Protein 5M0K (pdb70)

Foldseek 3Di:
DAQQVLQVVLQAWEAEEDELVCCVPVLQVVNRLPRGQEYEHLPCQDQCNFDLDQPRGDSPRVVVRLVVNVVSNHAYEGPALEELPPHRPVLQVDAAPVNLVSSLSSLLVSLLVCAPSHQAYQQYEAQFDPPQQQHGDDGSQCRNDVCSSLSSLVSNCVNHVNHAYEHEY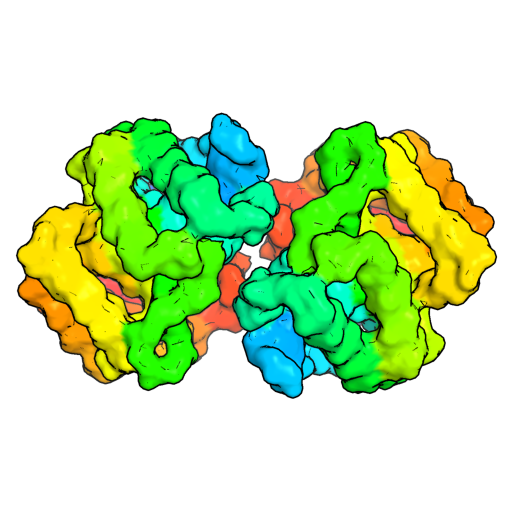EPLQADTNNVVSVQVVVLVCLVVVRRHAEYEYQAAEEAAHDPCRLVSLQSNVVSRHAYEHAAHWYFDDPCLLVRLLVNLLSQSVHSRHHYYYHHHQELCGDPPNPRRGDQHHPVSDGDSSRVSSSVSSVD/DAQQVLQVVLQAFEAAEDELVCCVPVLLVVCRLPHGQEYEHLPCQDQCNFPQDQPDGDSPRVCSGLVVNVVSNHAYEHPALEELPPHRPVLLPDAEVVNLVSSLSSLLVSLLVCAPSHAAYQLYEAQFDPDQQQHGDDGSQCRNDVCSSLSSQVSNCVSHVNYAYEHEYEPLQAPTSNVVSVLVVVLVCLVVVRRHAEYEYQAAEEAAHDPRSLVSLQSNVVSRHAYEHEAHWYFDDPCLLVRLLVNLLSQSVRSRHRYYYYHHQELVVDPPNPRRGDQAHPVSDGDSNSVSSVVSSPD

B-factor: mean 34.91, std 7.4, range [16.24, 80.81]

Sequence (598 aa):
TTLGQSAAERGRYFGVAIAAGRMNDGTYMGIVDREFDSIVAENEMKMDATEPNRNQFNFSNGDRIVNYALGKGKKVRGHTLAWHAQQPGWMQNMSGQSLRDALLNHVSRVASYYRGKIHSWDVVNEAFADDGRGSRRDSNLQRTGNDWIEAAFRAARSADPGAKLCYNDYNTDGVNAKSTGVYNMVRDFKARGVPIDCVGFQSHLGTTVPSDYQANLQRFADLGVDVQITELDIQQGSNQANAYRQVVQACLAVSRCTGITVWGVRDTDSWRTGANPLLFDGSGNKKAAYAAVLEALNATTLGQSAAERGRYFGVAIAAGRMNDGTYMGIVDREFDSIVAENEMKMDATEPNRNQFNFSNGDRIVNYALGKGKKVRGHTLAWHAQQPGWMQNMSGQSLRDALLNHVSRVASYYRGKIHSWDVVNEAFADDGRGSRRDSNLQRTGNDWIEAAFRAARSADPGAKLCYNDYNTDGVNAKSTGVYNMVRDFKARGVPIDCVGFQSHLGTTVPSDYQANLQRFADLGVDVQITELDIQQGSNQANAYRQVVQACLAVSRCTGITVWGVRDTDSWRTGANPLLFDGSGNKKAAYAAVLEALNA

CATH classification: 3.20.20.80

Radius of gyration: 24.77 Å; Cα contacts (8 Å, |Δi|>4): 1337; chains: 2; bounding box: 50×70×40 Å

InterPro domains:
  IPR000772 Ricin B, lectin domain [PF14200] (356-433)
  IPR000772 Ricin B, lectin domain [PF14200] (439-494)
  IPR000772 Ricin B, lectin domain [SM00458] (357-492)
  IPR001000 Glycoside hydrolase family 10 domain [PF00331] (42-333)
  IPR001000 Glycoside hydrolase family 10 domain [PR00134] (114-126)
  IPR001000 Glycoside hydrolase family 10 domain [PR00134] (156-167)
  IPR001000 Glycoside hydrolase family 10 domain [PR00134] (201-212)
  IPR001000 Glycoside hydrolase family 10 domain [PR00134] (230-242)
  IPR001000 Glycoside hydrolase family 10 domain [PS51760] (35-334)
  IPR001000 Glycoside hydrolase family 10 domain [SM00633] (83-335)
  IPR017853 Glycoside hydrolase superfamily [SSF51445] (37-336)
  IPR031158 Glycosyl hydrolases family 10, active site [PS00591] (262-272)
  IPR035992 Ricin B-like lectins [SSF50370] (354-492)
  IPR044846 Glycoside hydrolase family 10 [PTHR31490] (40-334)

Solvent-accessible surface area: 21898 Å² total; per-residue (Å²): 96,25,0,6,106,1,0,55,134,88,68,35,7,0,0,0,1,0,10,8,23,52,34,154,48,59,82,2,25,22,3,0,54,128,9,4,28,1,0,1,1,27,60,22,1,12,0,52,36,0,1,60,88,118,87,118,41,79,17,57,71,1,22,125,0,0,81,30,0,73,71,112,70,14,84,2,2,0,4,0,0,0,22,41,30,69,8,6,48,52,0,91,43,36,74,33,138,50,0,32,74,4,0,49,49,0,0,37,123,0,0,55,94,0,142,73,62,9,51,0,0,0,0,0,2,20,5,8,17,81,76,66,209,10,48,49,48,82,10,16,0,31,119,30,24,92,78,5,0,38,19,0,0,152,18,0,68,87,11,3,72,69,3,73,0,0,0,0,1,48,81,2,12,6,77,61,42,13,0,45,11,2,42,76,15,0,140,59,7,73,82,130,62,13,23,2,33,0,1,1,1,3,0,39,9,37,58,88,18,47,129,47,3,78,59,0,0,61,54,0,7,112,32,24,0,21,0,1,0,0,11,0,0,0,82,80,49,126,56,13,26,64,0,0,74,66,0,0,78,8,0,30,59,0,107,94,1,37,0,5,0,0,17,3,1,21,14,85,9,5,138,47,53,43,18,55,0,0,0,4,50,30,98,16,88,118,39,76,1,6,46,14,0,35,112,4,6,84,100,133,16,0,6,104,3,1,59,141,94,68,33,8,1,0,0,3,0,11,8,28,45,25,134,55,59,78,2,24,22,4,0,54,133,3,4,27,1,0,0,0,30,66,18,1,13,0,56,29,0,0,58,87,130,95,110,34,67,14,77,77,0,26,124,0,1,92,34,0,76,68,114,73,18,80,2,2,0,4,0,0,0,19,44,25,77,10,5,42,48,0,88,49,39,72,36,132,50,0,30,72,3,2,52,54,0,0,36,120,0,0,58,86,0,136,74,67,10,55,0,0,1,0,0,1,21,4,9,17,81,75,64,205,12,47,50,50,81,9,21,1,29,140,29,28,90,76,4,0,35,16,0,0,154,21,0,69,88,8,2,74,72,2,69,0,0,0,0,2,50,77,3,12,4,77,56,45,11,0,48,11,2,45,75,13,0,138,64,6,76,85,133,63,12,24,2,37,0,2,1,2,3,0,40,10,39,67,86,20,49,125,48,4,69,58,0,0,59,49,0,8,113,33,23,0,23,0,0,0,0,9,0,0,0,61,69,51,126,51,14,22,62,0,0,68,77,0,0,84,8,0,28,60,0,102,101,1,31,1,4,0,0,18,8,1,18,14,90,12,8,140,57,56,41,12,55,0,0,1,1,48,33,88,14,84,120,37,76,0,9,48,2,0,37,84,4,4,90,101

Organism: Cellulomonas flavigena (strain ATCC 482 / DSM 20109 / BCRC 11376 / JCM 18109 / NBRC 3775 / NCIMB 8073 / NRS 134) (NCBI:txid446466)

Structure (mmCIF, N/CA/C/O backbone):
data_5M0K
#
_entry.id   5M0K
#
_cell.length_a   141.151
_cell.length_b   122.879
_cell.length_c   40.904
_cell.angle_alpha   90.00
_cell.angle_beta   92.52
_cell.angle_gamma   90.00
#
_symmetry.space_group_name_H-M   'C 1 2 1'
#
loop_
_entity.id
_entity.type
_entity.pdbx_description
1 polymer Beta-xylanase
2 water water
#
loop_
_atom_site.group_PDB
_atom_site.id
_atom_site.type_symbol
_atom_site.label_atom_id
_atom_site.label_alt_id
_atom_site.label_comp_id
_atom_site.label_asym_id
_atom_site.label_entity_id
_atom_site.label_seq_id
_atom_site.pdbx_PDB_ins_code
_atom_site.Cartn_x
_atom_site.Cartn_y
_atom_site.Cartn_z
_atom_site.occupancy
_atom_site.B_iso_or_equiv
_atom_site.auth_seq_id
_atom_site.auth_comp_id
_atom_site.auth_asym_id
_atom_site.auth_atom_id
_atom_site.pdbx_PDB_model_num
ATOM 1 N N . THR A 1 39 ? -71.976 25.679 5.158 1.00 39.19 3 THR A N 1
ATOM 2 C CA . THR A 1 39 ? -70.560 25.543 4.837 1.00 44.28 3 THR A CA 1
ATOM 3 C C . THR A 1 39 ? -69.955 24.180 5.139 1.00 41.26 3 THR A C 1
ATOM 4 O O . THR A 1 39 ? -70.577 23.280 5.697 1.00 41.33 3 THR A O 1
ATOM 8 N N . THR A 1 40 ? -68.687 24.102 4.766 1.00 40.35 4 THR A N 1
ATOM 9 C CA . THR A 1 40 ? -67.782 22.993 4.965 1.00 37.04 4 THR A CA 1
ATOM 10 C C . THR A 1 40 ? -66.581 23.508 5.750 1.00 41.04 4 THR A C 1
ATOM 11 O O . THR A 1 40 ? -66.409 24.718 5.934 1.00 40.44 4 THR A O 1
ATOM 15 N N . LEU A 1 41 ? -65.729 22.584 6.204 1.00 41.93 5 LEU A N 1
ATOM 16 C CA . LEU A 1 41 ? -64.499 22.988 6.885 1.00 38.15 5 LEU A CA 1
ATOM 17 C C . LEU A 1 41 ? -63.638 23.854 5.983 1.00 39.44 5 LEU A C 1
ATOM 18 O O . LEU A 1 41 ? -63.139 24.910 6.401 1.00 38.10 5 LEU A O 1
ATOM 23 N N . GLY A 1 42 ? -63.454 23.410 4.735 1.00 39.11 6 GLY A N 1
ATOM 24 C CA . GLY A 1 42 ? -62.526 24.079 3.840 1.00 37.72 6 GLY A CA 1
ATOM 25 C C . GLY A 1 42 ? -63.003 25.457 3.436 1.00 39.25 6 GLY A C 1
ATOM 26 O O . GLY A 1 42 ? -62.218 26.410 3.422 1.00 36.63 6 GLY A O 1
ATOM 27 N N . GLN A 1 43 ? -64.294 25.583 3.103 1.00 38.02 7 GLN A N 1
ATOM 28 C CA . GLN A 1 43 ? -64.857 26.890 2.784 1.00 39.28 7 GLN A CA 1
ATOM 29 C C . GLN A 1 43 ? -64.596 27.868 3.913 1.00 44.33 7 GLN A C 1
ATOM 30 O O . GLN A 1 43 ? -63.978 28.919 3.717 1.00 46.55 7 GLN A O 1
ATOM 36 N N . SER A 1 44 ? -65.035 27.514 5.119 1.00 43.89 8 SER A N 1
ATOM 37 C CA . SER A 1 44 ? -65.000 28.469 6.212 1.00 45.37 8 SER A CA 1
ATOM 38 C C . SER A 1 44 ? -63.613 28.609 6.831 1.00 43.25 8 SER A C 1
ATOM 39 O O . SER A 1 44 ? -63.415 29.513 7.653 1.00 49.00 8 SER A O 1
ATOM 42 N N . ALA A 1 45 ? -62.650 27.762 6.455 1.00 38.16 9 ALA A N 1
ATOM 43 C CA . ALA A 1 45 ? -61.261 27.999 6.837 1.00 33.14 9 ALA A CA 1
ATOM 44 C C . ALA A 1 45 ? -60.548 28.892 5.836 1.00 36.06 9 ALA A C 1
ATOM 45 O O . ALA A 1 45 ? -59.631 29.636 6.213 1.00 34.21 9 ALA A O 1
ATOM 47 N N . ALA A 1 46 ? -60.958 28.827 4.564 1.00 36.80 10 ALA A N 1
ATOM 48 C CA . ALA A 1 46 ? -60.482 29.777 3.566 1.00 35.25 10 ALA A CA 1
ATOM 49 C C . ALA A 1 46 ? -60.875 31.205 3.939 1.00 36.84 10 ALA A C 1
ATOM 50 O O . ALA A 1 46 ? -60.019 32.092 4.019 1.00 36.36 10 ALA A O 1
ATOM 52 N N . GLU A 1 47 ? -62.167 31.437 4.215 1.00 40.33 11 GLU A N 1
ATOM 53 C CA . GLU A 1 47 ? -62.653 32.739 4.667 1.00 35.30 11 GLU A CA 1
ATOM 54 C C . GLU A 1 47 ? -61.901 33.280 5.877 1.00 40.34 11 GLU A C 1
ATOM 55 O O . GLU A 1 47 ? -62.164 34.413 6.286 1.00 41.31 11 GLU A O 1
ATOM 61 N N . ARG A 1 48 ? -61.007 32.498 6.479 1.00 41.86 12 ARG A N 1
ATOM 62 C CA . ARG A 1 48 ? -60.077 32.988 7.487 1.00 39.71 12 ARG A CA 1
ATOM 63 C C . ARG A 1 48 ? -58.643 33.018 6.965 1.00 37.67 12 ARG A C 1
ATOM 64 O O . ARG A 1 48 ? -57.708 33.207 7.754 1.00 38.87 12 ARG A O 1
ATOM 72 N N . GLY A 1 49 ? -58.447 32.837 5.662 1.00 34.61 13 GLY A N 1
ATOM 73 C CA . GLY A 1 49 ? -57.111 32.827 5.100 1.00 28.63 13 GLY A CA 1
ATOM 74 C C . GLY A 1 49 ? -56.340 31.560 5.377 1.00 35.38 13 GLY A C 1
ATOM 75 O O . GLY A 1 49 ? -55.108 31.595 5.430 1.00 37.15 13 GLY A O 1
ATOM 76 N N . ARG A 1 50 ? -57.029 30.433 5.554 1.00 30.53 14 ARG A N 1
ATOM 77 C CA . ARG A 1 50 ? -56.379 29.205 5.980 1.00 33.18 14 ARG A CA 1
ATOM 78 C C . ARG A 1 50 ? -56.938 28.019 5.208 1.00 33.95 14 ARG A C 1
ATOM 79 O O . ARG A 1 50 ? -57.974 28.113 4.549 1.00 36.69 14 ARG A O 1
ATOM 87 N N . TYR A 1 51 ? -56.232 26.893 5.271 1.00 30.45 15 TYR A N 1
ATOM 88 C CA . TYR A 1 51 ? -56.702 25.660 4.660 1.00 32.81 15 TYR A CA 1
ATOM 89 C C . TYR A 1 51 ? -57.089 24.656 5.740 1.00 37.48 15 TYR A C 1
ATOM 90 O O . TYR A 1 51 ? -56.569 24.694 6.860 1.00 36.52 15 TYR A O 1
ATOM 99 N N . PHE A 1 52 ? -58.023 23.764 5.413 1.00 35.61 16 PHE A N 1
ATOM 100 C CA . PHE A 1 52 ? -58.322 22.621 6.271 1.00 36.79 16 PHE A CA 1
ATOM 101 C C . PHE A 1 52 ? -58.122 21.345 5.466 1.00 40.14 16 PHE A C 1
ATOM 102 O O . PHE A 1 52 ? -58.896 21.061 4.544 1.00 43.24 16 PHE A O 1
ATOM 110 N N . GLY A 1 53 ? -57.092 20.573 5.822 1.00 36.58 17 GLY A N 1
ATOM 111 C CA . GLY A 1 53 ? -56.686 19.421 5.052 1.00 34.38 17 GLY A CA 1
ATOM 112 C C . GLY A 1 53 ? -56.972 18.098 5.747 1.00 37.72 17 GLY A C 1
ATOM 113 O O . GLY A 1 53 ? -57.255 18.035 6.948 1.00 33.37 17 GLY A O 1
ATOM 114 N N . VAL A 1 54 ? -56.865 17.024 4.951 1.00 36.20 18 VAL A N 1
ATOM 115 C CA . VAL A 1 54 ? -57.101 15.655 5.397 1.00 31.83 18 VAL A CA 1
ATOM 116 C C . VAL A 1 54 ? -56.029 14.755 4.793 1.00 32.14 18 VAL A C 1
ATOM 117 O O . VAL A 1 54 ? -55.531 14.995 3.688 1.00 29.12 18 VAL A O 1
ATOM 121 N N . ALA A 1 55 ? -55.649 13.728 5.545 1.00 31.17 19 ALA A N 1
ATOM 122 C CA . ALA A 1 55 ? -54.751 12.696 5.047 1.00 32.20 19 ALA A CA 1
ATOM 123 C C . ALA A 1 55 ? -55.584 11.551 4.498 1.00 34.20 19 ALA A C 1
ATOM 124 O O . ALA A 1 55 ? -56.515 11.085 5.161 1.00 31.95 19 ALA A O 1
ATOM 126 N N . ILE A 1 56 ? -55.257 11.106 3.285 1.00 36.72 20 ILE A N 1
ATOM 127 C CA . ILE A 1 56 ? -55.990 10.029 2.639 1.00 31.53 20 ILE A CA 1
ATOM 128 C C . ILE A 1 56 ? -55.020 8.926 2.254 1.00 33.12 20 ILE A C 1
ATOM 129 O O . ILE A 1 56 ? -53.800 9.112 2.213 1.00 33.57 20 ILE A O 1
ATOM 134 N N . ALA A 1 57 ? -55.594 7.759 1.985 1.00 33.00 21 ALA A N 1
ATOM 135 C CA . ALA A 1 57 ? -54.868 6.573 1.557 1.00 30.35 21 ALA A CA 1
ATOM 136 C C . ALA A 1 57 ? -55.466 6.099 0.241 1.00 35.55 21 ALA A C 1
ATOM 137 O O . ALA A 1 57 ? -56.694 6.020 0.111 1.00 35.73 21 ALA A O 1
ATOM 139 N N . ALA A 1 58 ? -54.603 5.798 -0.735 1.00 33.86 22 ALA A N 1
ATOM 140 C CA . ALA A 1 58 ? -55.092 5.341 -2.030 1.00 35.89 22 ALA A CA 1
ATOM 141 C C . ALA A 1 58 ? -56.099 4.211 -1.859 1.00 37.28 22 ALA A C 1
ATOM 142 O O . ALA A 1 58 ? -57.192 4.243 -2.441 1.00 38.43 22 ALA A O 1
ATOM 144 N N . GLY A 1 59 ? -55.773 3.241 -1.003 1.00 35.56 23 GLY A N 1
ATOM 145 C CA . GLY A 1 59 ? -56.629 2.099 -0.746 1.00 34.82 23 GLY A CA 1
ATOM 146 C C . GLY A 1 59 ? -58.115 2.394 -0.635 1.00 34.02 23 GLY A C 1
ATOM 147 O O . GLY A 1 59 ? -58.948 1.610 -1.103 1.00 36.93 23 GLY A O 1
ATOM 148 N N . ARG A 1 60 ? -58.467 3.525 -0.031 1.00 32.61 24 ARG A N 1
ATOM 149 C CA . ARG A 1 60 ? -59.864 3.863 0.201 1.00 32.56 24 ARG A CA 1
ATOM 150 C C . ARG A 1 60 ? -60.458 4.675 -0.916 1.00 37.21 24 ARG A C 1
ATOM 151 O O . ARG A 1 60 ? -61.637 5.042 -0.831 1.00 36.95 24 ARG A O 1
ATOM 159 N N . MET A 1 61 ? -59.682 4.979 -1.952 1.00 37.64 25 MET A N 1
ATOM 160 C CA . MET A 1 61 ? -60.250 5.893 -2.924 1.00 38.65 25 MET A CA 1
ATOM 161 C C . MET A 1 61 ? -61.356 5.274 -3.759 1.00 40.59 25 MET A C 1
ATOM 162 O O . MET A 1 61 ? -61.965 6.004 -4.542 1.00 49.51 25 MET A O 1
ATOM 167 N N . ASN A 1 62 ? -61.674 3.989 -3.599 1.00 39.25 26 ASN A N 1
ATOM 168 C CA . ASN A 1 62 ? -62.889 3.464 -4.209 1.00 39.80 26 ASN A CA 1
ATOM 169 C C . ASN A 1 62 ? -64.104 3.519 -3.277 1.00 36.57 26 ASN A C 1
ATOM 170 O O . ASN A 1 62 ? -65.229 3.308 -3.737 1.00 34.30 26 ASN A O 1
ATOM 175 N N . ASP A 1 63 ? -63.915 3.847 -2.000 1.00 34.81 27 ASP A N 1
ATOM 176 C CA . ASP A 1 63 ? -65.015 3.919 -1.040 1.00 34.89 27 ASP A CA 1
ATOM 177 C C . ASP A 1 63 ? -65.845 5.174 -1.311 1.00 39.81 27 ASP A C 1
ATOM 178 O O . ASP A 1 63 ? -65.389 6.298 -1.061 1.00 35.19 27 ASP A O 1
ATOM 183 N N . GLY A 1 64 ? -67.088 4.969 -1.761 1.00 41.94 28 GLY A N 1
ATOM 184 C CA . GLY A 1 64 ? -67.911 6.080 -2.218 1.00 33.47 28 GLY A CA 1
ATOM 185 C C . GLY A 1 64 ? -68.121 7.152 -1.166 1.00 36.31 28 GLY A C 1
ATOM 186 O O . GLY A 1 64 ? -67.955 8.345 -1.437 1.00 33.94 28 GLY A O 1
ATOM 187 N N . THR A 1 65 ? -68.498 6.745 0.052 1.00 38.29 29 THR A N 1
ATOM 188 C CA . THR A 1 65 ? -68.815 7.740 1.077 1.00 36.58 29 THR A CA 1
ATOM 189 C C . THR A 1 65 ? -67.546 8.429 1.574 1.00 34.09 29 THR A C 1
ATOM 190 O O . THR A 1 65 ? -67.554 9.634 1.848 1.00 34.83 29 THR A O 1
ATOM 194 N N . TYR A 1 66 ? -66.437 7.690 1.641 1.00 32.94 30 TYR A N 1
ATOM 195 C CA . TYR A 1 66 ? -65.139 8.270 1.981 1.00 32.11 30 TYR A CA 1
ATOM 196 C C . TYR A 1 66 ? -64.739 9.351 0.978 1.00 35.16 30 TYR A C 1
ATOM 197 O O . TYR A 1 66 ? -64.463 10.498 1.348 1.00 34.71 30 TYR A O 1
ATOM 206 N N . MET A 1 67 ? -64.714 9.001 -0.313 1.00 36.31 31 MET A N 1
ATOM 207 C CA . MET A 1 67 ? -64.308 9.965 -1.330 1.00 34.50 31 MET A CA 1
ATOM 208 C C . MET A 1 67 ? -65.233 11.180 -1.362 1.00 33.52 31 MET A C 1
ATOM 209 O O . MET A 1 67 ? -64.795 12.280 -1.713 1.00 27.33 31 MET A O 1
ATOM 214 N N . GLY A 1 68 ? -66.500 11.011 -0.978 1.00 30.84 32 GLY A N 1
ATOM 215 C CA . GLY A 1 68 ? -67.423 12.131 -0.911 1.00 33.23 32 GLY A CA 1
ATOM 216 C C . GLY A 1 68 ? -66.998 13.136 0.138 1.00 36.22 32 GLY A C 1
ATOM 217 O O . GLY A 1 68 ? -66.831 14.313 -0.172 1.00 40.25 32 GLY A O 1
ATOM 218 N N . ILE A 1 69 ? -66.792 12.683 1.377 1.00 31.54 33 ILE A N 1
ATOM 219 C CA . ILE A 1 69 ? -66.401 13.598 2.447 1.00 35.90 33 ILE A CA 1
ATOM 220 C C . ILE A 1 69 ? -65.146 14.364 2.056 1.00 34.62 33 ILE A C 1
ATOM 221 O O . ILE A 1 69 ? -65.017 15.565 2.330 1.00 34.43 33 ILE A O 1
ATOM 226 N N . VAL A 1 70 ? -64.217 13.693 1.377 1.00 33.35 34 VAL A N 1
ATOM 227 C CA . VAL A 1 70 ? -62.975 14.354 0.980 1.00 41.02 34 VAL A CA 1
ATOM 228 C C . VAL A 1 70 ? -63.225 15.368 -0.136 1.00 36.78 34 VAL A C 1
ATOM 229 O O . VAL A 1 70 ? -62.602 16.438 -0.158 1.00 40.31 34 VAL A O 1
ATOM 233 N N . ASP A 1 71 ? -64.128 15.056 -1.080 1.00 31.66 35 ASP A N 1
ATOM 234 C CA . ASP A 1 71 ? -64.428 16.001 -2.154 1.00 38.81 35 ASP A CA 1
ATOM 235 C C . ASP A 1 71 ? -64.896 17.333 -1.600 1.00 39.59 35 ASP A C 1
ATOM 236 O O . ASP A 1 71 ? -64.744 18.373 -2.258 1.00 36.24 35 ASP A O 1
ATOM 241 N N . ARG A 1 72 ? -65.439 17.347 -0.388 1.00 38.83 36 ARG A N 1
ATOM 242 C CA . ARG A 1 72 ? -66.232 18.507 -0.019 1.00 44.22 36 ARG A CA 1
ATOM 243 C C . ARG A 1 72 ? -65.673 19.292 1.137 1.00 42.24 36 ARG A C 1
ATOM 244 O O . ARG A 1 72 ? -65.968 20.490 1.254 1.00 44.00 36 ARG A O 1
ATOM 252 N N . GLU A 1 73 ? -65.146 18.582 2.130 1.00 33.97 37 GLU A N 1
ATOM 253 C CA . GLU A 1 73 ? -64.825 19.209 3.397 1.00 34.50 37 GLU A CA 1
ATOM 254 C C . GLU A 1 73 ? -63.413 19.767 3.444 1.00 35.24 37 GLU A C 1
ATOM 255 O O . GLU A 1 73 ? -63.160 20.675 4.238 1.00 40.87 37 GLU A O 1
ATOM 261 N N . PHE A 1 74 ? -62.498 19.303 2.595 1.00 36.21 38 PHE A N 1
ATOM 262 C CA . PHE A 1 74 ? -61.090 19.668 2.706 1.00 37.97 38 PHE A CA 1
ATOM 263 C C . PHE A 1 74 ? -60.578 20.288 1.410 1.00 42.39 38 PHE A C 1
ATOM 264 O O . PHE A 1 74 ? -60.947 19.861 0.309 1.00 42.25 38 PHE A O 1
ATOM 272 N N . ASP A 1 75 ? -59.736 21.313 1.554 1.00 38.29 39 ASP A N 1
ATOM 273 C CA . ASP A 1 75 ? -59.047 21.942 0.434 1.00 35.33 39 ASP A CA 1
ATOM 274 C C . ASP A 1 75 ? -57.543 21.716 0.503 1.00 36.89 39 ASP A C 1
ATOM 275 O O . ASP A 1 75 ? -56.772 22.525 -0.025 1.00 41.18 39 ASP A O 1
ATOM 280 N N . SER A 1 76 ? -57.110 20.662 1.188 1.00 31.24 40 SER A N 1
ATOM 281 C CA . SER A 1 76 ? -55.713 20.276 1.196 1.00 30.34 40 SER A CA 1
ATOM 282 C C . SER A 1 76 ? -55.658 18.772 1.420 1.00 31.61 40 SER A C 1
ATOM 283 O O . SER A 1 76 ? -56.539 18.209 2.068 1.00 31.70 40 SER A O 1
ATOM 286 N N . ILE A 1 77 ? -54.635 18.121 0.856 1.00 33.58 41 ILE A N 1
ATOM 287 C CA . ILE A 1 77 ? -54.525 16.663 0.854 1.00 28.98 41 ILE A CA 1
ATOM 288 C C . ILE A 1 77 ? -53.080 16.261 1.144 1.00 30.41 41 ILE A C 1
ATOM 289 O O . ILE A 1 77 ? -52.145 16.845 0.586 1.00 31.85 41 ILE A O 1
ATOM 294 N N . VAL A 1 78 ? -52.898 15.282 2.032 1.00 29.33 42 VAL A N 1
ATOM 295 C CA . VAL A 1 78 ? -51.636 14.569 2.191 1.00 30.79 42 VAL A CA 1
ATOM 296 C C . VAL A 1 78 ? -51.875 13.135 1.757 1.00 34.15 42 VAL A C 1
ATOM 297 O O . VAL A 1 78 ? -53.004 12.628 1.776 1.00 35.15 42 VAL A O 1
ATOM 301 N N . ALA A 1 79 ? -50.791 12.462 1.387 1.00 34.12 43 ALA A N 1
ATOM 302 C CA . ALA A 1 79 ? -50.819 11.014 1.258 1.00 36.46 43 ALA A CA 1
ATOM 303 C C . ALA A 1 79 ? -50.436 10.446 2.613 1.00 32.21 43 ALA A C 1
ATOM 304 O O . ALA A 1 79 ? -49.481 10.915 3.234 1.00 30.18 43 ALA A O 1
ATOM 306 N N . GLU A 1 80 ? -51.186 9.445 3.076 1.00 36.13 44 GLU A N 1
ATOM 307 C CA . GLU A 1 80 ? -50.879 8.855 4.373 1.00 36.62 44 GLU A CA 1
ATOM 308 C C . GLU A 1 80 ? -49.614 7.999 4.334 1.00 34.31 44 GLU A C 1
ATOM 309 O O . GLU A 1 80 ? -48.920 7.883 5.357 1.00 37.96 44 GLU A O 1
ATOM 315 N N . ASN A 1 81 ? -49.293 7.402 3.180 1.00 29.80 45 ASN A N 1
ATOM 316 C CA . ASN A 1 81 ? -48.131 6.522 3.055 1.00 32.12 45 ASN A CA 1
ATOM 317 C C . ASN A 1 81 ? -47.481 6.531 1.672 1.00 33.25 45 ASN A C 1
ATOM 318 O O . ASN A 1 81 ? -46.322 6.125 1.521 1.00 36.34 45 ASN A O 1
ATOM 323 N N . GLU A 1 82 ? -48.202 6.999 0.656 1.00 34.29 46 GLU A N 1
ATOM 324 C CA . GLU A 1 82 ? -47.779 6.813 -0.730 1.00 33.65 46 GLU A CA 1
ATOM 325 C C . GLU A 1 82 ? -46.621 7.711 -1.148 1.00 31.58 46 GLU A C 1
ATOM 326 O O . GLU A 1 82 ? -46.091 7.518 -2.244 1.00 31.50 46 GLU A O 1
ATOM 332 N N . MET A 1 83 ? -46.202 8.679 -0.323 1.00 33.53 47 MET A N 1
ATOM 333 C CA . MET A 1 83 ? -45.080 9.527 -0.703 1.00 30.10 47 MET A CA 1
ATOM 334 C C . MET A 1 83 ? -43.862 9.414 0.208 1.00 33.05 47 MET A C 1
ATOM 335 O O . MET A 1 83 ? -42.867 10.114 -0.037 1.00 30.93 47 MET A O 1
ATOM 340 N N . LYS A 1 84 ? -43.882 8.518 1.206 1.00 32.81 48 LYS A N 1
ATOM 341 C CA . LYS A 1 84 ? -42.732 8.265 2.071 1.00 30.84 48 LYS A CA 1
ATOM 342 C C . LYS A 1 84 ? -41.584 7.626 1.286 1.00 34.31 48 LYS A C 1
ATOM 343 O O . LYS A 1 84 ? -41.728 7.253 0.119 1.00 40.71 48 LYS A O 1
ATOM 349 N N . MET A 1 85 ? -40.421 7.504 1.935 1.00 38.78 49 MET A N 1
ATOM 350 C CA . MET A 1 85 ? -39.213 7.070 1.216 1.00 38.19 49 MET A CA 1
ATOM 351 C C . MET A 1 85 ? -39.361 5.662 0.637 1.00 35.08 49 MET A C 1
ATOM 352 O O . MET A 1 85 ? -39.036 5.421 -0.531 1.00 34.75 49 MET A O 1
ATOM 357 N N . ASP A 1 86 ? -39.847 4.716 1.440 1.00 37.45 50 ASP A N 1
ATOM 358 C CA . ASP A 1 86 ? -40.000 3.353 0.942 1.00 37.70 50 ASP A CA 1
ATOM 359 C C . ASP A 1 86 ? -41.043 3.270 -0.171 1.00 36.53 50 ASP A C 1
ATOM 360 O O . ASP A 1 86 ? -40.950 2.402 -1.041 1.00 44.26 50 ASP A O 1
ATOM 365 N N . ALA A 1 87 ? -42.037 4.154 -0.167 1.00 36.51 51 ALA A N 1
ATOM 366 C CA . ALA A 1 87 ? -43.046 4.123 -1.218 1.00 34.83 51 ALA A CA 1
ATOM 367 C C . ALA A 1 87 ? -42.482 4.605 -2.554 1.00 38.62 51 ALA A C 1
ATOM 368 O O . ALA A 1 87 ? -42.848 4.080 -3.611 1.00 38.50 51 ALA A O 1
ATOM 370 N N . THR A 1 88 ? -41.586 5.594 -2.533 1.00 38.27 52 THR A N 1
ATOM 371 C CA . THR A 1 88 ? -41.180 6.284 -3.754 1.00 37.11 52 THR A CA 1
ATOM 372 C C . THR A 1 88 ? -39.836 5.816 -4.324 1.00 40.30 52 THR A C 1
ATOM 373 O O . THR A 1 88 ? -39.585 6.020 -5.519 1.00 36.20 52 THR A O 1
ATOM 377 N N . GLU A 1 89 ? -38.969 5.186 -3.535 1.00 35.19 53 GLU A N 1
ATOM 378 C CA . GLU A 1 89 ? -37.682 4.705 -4.040 1.00 39.15 53 GLU A CA 1
ATOM 379 C C . GLU A 1 89 ? -37.422 3.280 -3.541 1.00 41.86 53 GLU A C 1
ATOM 380 O O . GLU A 1 89 ? -36.545 3.041 -2.696 1.00 38.71 53 GLU A O 1
ATOM 386 N N . PRO A 1 90 ? -38.158 2.295 -4.076 1.00 37.49 54 PRO A N 1
ATOM 387 C CA . PRO A 1 90 ? -38.011 0.921 -3.575 1.00 34.90 54 PRO A CA 1
ATOM 388 C C . PRO A 1 90 ? -36.598 0.383 -3.672 1.00 34.14 54 PRO A C 1
ATOM 389 O O . PRO A 1 90 ? -36.179 -0.387 -2.802 1.00 37.15 54 PRO A O 1
ATOM 393 N N . ASN A 1 91 ? -35.845 0.768 -4.696 1.00 34.39 55 ASN A N 1
ATOM 394 C CA . ASN A 1 91 ? -34.461 0.337 -4.841 1.00 38.73 55 ASN A CA 1
ATOM 395 C C . ASN A 1 91 ? -33.595 1.535 -5.184 1.00 38.01 55 ASN A C 1
ATOM 396 O O . ASN A 1 91 ? -34.086 2.554 -5.680 1.00 35.92 55 ASN A O 1
ATOM 401 N N . ARG A 1 92 ? -32.296 1.393 -4.923 1.00 33.92 56 ARG A N 1
ATOM 402 C CA . ARG A 1 92 ? -31.393 2.529 -5.020 1.00 34.70 56 ARG A CA 1
ATOM 403 C C . ARG A 1 92 ? -31.523 3.218 -6.374 1.00 39.00 56 ARG A C 1
ATOM 404 O O . ARG A 1 92 ? -31.471 2.573 -7.422 1.00 40.53 56 ARG A O 1
ATOM 412 N N . ASN A 1 93 ? -31.752 4.528 -6.335 1.00 36.70 57 ASN A N 1
ATOM 413 C CA . ASN A 1 93 ? -31.784 5.382 -7.520 1.00 36.11 57 ASN A CA 1
ATOM 414 C C . ASN A 1 93 ? -32.855 4.949 -8.512 1.00 37.18 57 ASN A C 1
ATOM 415 O O . ASN A 1 93 ? -32.699 5.135 -9.715 1.00 40.84 57 ASN A O 1
ATOM 420 N N . GLN A 1 94 ? -33.958 4.387 -8.032 1.00 36.65 58 GLN A N 1
ATOM 421 C CA . GLN A 1 94 ? -34.989 3.863 -8.924 1.00 35.72 58 GLN A CA 1
ATOM 422 C C . GLN A 1 94 ? -36.362 4.064 -8.297 1.00 33.43 58 GLN A C 1
ATOM 423 O O . GLN A 1 94 ? -36.656 3.486 -7.250 1.00 35.80 58 GLN A O 1
ATOM 429 N N . PHE A 1 95 ? -37.204 4.854 -8.959 1.00 32.24 59 PHE A N 1
ATOM 430 C CA . PHE A 1 95 ? -38.341 5.528 -8.346 1.00 35.14 59 PHE A CA 1
ATOM 431 C C . PHE A 1 95 ? -39.662 5.060 -8.925 1.00 37.24 59 PHE A C 1
ATOM 432 O O . PHE A 1 95 ? -39.817 4.976 -10.145 1.00 38.49 59 PHE A O 1
ATOM 440 N N . ASN A 1 96 ? -40.639 4.821 -8.056 1.00 36.81 60 ASN A N 1
ATOM 441 C CA . ASN A 1 96 ? -42.013 4.631 -8.499 1.00 38.25 60 ASN A CA 1
ATOM 442 C C . ASN A 1 96 ? -42.905 5.620 -7.765 1.00 35.63 60 ASN A C 1
ATOM 443 O O . ASN A 1 96 ? -42.998 5.578 -6.537 1.00 39.63 60 ASN A O 1
ATOM 448 N N . PHE A 1 97 ? -43.549 6.506 -8.517 1.00 37.53 61 PHE A N 1
ATOM 449 C CA . PHE A 1 97 ? -44.474 7.509 -8.002 1.00 36.80 61 PHE A CA 1
ATOM 450 C C . PHE A 1 97 ? -45.918 7.141 -8.283 1.00 39.50 61 PHE A C 1
ATOM 451 O O . PHE A 1 97 ? -46.803 8.005 -8.230 1.00 33.61 61 PHE A O 1
ATOM 459 N N . SER A 1 98 ? -46.167 5.865 -8.582 1.00 39.53 62 SER A N 1
ATOM 460 C CA . SER A 1 98 ? -47.452 5.467 -9.139 1.00 40.85 62 SER A CA 1
ATOM 461 C C . SER A 1 98 ? -48.593 5.770 -8.175 1.00 39.71 62 SER A C 1
ATOM 462 O O . SER A 1 98 ? -49.547 6.482 -8.519 1.00 40.25 62 SER A O 1
ATOM 465 N N . ASN A 1 99 ? -48.506 5.261 -6.950 1.00 37.84 63 ASN A N 1
ATOM 466 C CA . ASN A 1 99 ? -49.600 5.483 -6.011 1.00 40.28 63 ASN A CA 1
ATOM 467 C C . ASN A 1 99 ? -49.637 6.912 -5.478 1.00 39.77 63 ASN A C 1
ATOM 468 O O . ASN A 1 99 ? -50.720 7.474 -5.306 1.00 38.24 63 ASN A O 1
ATOM 473 N N . GLY A 1 100 ? -48.477 7.511 -5.199 1.00 35.83 64 GLY A N 1
ATOM 474 C CA . GLY A 1 100 ? -48.450 8.926 -4.847 1.00 36.43 64 GLY A CA 1
ATOM 475 C C . GLY A 1 100 ? -49.123 9.819 -5.885 1.00 42.31 64 GLY A C 1
ATOM 476 O O . GLY A 1 100 ? -49.819 10.785 -5.541 1.00 33.97 64 GLY A O 1
ATOM 477 N N . ASP A 1 101 ? -48.920 9.522 -7.174 1.00 39.94 65 ASP A N 1
ATOM 478 C CA . ASP A 1 101 ? -49.541 10.348 -8.201 1.00 38.25 65 ASP A CA 1
ATOM 479 C C . ASP A 1 101 ? -51.056 10.238 -8.143 1.00 41.04 65 ASP A C 1
ATOM 480 O O . ASP A 1 101 ? -51.763 11.227 -8.374 1.00 42.94 65 ASP A O 1
ATOM 485 N N . ARG A 1 102 ? -51.577 9.046 -7.836 1.00 34.46 66 ARG A N 1
ATOM 486 C CA . ARG A 1 102 ? -53.027 8.904 -7.791 1.00 45.08 66 ARG A CA 1
ATOM 487 C C . ARG A 1 102 ? -53.632 9.831 -6.742 1.00 45.61 66 ARG A C 1
ATOM 488 O O . ARG A 1 102 ? -54.741 10.352 -6.929 1.00 45.66 66 ARG A O 1
ATOM 496 N N . ILE A 1 103 ? -52.891 10.102 -5.671 1.00 39.87 67 ILE A N 1
ATOM 497 C CA . ILE A 1 103 ? -53.373 11.028 -4.657 1.00 41.82 67 ILE A CA 1
ATOM 498 C C . ILE A 1 103 ? -53.160 12.469 -5.104 1.00 38.24 67 ILE A C 1
ATOM 499 O O . ILE A 1 103 ? -54.083 13.292 -5.044 1.00 34.46 67 ILE A O 1
ATOM 504 N N . VAL A 1 104 ? -51.953 12.787 -5.584 1.00 37.34 68 VAL A N 1
ATOM 505 C CA . VAL A 1 104 ? -51.661 14.149 -6.031 1.00 35.95 68 VAL A CA 1
ATOM 506 C C . VAL A 1 104 ? -52.613 14.573 -7.149 1.00 36.85 68 VAL A C 1
ATOM 507 O O . VAL A 1 104 ? -53.217 15.649 -7.096 1.00 38.12 68 VAL A O 1
ATOM 511 N N . ASN A 1 105 ? -52.761 13.742 -8.182 1.00 35.23 69 ASN A N 1
ATOM 512 C CA . ASN A 1 105 ? -53.594 14.156 -9.302 1.00 34.87 69 ASN A CA 1
ATOM 513 C C . ASN A 1 105 ? -55.065 14.243 -8.911 1.00 34.75 69 ASN A C 1
ATOM 514 O O . ASN A 1 105 ? -55.789 15.089 -9.444 1.00 36.30 69 ASN A O 1
ATOM 519 N N . TYR A 1 106 ? -55.534 13.392 -7.993 1.00 36.74 70 TYR A N 1
ATOM 520 C CA . TYR A 1 106 ? -56.894 13.573 -7.493 1.00 38.30 70 TYR A CA 1
ATOM 521 C C . TYR A 1 106 ? -57.020 14.926 -6.809 1.00 32.50 70 TYR A C 1
ATOM 522 O O . TYR A 1 106 ? -58.042 15.611 -6.929 1.00 31.90 70 TYR A O 1
ATOM 531 N N . ALA A 1 107 ? -55.983 15.322 -6.086 1.00 29.95 71 ALA A N 1
ATOM 532 C CA . ALA A 1 107 ? -56.039 16.578 -5.364 1.00 28.40 71 ALA A CA 1
ATOM 533 C C . ALA A 1 107 ? -56.122 17.747 -6.326 1.00 32.86 71 ALA A C 1
ATOM 534 O O . ALA A 1 107 ? -57.004 18.603 -6.207 1.00 37.19 71 ALA A O 1
ATOM 536 N N . LEU A 1 108 ? -55.216 17.788 -7.307 1.00 40.67 72 LEU A N 1
ATOM 537 C CA . LEU A 1 108 ? -55.197 18.886 -8.270 1.00 36.57 72 LEU A CA 1
ATOM 538 C C . LEU A 1 108 ? -56.474 18.906 -9.101 1.00 35.51 72 LEU A C 1
ATOM 539 O O . LEU A 1 108 ? -57.056 19.970 -9.331 1.00 38.20 72 LEU A O 1
ATOM 544 N N . GLY A 1 109 ? -56.959 17.731 -9.504 1.00 34.04 73 GLY A N 1
ATOM 545 C CA . GLY A 1 109 ? -58.149 17.669 -10.338 1.00 36.13 73 GLY A CA 1
ATOM 546 C C . GLY A 1 109 ? -59.385 18.266 -9.696 1.00 38.37 73 GLY A C 1
ATOM 547 O O . GLY A 1 109 ? -60.245 18.810 -10.398 1.00 38.92 73 GLY A O 1
ATOM 548 N N . LYS A 1 110 ? -59.504 18.156 -8.367 1.00 34.97 74 LYS A N 1
ATOM 549 C CA . LYS A 1 110 ? -60.621 18.699 -7.600 1.00 32.12 74 LYS A CA 1
ATOM 550 C C . LYS A 1 110 ? -60.270 20.033 -6.940 1.00 38.95 74 LYS A C 1
ATOM 551 O O . LYS A 1 110 ? -60.991 20.488 -6.049 1.00 37.36 74 LYS A O 1
ATOM 557 N N . GLY A 1 111 ? -59.162 20.657 -7.345 1.00 40.00 75 GLY A N 1
ATOM 558 C CA . GLY A 1 111 ? -58.880 22.023 -6.954 1.00 31.30 75 GLY A CA 1
ATOM 559 C C . GLY A 1 111 ? -58.267 22.193 -5.593 1.00 35.12 75 GLY A C 1
ATOM 560 O O . GLY A 1 111 ? -58.280 23.305 -5.059 1.00 37.46 75 GLY A O 1
ATOM 561 N N . LYS A 1 112 ? -57.721 21.129 -5.018 1.00 33.83 76 LYS A N 1
ATOM 562 C CA . LYS A 1 112 ? -57.226 21.130 -3.653 1.00 25.64 76 LYS A CA 1
ATOM 563 C C . LYS A 1 112 ? -55.713 21.264 -3.614 1.00 28.17 76 LYS A C 1
ATOM 564 O O . LYS A 1 112 ? -55.001 20.778 -4.495 1.00 32.35 76 LYS A O 1
ATOM 570 N N . LYS A 1 113 ? -55.226 21.921 -2.568 1.00 32.38 77 LYS A N 1
ATOM 571 C CA . LYS A 1 113 ? -53.800 21.960 -2.261 1.00 36.13 77 LYS A CA 1
ATOM 572 C C . LYS A 1 113 ? -53.263 20.546 -1.952 1.00 33.94 77 LYS A C 1
ATOM 573 O O . LYS A 1 113 ? -54.011 19.604 -1.688 1.00 30.92 77 LYS A O 1
ATOM 579 N N . VAL A 1 114 ? -51.937 20.406 -1.979 1.00 30.68 78 VAL A N 1
ATOM 580 C CA . VAL A 1 114 ? -51.281 19.123 -1.745 1.00 26.53 78 VAL A CA 1
ATOM 581 C C . VAL A 1 114 ? -50.096 19.331 -0.810 1.00 33.48 78 VAL A C 1
ATOM 582 O O . VAL A 1 114 ? -49.233 20.177 -1.074 1.00 34.91 78 VAL A O 1
ATOM 586 N N . ARG A 1 115 ? -50.035 18.554 0.272 1.00 30.85 79 ARG A N 1
ATOM 587 C CA . ARG A 1 115 ? -48.850 18.531 1.115 1.00 29.11 79 ARG A CA 1
ATOM 588 C C . ARG A 1 115 ? -48.030 17.296 0.797 1.00 29.60 79 ARG A C 1
ATOM 589 O O . ARG A 1 115 ? -48.572 16.213 0.555 1.00 29.62 79 ARG A O 1
ATOM 597 N N . GLY A 1 116 ? -46.714 17.457 0.844 1.00 29.24 80 GLY A N 1
ATOM 598 C CA . GLY A 1 116 ? -45.823 16.358 0.525 1.00 30.02 80 GLY A CA 1
ATOM 599 C C . GLY A 1 116 ? -45.222 15.706 1.749 1.00 32.44 80 GLY A C 1
ATOM 600 O O . GLY A 1 116 ? -44.488 16.343 2.517 1.00 31.89 80 GLY A O 1
ATOM 601 N N . HIS A 1 117 ? -45.500 14.422 1.925 1.00 28.15 81 HIS A N 1
ATOM 602 C CA . HIS A 1 117 ? -45.102 13.733 3.136 1.00 30.46 81 HIS A CA 1
ATOM 603 C C . HIS A 1 117 ? -44.433 12.420 2.773 1.00 31.22 81 HIS A C 1
ATOM 604 O O . HIS A 1 117 ? -45.118 11.509 2.347 1.00 30.91 81 HIS A O 1
ATOM 611 N N . THR A 1 118 ? -43.115 12.285 2.928 1.00 30.68 82 THR A N 1
ATOM 612 C CA . THR A 1 118 ? -42.190 13.286 3.459 1.00 31.08 82 THR A CA 1
ATOM 613 C C . THR A 1 118 ? -40.843 12.925 2.872 1.00 26.63 82 THR A C 1
ATOM 614 O O . THR A 1 118 ? -40.584 11.761 2.665 1.00 29.76 82 THR A O 1
ATOM 618 N N . LEU A 1 119 ? -39.975 13.892 2.604 1.00 28.92 83 LEU A N 1
ATOM 619 C CA . LEU A 1 119 ? -38.771 13.587 1.837 1.00 27.66 83 LEU A CA 1
ATOM 620 C C . LEU A 1 119 ? -37.666 12.936 2.657 1.00 31.03 83 LEU A C 1
ATOM 621 O O . LEU A 1 119 ? -36.765 12.331 2.069 1.00 33.31 83 LEU A O 1
ATOM 626 N N . ALA A 1 120 ? -37.680 13.053 3.983 1.00 29.26 84 ALA A N 1
ATOM 627 C CA . ALA A 1 120 ? -36.565 12.506 4.751 1.00 32.93 84 ALA A CA 1
ATOM 628 C C . ALA A 1 120 ? -36.992 12.220 6.190 1.00 32.80 84 ALA A C 1
ATOM 629 O O . ALA A 1 120 ? -37.518 13.097 6.895 1.00 27.72 84 ALA A O 1
ATOM 631 N N . TRP A 1 121 ? -36.705 10.998 6.629 1.00 30.45 85 TRP A N 1
ATOM 632 C CA . TRP A 1 121 ? -37.333 10.408 7.798 1.00 36.23 85 TRP A CA 1
ATOM 633 C C . TRP A 1 121 ? -36.553 9.150 8.156 1.00 34.05 85 TRP A C 1
ATOM 634 O O . TRP A 1 121 ? -36.216 8.359 7.267 1.00 34.77 85 TRP A O 1
ATOM 645 N N . HIS A 1 122 ? -36.244 8.981 9.446 1.00 28.41 86 HIS A N 1
ATOM 646 C CA . HIS A 1 122 ? -35.592 7.744 9.865 1.00 34.56 86 HIS A CA 1
ATOM 647 C C . HIS A 1 122 ? -36.511 6.544 9.651 1.00 34.91 86 HIS A C 1
ATOM 648 O O . HIS A 1 122 ? -36.055 5.463 9.263 1.00 35.71 86 HIS A O 1
ATOM 655 N N . ALA A 1 123 ? -37.808 6.721 9.869 1.00 35.10 87 ALA A N 1
ATOM 656 C CA . ALA A 1 123 ? -38.748 5.615 9.800 1.00 34.99 87 ALA A CA 1
ATOM 657 C C . ALA A 1 123 ? -39.163 5.337 8.365 1.00 36.43 87 ALA A C 1
ATOM 658 O O . ALA A 1 123 ? -39.269 6.250 7.539 1.00 32.06 87 ALA A O 1
ATOM 660 N N . GLN A 1 124 ? -39.424 4.055 8.086 1.00 34.80 88 GLN A N 1
ATOM 661 C CA . GLN A 1 124 ? -39.972 3.618 6.806 1.00 35.81 88 GLN A CA 1
ATOM 662 C C . GLN A 1 124 ? -39.032 4.008 5.666 1.00 40.49 88 GLN A C 1
ATOM 663 O O . GLN A 1 124 ? -39.418 4.645 4.680 1.00 38.30 88 GLN A O 1
ATOM 669 N N . GLN A 1 125 ? -37.859 3.680 5.827 1.00 42.33 89 GLN A N 1
ATOM 670 C CA . GLN A 1 125 ? -36.832 3.714 4.806 1.00 38.04 89 GLN A CA 1
ATOM 671 C C . GLN A 1 125 ? -36.879 2.418 4.006 1.00 38.63 89 GLN A C 1
ATOM 672 O O . GLN A 1 125 ? -37.034 1.342 4.589 1.00 40.69 89 GLN A O 1
ATOM 678 N N . PRO A 1 126 ? -36.767 2.497 2.678 1.00 39.02 90 PRO A N 1
ATOM 679 C CA . PRO A 1 126 ? -36.649 1.272 1.881 1.00 38.15 90 PRO A CA 1
ATOM 680 C C . PRO A 1 126 ? -35.422 0.482 2.313 1.00 36.96 90 PRO A C 1
ATOM 681 O O . PRO A 1 126 ? -34.384 1.053 2.656 1.00 36.79 90 PRO A O 1
ATOM 685 N N . GLY A 1 127 ? -35.560 -0.845 2.298 1.00 42.28 91 GLY A N 1
ATOM 686 C CA . GLY A 1 127 ? -34.585 -1.699 2.963 1.00 40.54 91 GLY A CA 1
ATOM 687 C C . GLY A 1 127 ? -33.151 -1.383 2.593 1.00 38.96 91 GLY A C 1
ATOM 688 O O . GLY A 1 127 ? -32.265 -1.383 3.452 1.00 36.75 91 GLY A O 1
ATOM 689 N N . T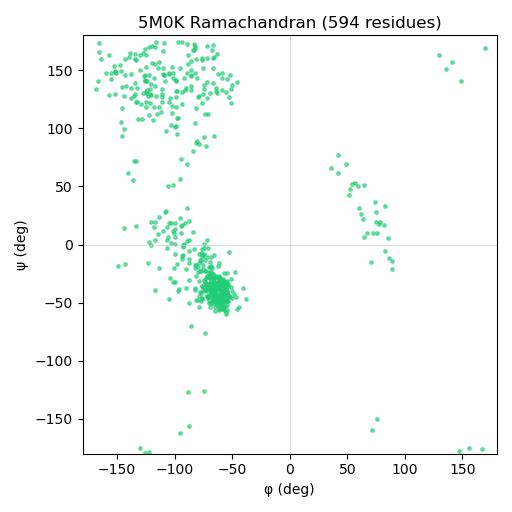RP A 1 128 ? -32.901 -1.093 1.307 1.00 42.49 92 TRP A N 1
ATOM 690 C CA . TRP A 1 128 ? -31.532 -0.821 0.881 1.00 34.51 92 TRP A CA 1
ATOM 691 C C . TRP A 1 128 ? -30.967 0.401 1.587 1.00 37.70 92 TRP A C 1
ATOM 692 O O . TRP A 1 128 ? -29.754 0.474 1.807 1.00 43.14 92 TRP A O 1
ATOM 703 N N . MET A 1 129 ? -31.829 1.355 1.972 1.00 37.77 93 MET A N 1
ATOM 704 C CA . MET A 1 129 ? -31.368 2.571 2.648 1.00 40.47 93 MET A CA 1
ATOM 705 C C . MET A 1 129 ? -31.047 2.330 4.120 1.00 41.09 93 MET A C 1
ATOM 706 O O . MET A 1 129 ? -30.056 2.867 4.627 1.00 39.52 93 MET A O 1
ATOM 711 N N . GLN A 1 130 ? -31.873 1.540 4.824 1.00 41.39 94 GLN A N 1
ATOM 712 C CA . GLN A 1 130 ? -31.575 1.194 6.216 1.00 41.96 94 GLN A CA 1
ATOM 713 C C . GLN A 1 130 ? -30.157 0.659 6.412 1.00 40.37 94 GLN A C 1
ATOM 714 O O . GLN A 1 130 ? -29.578 0.824 7.490 1.00 41.81 94 GLN A O 1
ATOM 720 N N . ASN A 1 131 ? -29.587 0.007 5.408 1.00 38.71 95 ASN A N 1
ATOM 721 C CA . ASN A 1 131 ? -28.324 -0.667 5.652 1.00 43.51 95 ASN A CA 1
ATOM 722 C C . ASN A 1 131 ? -27.112 0.115 5.176 1.00 43.48 95 ASN A C 1
ATOM 723 O O . ASN A 1 131 ? -25.993 -0.372 5.368 1.00 44.69 95 ASN A O 1
ATOM 728 N N . MET A 1 132 ? -27.302 1.310 4.605 1.00 44.29 96 MET A N 1
ATOM 729 C CA . MET A 1 132 ? -26.217 2.217 4.239 1.00 41.79 96 MET A CA 1
ATOM 730 C C . MET A 1 132 ? -25.860 3.139 5.409 1.00 37.12 96 MET A C 1
ATOM 731 O O . MET A 1 132 ? -26.621 3.301 6.364 1.00 33.96 96 MET A O 1
ATOM 736 N N . SER A 1 133 ? -24.680 3.753 5.312 1.00 32.47 97 SER A N 1
ATOM 737 C CA . SER A 1 133 ? -24.208 4.698 6.315 1.00 30.90 97 SER A CA 1
ATOM 738 C C . SER A 1 133 ? -23.180 5.627 5.681 1.00 37.90 97 SER A C 1
ATOM 739 O O . SER A 1 133 ? -22.643 5.344 4.602 1.00 40.34 97 SER A O 1
ATOM 742 N N . GLY A 1 134 ? -22.913 6.749 6.363 1.00 29.74 98 GLY A N 1
ATOM 743 C CA . GLY A 1 134 ? -21.798 7.595 5.963 1.00 26.61 98 GLY A CA 1
ATOM 744 C C . GLY A 1 134 ? -22.077 8.427 4.719 1.00 35.76 98 GLY A C 1
ATOM 745 O O . GLY A 1 134 ? -23.212 8.827 4.443 1.00 34.34 98 GLY A O 1
ATOM 746 N N . GLN A 1 135 ? -21.005 8.706 3.968 1.00 41.20 99 GLN A N 1
ATOM 747 C CA . GLN A 1 135 ? -21.124 9.585 2.811 1.00 35.60 99 GLN A CA 1
ATOM 748 C C . GLN A 1 135 ? -22.137 9.042 1.821 1.00 40.98 99 GLN A C 1
ATOM 749 O O . GLN A 1 135 ? -22.993 9.787 1.326 1.00 42.96 99 GLN A O 1
ATOM 755 N N . SER A 1 136 ? -22.054 7.740 1.521 1.00 37.48 100 SER A N 1
ATOM 756 C CA . SER A 1 136 ? -22.942 7.130 0.537 1.00 35.88 100 SER A CA 1
ATOM 757 C C . SER A 1 136 ? -24.393 7.165 0.990 1.00 39.05 100 SER A C 1
ATOM 758 O O . SER A 1 136 ? -25.298 7.293 0.154 1.00 38.65 100 SER A O 1
ATOM 761 N N . LEU A 1 137 ? -24.641 7.048 2.298 1.00 33.67 101 LEU A N 1
ATOM 762 C CA . LEU A 1 137 ? -25.995 7.274 2.782 1.00 32.69 101 LEU A CA 1
ATOM 763 C C . LEU A 1 137 ? -26.394 8.719 2.578 1.00 35.23 101 LEU A C 1
ATOM 764 O O . LEU A 1 137 ? -27.499 9.006 2.103 1.00 36.61 101 LEU A O 1
ATOM 769 N N . ARG A 1 138 ? -25.502 9.640 2.944 1.00 34.12 102 ARG A N 1
ATOM 770 C CA . ARG A 1 138 ? -25.755 11.052 2.711 1.00 31.25 102 ARG A CA 1
ATOM 771 C C . ARG A 1 138 ? -26.067 11.305 1.240 1.00 33.34 102 ARG A C 1
ATOM 772 O O . ARG A 1 138 ? -27.076 11.936 0.912 1.00 33.00 102 ARG A O 1
ATOM 780 N N . ASP A 1 139 ? -25.237 10.774 0.335 1.00 37.53 103 ASP A N 1
ATOM 781 C CA . ASP A 1 139 ? -25.514 10.885 -1.100 1.00 37.87 103 ASP A CA 1
ATOM 782 C C . ASP A 1 139 ? -26.883 10.305 -1.447 1.00 34.26 103 ASP A C 1
ATOM 783 O O . ASP A 1 139 ? -27.684 10.939 -2.148 1.00 32.67 103 ASP A O 1
ATOM 788 N N . ALA A 1 140 ? -27.168 9.092 -0.968 1.00 32.09 104 ALA A N 1
ATOM 789 C CA . ALA A 1 140 ? -28.448 8.464 -1.287 1.00 35.28 104 ALA A CA 1
ATOM 790 C C . ALA A 1 140 ? -29.624 9.292 -0.763 1.00 35.30 104 ALA A C 1
ATOM 791 O O . ALA A 1 140 ? -30.666 9.395 -1.420 1.00 31.42 104 ALA A O 1
ATOM 793 N N . LEU A 1 141 ? -29.461 9.912 0.407 1.00 35.81 105 LEU A N 1
ATOM 794 C CA . LEU A 1 141 ? -30.524 10.723 0.986 1.00 30.36 105 LEU A CA 1
ATOM 795 C C . LEU A 1 141 ? -30.799 11.973 0.153 1.00 33.73 105 LEU A C 1
ATOM 796 O O . LEU A 1 141 ? -31.960 12.295 -0.128 1.00 35.23 105 LEU A O 1
ATOM 801 N N . LEU A 1 142 ? -29.744 12.706 -0.237 1.00 32.68 106 LEU A N 1
ATOM 802 C CA . LEU A 1 142 ? -29.955 13.925 -1.019 1.00 28.22 106 LEU A CA 1
ATOM 803 C C . LEU A 1 142 ? -30.517 13.592 -2.380 1.00 28.63 106 LEU A C 1
ATOM 804 O O . LEU A 1 142 ? -31.402 14.295 -2.874 1.00 24.92 106 LEU A O 1
ATOM 809 N N . ASN A 1 143 ? -30.005 12.517 -3.001 1.00 32.15 107 ASN A N 1
ATOM 810 C CA . ASN A 1 143 ? -30.564 12.049 -4.259 1.00 24.66 107 ASN A CA 1
ATOM 811 C C . ASN A 1 143 ? -32.062 11.808 -4.116 1.00 30.71 107 ASN A C 1
ATOM 812 O O . ASN A 1 143 ? -32.852 12.207 -4.981 1.00 30.69 107 ASN A O 1
ATOM 817 N N . HIS A 1 144 ? -32.479 11.214 -2.994 1.00 27.92 108 HIS A N 1
ATOM 818 C CA . HIS A 1 144 ? -33.901 10.970 -2.791 1.00 28.07 108 HIS A CA 1
ATOM 819 C C . HIS A 1 144 ? -34.677 12.276 -2.724 1.00 28.63 108 HIS A C 1
ATOM 820 O O . HIS A 1 144 ? -35.723 12.411 -3.364 1.00 29.23 108 HIS A O 1
ATOM 827 N N . VAL A 1 145 ? -34.167 13.262 -1.975 1.00 27.40 109 VAL A N 1
ATOM 828 C CA . VAL A 1 145 ? -34.899 14.516 -1.788 1.00 27.42 109 VAL A CA 1
ATOM 829 C C . VAL A 1 145 ? -34.999 15.293 -3.107 1.00 28.88 109 VAL A C 1
ATOM 830 O O . VAL A 1 145 ? -36.080 15.756 -3.490 1.00 29.13 109 VAL A O 1
ATOM 834 N N . SER A 1 146 ? -33.884 15.453 -3.834 1.00 27.74 110 SER A N 1
ATOM 835 C CA . SER A 1 146 ? -33.968 16.269 -5.047 1.00 29.24 110 SER A CA 1
ATOM 836 C C . SER A 1 146 ? -34.784 15.591 -6.135 1.00 28.23 110 SER A C 1
ATOM 837 O O . SER A 1 146 ? -35.529 16.267 -6.847 1.00 29.52 110 SER A O 1
ATOM 840 N N . ARG A 1 147 ? -34.690 14.264 -6.264 1.00 33.57 111 ARG A N 1
ATOM 841 C CA . ARG A 1 147 ? -35.463 13.579 -7.296 1.00 30.80 111 ARG A CA 1
ATOM 842 C C . ARG A 1 147 ? -36.956 13.569 -6.967 1.00 32.79 111 ARG A C 1
ATOM 843 O O . ARG A 1 147 ? -37.785 13.878 -7.838 1.00 31.91 111 ARG A O 1
ATOM 851 N N . VAL A 1 148 ? -37.325 13.247 -5.716 1.00 28.96 112 VAL A N 1
ATOM 852 C CA . VAL A 1 148 ? -38.743 13.268 -5.363 1.00 28.57 112 VAL A CA 1
ATOM 853 C C . VAL A 1 148 ? -39.295 14.674 -5.515 1.00 28.28 112 VAL A C 1
ATOM 854 O O . VAL A 1 148 ? -40.377 14.867 -6.077 1.00 32.36 112 VAL A O 1
ATOM 858 N N . ALA A 1 149 ? -38.561 15.681 -5.033 1.00 27.00 113 ALA A N 1
ATOM 859 C CA . ALA A 1 149 ? -39.083 17.036 -5.118 1.00 32.56 113 ALA A CA 1
ATOM 860 C C . ALA A 1 149 ? -39.107 17.520 -6.563 1.00 31.47 113 ALA A C 1
ATOM 861 O O . ALA A 1 149 ? -39.970 18.333 -6.925 1.00 33.44 113 ALA A O 1
ATOM 863 N N . SER A 1 150 ? -38.187 17.018 -7.403 1.00 30.21 114 SER A N 1
ATOM 864 C CA . SER A 1 150 ? -38.197 17.358 -8.832 1.00 33.30 114 SER A CA 1
ATOM 865 C C . SER A 1 150 ? -39.436 16.809 -9.524 1.00 31.76 114 SER A C 1
ATOM 866 O O . SER A 1 150 ? -40.101 17.514 -10.290 1.00 32.99 114 SER A O 1
ATOM 869 N N . TYR A 1 151 ? -39.746 15.538 -9.276 1.00 24.93 115 TYR A N 1
ATOM 870 C CA . TYR A 1 151 ? -40.884 14.912 -9.922 1.00 26.42 115 TYR A CA 1
ATOM 871 C C . TYR A 1 151 ? -42.186 15.657 -9.638 1.00 28.03 115 TYR A C 1
ATOM 872 O O . TYR A 1 151 ? -43.063 15.751 -10.507 1.00 27.10 115 TYR A O 1
ATOM 881 N N . TYR A 1 152 ? -42.326 16.197 -8.436 1.00 29.87 116 TYR A N 1
ATOM 882 C CA . TYR A 1 152 ? -43.556 16.837 -8.006 1.00 29.80 116 TYR A CA 1
ATOM 883 C C . TYR A 1 152 ? -43.473 18.350 -8.089 1.00 29.42 116 TYR A C 1
ATOM 884 O O . TYR A 1 152 ? -44.354 19.042 -7.564 1.00 32.93 116 TYR A O 1
ATOM 893 N N . ARG A 1 153 ? -42.425 18.874 -8.718 1.00 28.33 117 ARG A N 1
ATOM 894 C CA . ARG A 1 153 ? -42.240 20.310 -8.786 1.00 26.41 117 ARG A CA 1
ATOM 895 C C . ARG A 1 153 ? -43.481 20.968 -9.381 1.00 28.90 117 ARG A C 1
ATOM 896 O O . ARG A 1 153 ? -44.022 20.510 -10.387 1.00 35.13 117 ARG A O 1
ATOM 904 N N . GLY A 1 154 ? -43.963 22.013 -8.717 1.00 31.89 118 GLY A N 1
ATOM 905 C CA . GLY A 1 154 ? -45.111 22.755 -9.168 1.00 31.09 118 GLY A CA 1
ATOM 906 C C . GLY A 1 154 ? -46.443 22.199 -8.727 1.00 31.36 118 GLY A C 1
ATOM 907 O O . GLY A 1 154 ? -47.464 22.876 -8.894 1.00 32.18 118 GLY A O 1
ATOM 908 N N . LYS A 1 155 ? -46.474 20.992 -8.178 1.00 34.21 119 LYS A N 1
ATOM 909 C CA . LYS A 1 155 ? -47.719 20.406 -7.715 1.00 35.43 119 LYS A CA 1
ATOM 910 C C . LYS A 1 155 ? -47.831 20.384 -6.195 1.00 35.66 119 LYS A C 1
ATOM 911 O O . LYS A 1 155 ? -48.888 20.004 -5.681 1.00 33.80 119 LYS A O 1
ATOM 917 N N . ILE A 1 156 ? -46.803 20.820 -5.461 1.00 32.81 120 ILE A N 1
ATOM 918 C CA . ILE A 1 156 ? -46.738 20.611 -4.016 1.00 31.14 120 ILE A CA 1
ATOM 919 C C . ILE A 1 156 ? -46.795 21.951 -3.283 1.00 28.21 120 ILE A C 1
ATOM 920 O O . ILE A 1 156 ? -45.844 22.742 -3.320 1.00 32.36 120 ILE A O 1
ATOM 925 N N . HIS A 1 157 ? -47.895 22.187 -2.564 1.00 27.01 121 HIS A N 1
ATOM 926 C CA . HIS A 1 157 ? -48.019 23.392 -1.747 1.00 31.65 121 HIS A CA 1
ATOM 927 C C . HIS A 1 157 ? -46.955 23.444 -0.651 1.00 31.32 121 HIS A C 1
ATOM 928 O O . HIS A 1 157 ? -46.351 24.507 -0.418 1.00 33.34 121 HIS A O 1
ATOM 935 N N . SER A 1 158 ? -46.739 22.322 0.075 1.00 31.56 122 SER A N 1
ATOM 936 C CA . SER A 1 158 ? -45.668 22.331 1.075 1.00 35.23 122 SER A CA 1
ATOM 937 C C . SER A 1 158 ? -45.136 20.903 1.230 1.00 30.41 122 SER A C 1
ATOM 938 O O . SER A 1 158 ? -45.875 19.899 1.092 1.00 34.94 122 SER A O 1
ATOM 941 N N . TRP A 1 159 ? -43.837 20.823 1.525 1.00 25.08 123 TRP A N 1
ATOM 942 C CA . TRP A 1 159 ? -43.118 19.569 1.708 1.00 24.89 123 TRP A CA 1
ATOM 943 C C . TRP A 1 159 ? -42.721 19.390 3.181 1.00 32.38 123 TRP A C 1
ATOM 944 O O . TRP A 1 159 ? -41.990 20.222 3.750 1.00 30.61 123 TRP A O 1
ATOM 955 N N . ASP A 1 160 ? -43.152 18.286 3.787 1.00 27.99 124 ASP A N 1
ATOM 956 C CA . ASP A 1 160 ? -42.404 17.800 4.932 1.00 29.46 124 ASP A CA 1
ATOM 957 C C . ASP A 1 160 ? -41.046 17.367 4.422 1.00 30.27 124 ASP A C 1
ATOM 958 O O . ASP A 1 160 ? -40.900 16.250 3.932 1.00 34.23 124 ASP A O 1
ATOM 963 N N . VAL A 1 161 ? -40.061 18.259 4.462 1.00 28.66 125 VAL A N 1
ATOM 964 C CA . VAL A 1 161 ? -38.729 17.900 3.982 1.00 25.90 125 VAL A CA 1
ATOM 965 C C . VAL A 1 161 ? -38.085 16.886 4.919 1.00 31.13 125 VAL A C 1
ATOM 966 O O . VAL A 1 161 ? -37.672 15.799 4.501 1.00 32.05 125 VAL A O 1
ATOM 970 N N . VAL A 1 162 ? -38.027 17.203 6.206 1.00 35.05 126 VAL A N 1
ATOM 971 C CA . VAL A 1 162 ? -37.450 16.317 7.209 1.00 33.09 126 VAL A CA 1
ATOM 972 C C . VAL A 1 162 ? -38.497 16.045 8.277 1.00 30.86 126 VAL A C 1
ATOM 973 O O . VAL A 1 162 ? -39.060 16.980 8.856 1.00 29.34 126 VAL A O 1
ATOM 977 N N . ASN A 1 163 ? -38.728 14.770 8.558 1.00 33.06 127 ASN A N 1
ATOM 978 C CA . ASN A 1 163 ? -39.757 14.346 9.498 1.00 31.88 127 ASN A CA 1
ATOM 979 C C . ASN A 1 163 ? -39.137 13.750 10.769 1.00 28.36 127 ASN A C 1
ATOM 980 O O . ASN A 1 163 ? -38.213 12.931 10.691 1.00 28.81 127 ASN A O 1
ATOM 985 N N . GLU A 1 164 ? -39.641 14.176 11.933 1.00 27.54 128 GLU A N 1
ATOM 986 C CA . GLU A 1 164 ? -39.265 13.658 13.248 1.00 27.22 128 GLU A CA 1
ATOM 987 C C . GLU A 1 164 ? -37.766 13.421 13.414 1.00 27.26 128 GLU A C 1
ATOM 988 O O . GLU A 1 164 ? -37.302 12.281 13.367 1.00 28.79 128 GLU A O 1
ATOM 994 N N . ALA A 1 165 ? -36.993 14.475 13.620 1.00 29.36 129 ALA A N 1
ATOM 995 C CA . ALA A 1 165 ? -35.552 14.337 13.783 1.00 29.99 129 ALA A CA 1
ATOM 996 C C . ALA A 1 165 ? -35.081 14.535 15.221 1.00 30.56 129 ALA A C 1
ATOM 997 O O . ALA A 1 165 ? -33.868 14.506 15.470 1.00 31.44 129 ALA A O 1
ATOM 999 N N . PHE A 1 166 ? -35.993 14.722 16.177 1.00 30.16 130 PHE A N 1
ATOM 1000 C CA . PHE A 1 166 ? -35.615 15.007 17.556 1.00 31.07 130 PHE A CA 1
ATOM 1001 C C . PHE A 1 166 ? -36.099 13.908 18.497 1.00 33.09 130 PHE A C 1
ATOM 1002 O O . PHE A 1 166 ? -37.167 13.312 18.302 1.00 32.85 130 PHE A O 1
ATOM 1010 N N . ALA A 1 167 ? -35.269 13.621 19.495 1.00 36.96 131 ALA A N 1
ATOM 1011 C CA . ALA A 1 167 ? -35.536 12.586 20.481 1.00 35.17 131 ALA A CA 1
ATOM 1012 C C . ALA A 1 167 ? -36.740 12.939 21.342 1.00 38.37 131 ALA A C 1
ATOM 1013 O O . ALA A 1 167 ? -37.165 14.099 21.425 1.00 40.56 131 ALA A O 1
ATOM 1015 N N . ASP A 1 168 ? -37.285 11.906 21.994 1.00 33.58 132 ASP A N 1
ATOM 1016 C CA . ASP A 1 168 ? -38.302 12.043 23.030 1.00 33.76 132 ASP A CA 1
ATOM 1017 C C . ASP A 1 168 ? -37.671 11.793 24.396 1.00 41.83 132 ASP A C 1
ATOM 1018 O O . ASP A 1 168 ? -38.176 10.978 25.178 1.00 46.76 132 ASP A O 1
ATOM 1023 N N . ASP A 1 169 ? -36.560 12.460 24.704 1.00 33.92 133 ASP A N 1
ATOM 1024 C CA . ASP A 1 169 ? -35.781 12.083 25.877 1.00 33.96 133 ASP A CA 1
ATOM 1025 C C . ASP A 1 169 ? -35.704 13.189 26.923 1.00 34.81 133 ASP A C 1
ATOM 1026 O O . ASP A 1 169 ? -34.847 13.130 27.801 1.00 34.39 133 ASP A O 1
ATOM 1031 N N . GLY A 1 170 ? -36.556 14.208 26.830 1.00 34.01 134 GLY A N 1
ATOM 1032 C CA . GLY A 1 170 ? -36.550 15.288 27.791 1.00 32.34 134 GLY A CA 1
ATOM 1033 C C . GLY A 1 170 ? -35.326 16.174 27.774 1.00 38.82 134 GLY A C 1
ATOM 1034 O O . GLY A 1 170 ? -35.163 16.993 28.683 1.00 44.48 134 GLY A O 1
ATOM 1035 N N . ARG A 1 171 ? -34.451 16.037 26.782 1.00 35.14 135 ARG A N 1
ATOM 1036 C CA . ARG A 1 171 ? -33.305 16.922 26.624 1.00 34.13 135 ARG A CA 1
ATOM 1037 C C . ARG A 1 171 ? -33.311 17.667 25.290 1.00 37.77 135 ARG A C 1
ATOM 1038 O O . ARG A 1 171 ? -32.375 18.429 25.017 1.00 40.39 135 ARG A O 1
ATOM 1046 N N . GLY A 1 172 ? -34.311 17.450 24.440 1.00 33.38 136 GLY A N 1
ATOM 1047 C CA . GLY A 1 172 ? -34.336 18.101 23.144 1.00 34.72 136 GLY A CA 1
ATOM 1048 C C . GLY A 1 172 ? -33.202 17.730 22.214 1.00 38.13 136 GLY A C 1
ATOM 1049 O O . GLY A 1 172 ? -32.894 18.492 21.289 1.00 33.09 136 GLY A O 1
ATOM 1050 N N . SER A 1 173 ? -32.563 16.582 22.427 1.00 34.58 137 SER A N 1
ATOM 1051 C CA . SER A 1 173 ? -31.423 16.226 21.596 1.00 37.95 137 SER A CA 1
ATOM 1052 C C . SER A 1 173 ? -31.894 15.611 20.276 1.00 37.32 137 SER A C 1
ATOM 1053 O O . SER A 1 173 ? -33.087 15.351 20.068 1.00 36.08 137 SER A O 1
ATOM 1056 N N . ARG A 1 174 ? -30.943 15.423 19.356 1.00 34.98 138 ARG A N 1
ATOM 1057 C CA . ARG A 1 174 ? -31.264 14.807 18.070 1.00 37.99 138 ARG A CA 1
ATOM 1058 C C . ARG A 1 174 ? -31.547 13.321 18.251 1.00 33.97 138 ARG A C 1
ATOM 1059 O O . ARG A 1 174 ? -30.868 12.627 19.010 1.00 37.76 138 ARG A O 1
ATOM 1067 N N . ARG A 1 175 ? -32.550 12.827 17.545 1.00 34.72 139 ARG A N 1
ATOM 1068 C CA . ARG A 1 175 ? -32.735 11.383 17.467 1.00 35.40 139 ARG A CA 1
ATOM 1069 C C . ARG A 1 175 ? -31.529 10.735 16.787 1.00 31.09 139 ARG A C 1
ATOM 1070 O O . ARG A 1 175 ? -31.083 11.179 15.725 1.00 39.96 139 ARG A O 1
ATOM 1078 N N . ASP A 1 176 ? -30.977 9.702 17.410 1.00 32.52 140 ASP A N 1
ATOM 1079 C CA . ASP A 1 176 ? -29.889 8.943 16.795 1.00 36.65 140 ASP A CA 1
ATOM 1080 C C . ASP A 1 176 ? -30.439 8.127 15.624 1.00 38.07 140 ASP A C 1
ATOM 1081 O O . ASP A 1 176 ? -31.220 7.195 15.825 1.00 44.39 140 ASP A O 1
ATOM 1086 N N . SER A 1 177 ? -30.054 8.476 14.395 1.00 38.25 141 SER A N 1
ATOM 1087 C CA . SER A 1 177 ? -30.458 7.719 13.211 1.00 38.02 141 SER A CA 1
ATOM 1088 C C . SER A 1 177 ? -29.284 7.599 12.244 1.00 36.22 141 SER A C 1
ATOM 1089 O O . SER A 1 177 ? -28.304 8.347 12.324 1.00 34.81 141 SER A O 1
ATOM 1092 N N . ASN A 1 178 ? -29.377 6.637 11.325 1.00 33.77 142 ASN A N 1
ATOM 1093 C CA . ASN A 1 178 ? -28.302 6.497 10.352 1.00 30.86 142 ASN A CA 1
ATOM 1094 C C . ASN A 1 178 ? -28.100 7.802 9.610 1.00 29.65 142 ASN A C 1
ATOM 1095 O O . ASN A 1 178 ? -26.960 8.204 9.338 1.00 30.60 142 ASN A O 1
ATOM 1100 N N . LEU A 1 179 ? -29.206 8.492 9.319 1.00 27.51 143 LEU A N 1
ATOM 1101 C CA . LEU A 1 179 ? -29.169 9.855 8.803 1.00 29.48 143 LEU A CA 1
ATOM 1102 C C . LEU A 1 179 ? -28.373 10.777 9.720 1.00 28.93 143 LEU A C 1
ATOM 1103 O O . LEU A 1 179 ? -27.382 11.390 9.302 1.00 28.09 143 LEU A O 1
ATOM 1108 N N . GLN A 1 180 ? -28.807 10.900 10.981 1.00 30.61 144 GLN A N 1
ATOM 1109 C CA . GLN A 1 180 ? -28.135 11.801 11.916 1.00 30.13 144 GLN A CA 1
ATOM 1110 C C . GLN A 1 180 ? -26.662 11.445 12.079 1.00 30.77 144 GLN A C 1
ATOM 1111 O O . GLN A 1 180 ? -25.835 12.337 12.314 1.00 29.55 144 GLN A O 1
ATOM 1117 N N . ARG A 1 181 ? -26.310 10.162 11.930 1.00 28.57 145 ARG A N 1
ATOM 1118 C CA . ARG A 1 181 ? -24.913 9.750 12.026 1.00 33.43 145 ARG A CA 1
ATOM 1119 C C . ARG A 1 181 ? -24.092 10.124 10.791 1.00 34.32 145 ARG A C 1
ATOM 1120 O O . ARG A 1 181 ? -22.863 9.974 10.822 1.00 37.66 145 ARG A O 1
ATOM 1128 N N . THR A 1 182 ? -24.719 10.592 9.706 1.00 29.58 146 THR A N 1
ATOM 1129 C CA . THR A 1 182 ? -23.917 11.120 8.603 1.00 30.79 146 THR A CA 1
ATOM 1130 C C . THR A 1 182 ? -23.356 12.488 8.939 1.00 32.21 146 THR A C 1
ATOM 1131 O O . THR A 1 182 ? -22.400 12.938 8.299 1.00 35.26 146 THR A O 1
ATOM 1135 N N . GLY A 1 183 ? -23.917 13.147 9.934 1.00 29.04 147 GLY A N 1
ATOM 1136 C CA . GLY A 1 183 ? -23.508 14.500 10.221 1.00 28.74 147 GLY A CA 1
ATOM 1137 C C . GLY A 1 183 ? -24.667 15.278 10.783 1.00 28.49 147 GLY A C 1
ATOM 1138 O O . GLY A 1 183 ? -25.814 15.121 10.354 1.00 27.45 147 GLY A O 1
ATOM 1139 N N . ASN A 1 184 ? -24.379 16.119 11.765 1.00 31.03 148 ASN A N 1
ATOM 1140 C CA . ASN A 1 184 ? -25.438 16.929 12.330 1.00 28.76 148 ASN A CA 1
ATOM 1141 C C . ASN A 1 184 ? -26.067 17.869 11.296 1.00 33.99 148 ASN A C 1
ATOM 1142 O O . ASN A 1 184 ? -27.179 18.365 11.519 1.00 34.52 148 ASN A O 1
ATOM 1147 N N . ASP A 1 185 ? -25.417 18.100 10.152 1.00 31.37 149 ASP A N 1
ATOM 1148 C CA . ASP A 1 185 ? -25.950 19.048 9.181 1.00 34.18 149 ASP A CA 1
ATOM 1149 C C . ASP A 1 185 ? -26.812 18.387 8.120 1.00 30.91 149 ASP A C 1
ATOM 1150 O O . ASP A 1 185 ? -27.058 18.989 7.068 1.00 28.94 149 ASP A O 1
ATOM 1155 N N . TRP A 1 186 ? -27.271 17.162 8.358 1.00 30.23 150 TRP A N 1
ATOM 1156 C CA . TRP A 1 186 ? -28.066 16.506 7.331 1.00 27.20 150 TRP A CA 1
ATOM 1157 C C . TRP A 1 186 ? -29.433 17.163 7.181 1.00 23.25 150 TRP A C 1
ATOM 1158 O O . TRP A 1 186 ? -30.016 17.115 6.097 1.00 27.57 150 TRP A O 1
ATOM 1169 N N . ILE A 1 187 ? -29.967 17.776 8.240 1.00 22.64 151 ILE A N 1
ATOM 1170 C CA . ILE A 1 187 ? -31.255 18.449 8.089 1.00 28.63 151 ILE A CA 1
ATOM 1171 C C . ILE A 1 187 ? -31.104 19.656 7.180 1.00 28.45 151 ILE A C 1
ATOM 1172 O O . ILE A 1 187 ? -31.969 19.944 6.339 1.00 27.16 151 ILE A O 1
ATOM 1177 N N . GLU A 1 188 ? -30.000 20.377 7.343 1.00 26.85 152 GLU A N 1
ATOM 1178 C CA . GLU A 1 188 ? -29.698 21.517 6.496 1.00 27.49 152 GLU A CA 1
ATOM 1179 C C . GLU A 1 188 ? -29.530 21.091 5.046 1.00 26.12 152 GLU A C 1
ATOM 1180 O O . GLU A 1 188 ? -30.185 21.632 4.154 1.00 27.43 152 GLU A O 1
ATOM 1186 N N . ALA A 1 189 ? -28.666 20.107 4.797 1.00 23.99 153 ALA A N 1
ATOM 1187 C CA . ALA A 1 189 ? -28.448 19.634 3.435 1.00 23.35 153 ALA A CA 1
ATOM 1188 C C . ALA A 1 189 ? -29.755 19.200 2.784 1.00 24.85 153 ALA A C 1
ATOM 1189 O O . ALA A 1 189 ? -29.975 19.447 1.595 1.00 25.70 153 ALA A O 1
ATOM 1191 N N . ALA A 1 190 ? -30.649 18.582 3.550 1.00 24.64 154 ALA A N 1
ATOM 1192 C CA . ALA A 1 190 ? -31.913 18.131 2.971 1.00 26.22 154 ALA A CA 1
ATOM 1193 C C . ALA A 1 190 ? -32.799 19.304 2.570 1.00 22.71 154 ALA A C 1
ATOM 1194 O O . ALA A 1 190 ? -33.465 19.247 1.539 1.00 25.71 154 ALA A O 1
ATOM 1196 N N . PHE A 1 191 ? -32.836 20.374 3.363 1.00 22.12 155 PHE A N 1
ATOM 1197 C CA . PHE A 1 191 ? -33.620 21.537 2.950 1.00 25.57 155 PHE A CA 1
ATOM 1198 C C . PHE A 1 191 ? -33.011 22.206 1.718 1.00 30.81 155 PHE A C 1
ATOM 1199 O O . PHE A 1 191 ? -33.736 22.611 0.794 1.00 27.48 155 PHE A O 1
ATOM 1207 N N . ARG A 1 192 ? -31.678 22.314 1.690 1.00 25.61 156 ARG A N 1
ATOM 1208 C CA . ARG A 1 192 ? -30.975 22.872 0.546 1.00 25.36 156 ARG A CA 1
ATOM 1209 C C . ARG A 1 192 ? -31.282 22.112 -0.752 1.00 30.41 156 ARG A C 1
ATOM 1210 O O . ARG A 1 192 ? -31.552 22.726 -1.797 1.00 28.03 156 ARG A O 1
ATOM 1218 N N . ALA A 1 193 ? -31.232 20.774 -0.711 1.00 23.06 157 ALA A N 1
ATOM 1219 C CA . ALA A 1 193 ? -31.559 19.996 -1.900 1.00 21.84 157 ALA A CA 1
ATOM 1220 C C . ALA A 1 193 ? -33.016 20.164 -2.308 1.00 25.08 157 ALA A C 1
ATOM 1221 O O . ALA A 1 193 ? -33.324 20.151 -3.500 1.00 32.72 157 ALA A O 1
ATOM 1223 N N . ALA A 1 194 ? -33.926 20.335 -1.354 1.00 27.19 158 ALA A N 1
ATOM 1224 C CA . ALA A 1 194 ? -35.331 20.456 -1.729 1.00 28.37 158 ALA A CA 1
ATOM 1225 C C . ALA A 1 194 ? -35.640 21.825 -2.312 1.00 30.04 158 ALA A C 1
ATOM 1226 O O . ALA A 1 194 ? -36.465 21.932 -3.224 1.00 33.46 158 ALA A O 1
ATOM 1228 N N . ARG A 1 195 ? -35.003 22.885 -1.801 1.00 26.07 159 ARG A N 1
ATOM 1229 C CA . ARG A 1 195 ? -35.229 24.212 -2.368 1.00 28.17 159 ARG A CA 1
ATOM 1230 C C . ARG A 1 195 ? -34.771 24.274 -3.822 1.00 33.85 159 ARG A C 1
ATOM 1231 O O . ARG A 1 195 ? -35.490 24.787 -4.695 1.00 29.74 159 ARG A O 1
ATOM 1239 N N . SER A 1 196 ? -33.554 23.779 -4.088 1.00 29.36 160 SER A N 1
ATOM 1240 C CA . SER A 1 196 ? -33.092 23.571 -5.454 1.00 27.31 160 SER A CA 1
ATOM 1241 C C . SER A 1 196 ? -34.154 22.880 -6.308 1.00 33.70 160 SER A C 1
ATOM 1242 O O . SER A 1 196 ? -34.569 23.400 -7.351 1.00 39.13 160 SER A O 1
ATOM 1245 N N . ALA A 1 197 ? -34.626 21.713 -5.869 1.00 27.76 161 ALA A N 1
ATOM 1246 C CA . ALA A 1 197 ? -35.463 20.898 -6.745 1.00 29.86 161 ALA A CA 1
ATOM 1247 C C . ALA A 1 197 ? -36.812 21.556 -7.031 1.00 29.17 161 ALA A C 1
ATOM 1248 O O . ALA A 1 197 ? -37.311 21.468 -8.164 1.00 26.70 161 ALA A O 1
ATOM 1250 N N . ASP A 1 198 ? -37.414 22.204 -6.027 1.00 30.07 162 ASP A N 1
ATOM 1251 C CA . ASP A 1 198 ? -38.706 22.884 -6.180 1.00 27.26 162 ASP A CA 1
ATOM 1252 C C . ASP A 1 198 ? -38.714 24.130 -5.300 1.00 31.83 162 ASP A C 1
ATOM 1253 O O . ASP A 1 198 ? -39.095 24.082 -4.120 1.00 32.31 162 ASP A O 1
ATOM 1258 N N . PRO A 1 199 ? -38.349 25.287 -5.864 1.00 31.79 163 PRO A N 1
ATOM 1259 C CA . PRO A 1 199 ? -38.359 26.535 -5.086 1.00 31.32 163 PRO A CA 1
ATOM 1260 C C . PRO A 1 199 ? -39.742 27.137 -4.856 1.00 33.29 163 PRO A C 1
ATOM 1261 O O . PRO A 1 199 ? -39.864 28.080 -4.064 1.00 32.10 163 PRO A O 1
ATOM 1265 N N . GLY A 1 200 ? -40.782 26.646 -5.526 1.00 33.82 164 GLY A N 1
ATOM 1266 C CA . GLY A 1 200 ? -42.108 27.141 -5.231 1.00 26.98 164 GLY A CA 1
ATOM 1267 C C . GLY A 1 200 ? -42.737 26.498 -4.024 1.00 30.44 164 GLY A C 1
ATOM 1268 O O . GLY A 1 200 ? -43.688 27.047 -3.466 1.00 33.46 164 GLY A O 1
ATOM 1269 N N . ALA A 1 201 ? -42.222 25.354 -3.594 1.00 31.46 165 ALA A N 1
ATOM 1270 C CA . ALA A 1 201 ? -42.824 24.644 -2.477 1.00 32.46 165 ALA A CA 1
ATOM 1271 C C . ALA A 1 201 ? -42.381 25.252 -1.143 1.00 33.35 165 ALA A C 1
ATOM 1272 O O . ALA A 1 201 ? -41.240 25.710 -1.007 1.00 33.86 165 ALA A O 1
ATOM 1274 N N . LYS A 1 202 ? -43.307 25.293 -0.169 1.00 31.38 166 LYS A N 1
ATOM 1275 C CA . LYS A 1 202 ? -42.970 25.642 1.212 1.00 29.46 166 LYS A CA 1
ATOM 1276 C C . LYS A 1 202 ? -42.275 24.457 1.856 1.00 31.16 166 LYS A C 1
ATOM 1277 O O . LYS A 1 202 ? -42.755 23.327 1.766 1.00 31.49 166 LYS A O 1
ATOM 1283 N N . LEU A 1 203 ? -41.134 24.697 2.478 1.00 32.61 167 LEU A N 1
ATOM 1284 C CA . LEU A 1 203 ? -40.310 23.621 3.026 1.00 31.79 167 LEU A CA 1
ATOM 1285 C C . LEU A 1 203 ? -40.512 23.548 4.548 1.00 35.63 167 LEU A C 1
ATOM 1286 O O . LEU A 1 203 ? -40.135 24.475 5.278 1.00 30.89 167 LEU A O 1
ATOM 1291 N N . CYS A 1 204 ? -41.117 22.452 5.022 1.00 29.03 168 CYS A N 1
ATOM 1292 C CA . CYS A 1 204 ? -41.469 22.312 6.427 1.00 32.26 168 CYS A CA 1
ATOM 1293 C C . CYS A 1 204 ? -40.528 21.354 7.146 1.00 35.38 168 CYS A C 1
ATOM 1294 O O . CYS A 1 204 ? -39.997 20.404 6.565 1.00 34.98 168 CYS A O 1
ATOM 1297 N N . TYR A 1 205 ? -40.314 21.640 8.423 1.00 33.79 169 TYR A N 1
ATOM 1298 C CA . TYR A 1 205 ? -39.898 20.644 9.394 1.00 32.11 169 TYR A CA 1
ATOM 1299 C C . TYR A 1 205 ? -41.125 20.176 10.169 1.00 28.17 169 TYR A C 1
ATOM 1300 O O . TYR A 1 205 ? -41.906 20.997 10.652 1.00 30.58 169 TYR A O 1
ATOM 1309 N N . ASN A 1 206 ? -41.285 18.867 10.306 1.00 32.05 170 ASN A N 1
ATOM 1310 C CA . ASN A 1 206 ? -42.479 18.290 10.908 1.00 30.36 170 ASN A CA 1
ATOM 1311 C C . ASN A 1 206 ? -42.087 17.356 12.052 1.00 28.76 170 ASN A C 1
ATOM 1312 O O . ASN A 1 206 ? -41.073 16.658 11.969 1.00 31.90 170 ASN A O 1
ATOM 1317 N N . ASP A 1 207 ? -42.856 17.377 13.142 1.00 32.84 171 ASP A N 1
ATOM 1318 C CA . ASP A 1 207 ? -42.524 16.575 14.324 1.00 32.27 171 ASP A CA 1
ATOM 1319 C C . ASP A 1 207 ? -43.721 16.509 15.263 1.00 24.13 171 ASP A C 1
ATOM 1320 O O . ASP A 1 207 ? -44.691 17.257 15.132 1.00 24.15 171 ASP A O 1
ATOM 1325 N N . TYR A 1 208 ? -43.639 15.576 16.205 1.00 31.08 172 TYR A N 1
ATOM 1326 C CA . TYR A 1 208 ? -44.685 15.291 17.183 1.00 32.19 172 TYR A CA 1
ATOM 1327 C C . TYR A 1 208 ? -44.130 15.522 18.583 1.00 31.93 172 TYR A C 1
ATOM 1328 O O . TYR A 1 208 ? -42.920 15.705 18.756 1.00 35.00 172 TYR A O 1
ATOM 1337 N N . ASN A 1 209 ? -45.016 15.480 19.592 1.00 27.15 173 ASN A N 1
ATOM 1338 C CA . ASN A 1 209 ? -44.638 15.794 20.977 1.00 25.72 173 ASN A CA 1
ATOM 1339 C C . ASN A 1 209 ? -43.946 17.145 21.042 1.00 26.94 173 ASN A C 1
ATOM 1340 O O . ASN A 1 209 ? -42.859 17.294 21.602 1.00 27.51 173 ASN A O 1
ATOM 1345 N N . THR A 1 210 ? -44.571 18.117 20.395 1.00 31.81 174 THR A N 1
ATOM 1346 C CA . THR A 1 210 ? -43.963 19.418 20.137 1.00 29.06 174 THR A CA 1
ATOM 1347 C C . THR A 1 210 ? -45.040 20.478 20.232 1.00 30.95 174 THR A C 1
ATOM 1348 O O . THR A 1 210 ? -44.828 21.598 19.746 1.00 32.52 174 THR A O 1
ATOM 1352 N N . ASP A 1 211 ? -46.199 20.137 20.796 1.00 32.92 175 ASP A N 1
ATOM 1353 C CA . ASP A 1 211 ? -47.376 20.982 20.742 1.00 31.06 175 ASP A CA 1
ATOM 1354 C C . ASP A 1 211 ? -47.342 22.058 21.812 1.00 38.73 175 ASP A C 1
ATOM 1355 O O . ASP A 1 211 ? -47.750 23.198 21.550 1.00 48.43 175 ASP A O 1
ATOM 1360 N N . GLY A 1 212 ? -46.843 21.727 23.003 1.00 29.51 176 GLY A N 1
ATOM 1361 C CA . GLY A 1 212 ? -46.634 22.695 24.058 1.00 35.69 176 GLY A CA 1
ATOM 1362 C C . GLY A 1 212 ? -45.214 23.232 24.076 1.00 35.43 176 GLY A C 1
ATOM 1363 O O . GLY A 1 212 ? -44.468 23.125 23.096 1.00 30.04 176 GLY A O 1
ATOM 1364 N N . VAL A 1 213 ? -44.835 23.823 25.212 1.00 30.40 177 VAL A N 1
ATOM 1365 C CA . VAL A 1 213 ? -43.472 24.301 25.448 1.00 32.44 177 VAL A CA 1
ATOM 1366 C C . VAL A 1 213 ? -42.740 23.234 26.256 1.00 34.30 177 VAL A C 1
ATOM 1367 O O . VAL A 1 213 ? -42.809 23.216 27.493 1.00 39.32 177 VAL A O 1
ATOM 1371 N N . ASN A 1 214 ? -42.006 22.360 25.573 1.00 28.97 178 ASN A N 1
ATOM 1372 C CA . ASN A 1 214 ? -41.260 21.329 26.269 1.00 25.89 178 ASN A CA 1
ATOM 1373 C C . ASN A 1 214 ? -39.816 21.326 25.776 1.00 28.18 178 ASN A C 1
ATOM 1374 O O . ASN A 1 214 ? -39.391 22.185 24.991 1.00 29.08 178 ASN A O 1
ATOM 1379 N N . ALA A 1 215 ? -39.053 20.352 26.264 1.00 27.64 179 ALA A N 1
ATOM 1380 C CA . ALA A 1 215 ? -37.656 20.230 25.874 1.00 25.00 179 ALA A CA 1
ATOM 1381 C C . ALA A 1 215 ? -37.517 19.927 24.390 1.00 28.94 179 ALA A C 1
ATOM 1382 O O . ALA A 1 215 ? -36.512 20.298 23.774 1.00 31.30 179 ALA A O 1
ATOM 1384 N N . LYS A 1 216 ? -38.523 19.273 23.804 1.00 27.54 180 LYS A N 1
ATOM 1385 C CA . LYS A 1 216 ? -38.466 18.860 22.406 1.00 27.65 180 LYS A CA 1
ATOM 1386 C C . LYS A 1 216 ? -38.821 20.013 21.470 1.00 30.79 180 LYS A C 1
ATOM 1387 O O . LYS A 1 216 ? -38.118 20.263 20.481 1.00 27.77 180 LYS A O 1
ATOM 1393 N N . SER A 1 217 ? -39.919 20.719 21.753 1.00 29.42 181 SER A N 1
ATOM 1394 C CA . SER A 1 217 ? -40.239 21.882 20.935 1.00 30.74 181 SER A CA 1
ATOM 1395 C C . SER A 1 217 ? -39.135 22.926 21.028 1.00 27.89 181 SER A C 1
ATOM 1396 O O . SER A 1 217 ? -38.883 23.665 20.068 1.00 28.34 181 SER A O 1
ATOM 1399 N N . THR A 1 218 ? -38.444 22.981 22.157 1.00 24.72 182 THR A N 1
ATOM 1400 C CA . THR A 1 218 ? -37.379 23.957 22.286 1.00 28.72 182 THR A CA 1
ATOM 1401 C C . THR A 1 218 ? -36.105 23.499 21.595 1.00 25.70 182 THR A C 1
ATOM 1402 O O . THR A 1 218 ? -35.301 24.344 21.192 1.00 28.55 182 THR A O 1
ATOM 1406 N N . GLY A 1 219 ? -35.925 22.187 21.410 1.00 27.45 183 GLY A N 1
ATOM 1407 C CA . GLY A 1 219 ? -34.840 21.709 20.564 1.00 24.67 183 GLY A CA 1
ATOM 1408 C C . GLY A 1 219 ? -35.104 21.970 19.094 1.00 24.86 183 GLY A C 1
ATOM 1409 O O . GLY A 1 219 ? -34.215 22.419 18.367 1.00 27.60 183 GLY A O 1
ATOM 1410 N N . VAL A 1 220 ? -36.329 21.690 18.641 1.00 23.06 184 VAL A N 1
ATOM 1411 C CA . VAL A 1 220 ? -36.783 22.137 17.323 1.00 27.61 184 VAL A CA 1
ATOM 1412 C C . VAL A 1 220 ? -36.611 23.648 17.175 1.00 27.86 184 VAL A C 1
ATOM 1413 O O . VAL A 1 220 ? -36.006 24.129 16.208 1.00 24.50 184 VAL A O 1
ATOM 1417 N N . TYR A 1 221 ? -37.141 24.416 18.138 1.00 27.72 185 TYR A N 1
ATOM 1418 C CA . TYR A 1 221 ? -37.079 25.875 18.080 1.00 26.92 185 TYR A CA 1
ATOM 1419 C C . TYR A 1 221 ? -35.663 26.381 17.842 1.00 26.95 185 TYR A C 1
ATOM 1420 O O . TYR A 1 221 ? -35.445 27.284 17.031 1.00 24.49 185 TYR A O 1
ATOM 1429 N N . ASN A 1 222 ? -34.686 25.826 18.564 1.00 27.01 186 ASN A N 1
ATOM 1430 C CA . ASN A 1 222 ? -33.320 26.331 18.460 1.00 27.61 186 ASN A CA 1
ATOM 1431 C C . ASN A 1 222 ? -32.719 26.034 17.090 1.00 35.40 186 ASN A C 1
ATOM 1432 O O . ASN A 1 222 ? -32.015 26.876 16.514 1.00 32.11 186 ASN A O 1
ATOM 1437 N N . MET A 1 223 ? -32.995 24.843 16.556 1.00 28.72 187 MET A N 1
ATOM 1438 C CA . MET A 1 223 ? -32.579 24.508 15.209 1.00 23.45 187 MET A CA 1
ATOM 1439 C C . MET A 1 223 ? -33.140 25.499 14.199 1.00 28.51 187 MET A C 1
ATOM 1440 O O . MET A 1 223 ? -32.394 26.086 13.407 1.00 30.52 187 MET A O 1
ATOM 1445 N N . VAL A 1 224 ? -34.466 25.669 14.194 1.00 26.66 188 VAL A N 1
ATOM 1446 C CA . VAL A 1 224 ? -35.098 26.585 13.250 1.00 25.51 188 VAL A CA 1
ATOM 1447 C C . VAL A 1 224 ? -34.563 27.997 13.442 1.00 27.88 188 VAL A C 1
ATOM 1448 O O . VAL A 1 224 ? -34.281 28.696 12.464 1.00 29.65 188 VAL A O 1
ATOM 1452 N N . ARG A 1 225 ? -34.383 28.432 14.699 1.00 27.48 189 ARG A N 1
ATOM 1453 C CA . ARG A 1 225 ? -33.834 29.764 14.938 1.00 29.12 189 ARG A CA 1
ATOM 1454 C C . ARG A 1 225 ? -32.493 29.909 14.244 1.00 29.30 189 ARG A C 1
ATOM 1455 O O . ARG A 1 225 ? -32.248 30.892 13.532 1.00 34.66 189 ARG A O 1
ATOM 1463 N N . ASP A 1 226 ? -31.628 28.909 14.409 1.00 25.28 190 ASP A N 1
ATOM 1464 C CA . ASP A 1 226 ? -30.311 28.943 13.773 1.00 30.25 190 ASP A CA 1
ATOM 1465 C C . ASP A 1 226 ? -30.427 28.895 12.246 1.00 32.93 190 ASP A C 1
ATOM 1466 O O . ASP A 1 226 ? -29.665 29.565 11.528 1.00 29.43 190 ASP A O 1
ATOM 1471 N N . PHE A 1 227 ? -31.386 28.117 11.734 1.00 29.67 191 PHE A N 1
ATOM 1472 C CA . PHE A 1 227 ? -31.619 28.065 10.298 1.00 24.63 191 PHE A CA 1
ATOM 1473 C C . PHE A 1 227 ? -31.999 29.437 9.769 1.00 29.27 191 PHE A C 1
ATOM 1474 O O . PHE A 1 227 ? -31.471 29.885 8.749 1.00 31.71 191 PHE A O 1
ATOM 1482 N N . LYS A 1 228 ? -32.922 30.121 10.452 1.00 30.15 192 LYS A N 1
ATOM 1483 C CA . LYS A 1 228 ? -33.329 31.454 10.023 1.00 28.05 192 LYS A CA 1
ATOM 1484 C C . LYS A 1 228 ? -32.203 32.454 10.215 1.00 31.50 192 LYS A C 1
ATOM 1485 O O . LYS A 1 228 ? -32.010 33.354 9.387 1.00 32.05 192 LYS A O 1
ATOM 1491 N N . ALA A 1 229 ? -31.436 32.300 11.290 1.00 32.04 193 ALA A N 1
ATOM 1492 C CA . ALA A 1 229 ? -30.258 33.134 11.460 1.00 30.90 193 ALA A CA 1
ATOM 1493 C C . ALA A 1 229 ? -29.338 33.040 10.245 1.00 30.92 193 ALA A C 1
ATOM 1494 O O . ALA A 1 229 ? -28.884 34.068 9.727 1.00 36.48 193 ALA A O 1
ATOM 1496 N N . ARG A 1 230 ? -29.098 31.825 9.737 1.00 27.03 194 ARG A N 1
ATOM 1497 C CA . ARG A 1 230 ? -28.074 31.603 8.719 1.00 34.63 194 ARG A CA 1
ATOM 1498 C C . ARG A 1 230 ? -28.610 31.511 7.284 1.00 34.37 194 ARG A C 1
ATOM 1499 O O . ARG A 1 230 ? -27.837 31.205 6.368 1.00 30.83 194 ARG A O 1
ATOM 1507 N N . GLY A 1 231 ? -29.899 31.769 7.059 1.00 33.33 195 GLY A N 1
ATOM 1508 C CA . GLY A 1 231 ? -30.438 31.693 5.714 1.00 29.62 195 GLY A CA 1
ATOM 1509 C C . GLY A 1 231 ? -30.667 30.300 5.161 1.00 35.79 195 GLY A C 1
ATOM 1510 O O . GLY A 1 231 ? -30.941 30.169 3.955 1.00 33.97 195 GLY A O 1
ATOM 1511 N N . VAL A 1 232 ? -30.553 29.257 5.985 1.00 24.44 196 VAL A N 1
ATOM 1512 C CA . VAL A 1 232 ? -30.975 27.906 5.613 1.00 22.51 196 VAL A CA 1
ATOM 1513 C C . VAL A 1 232 ? -32.404 27.998 5.086 1.00 26.06 196 VAL A C 1
ATOM 1514 O O . VAL A 1 232 ? -33.235 28.672 5.710 1.00 31.32 196 VAL A O 1
ATOM 1518 N N . PRO A 1 233 ? -32.746 27.370 3.950 1.00 24.92 197 PRO A N 1
ATOM 1519 C CA . PRO A 1 233 ? -34.091 27.557 3.381 1.00 29.35 197 PRO A CA 1
ATOM 1520 C C . PRO A 1 233 ? -35.202 26.742 4.047 1.00 30.42 197 PRO A C 1
ATOM 1521 O O . PRO A 1 233 ? -35.547 25.662 3.564 1.00 34.96 197 PRO A O 1
ATOM 1525 N N . ILE A 1 234 ? -35.810 27.254 5.114 1.00 29.91 198 ILE A N 1
ATOM 1526 C CA . ILE A 1 234 ? -36.906 26.580 5.801 1.00 24.88 198 ILE A CA 1
ATOM 1527 C C . ILE A 1 234 ? -38.059 27.563 5.956 1.00 30.33 198 ILE A C 1
ATOM 1528 O O . ILE A 1 234 ? -37.902 28.609 6.595 1.00 34.07 198 ILE A O 1
ATOM 1533 N N . ASP A 1 235 ? -39.221 27.219 5.398 1.00 28.14 199 ASP A N 1
ATOM 1534 C CA . ASP A 1 235 ? -40.364 28.121 5.344 1.00 24.89 199 ASP A CA 1
ATOM 1535 C C . ASP A 1 235 ? -41.415 27.872 6.417 1.00 30.34 199 ASP A C 1
ATOM 1536 O O . ASP A 1 235 ? -42.098 28.815 6.818 1.00 32.04 199 ASP A O 1
ATOM 1541 N N . CYS A 1 236 ? -41.613 26.631 6.855 1.00 31.30 200 CYS A N 1
ATOM 1542 C CA . CYS A 1 236 ? -42.654 26.321 7.822 1.00 31.68 200 CYS A CA 1
ATOM 1543 C C . CYS A 1 236 ? -42.162 25.256 8.784 1.00 32.63 200 CYS A C 1
ATOM 1544 O O . CYS A 1 236 ? -41.207 24.520 8.514 1.00 31.90 200 CYS A O 1
ATOM 1547 N N . VAL A 1 237 ? -42.825 25.200 9.931 1.00 32.26 201 VAL A N 1
ATOM 1548 C CA . VAL A 1 237 ? -42.627 24.146 10.909 1.00 27.48 201 VAL A CA 1
ATOM 1549 C C . VAL A 1 237 ? -43.970 23.474 11.114 1.00 27.60 201 VAL A C 1
ATOM 1550 O O . VAL A 1 237 ? -44.982 24.150 11.321 1.00 29.14 201 VAL A O 1
ATOM 1554 N N . GLY A 1 238 ? -43.987 22.154 11.014 1.00 22.66 202 GLY A N 1
ATOM 1555 C CA . GLY A 1 238 ? -45.208 21.388 11.155 1.00 25.80 202 GLY A CA 1
ATOM 1556 C C . GLY A 1 238 ? -45.330 20.810 12.553 1.00 28.44 202 GLY A C 1
ATOM 1557 O O . GLY A 1 238 ? -44.349 20.353 13.142 1.00 27.40 202 GLY A O 1
ATOM 1558 N N . PHE A 1 239 ? -46.554 20.810 13.062 1.00 26.22 203 PHE A N 1
ATOM 1559 C CA . PHE A 1 239 ? -46.849 20.248 14.372 1.00 22.92 203 PHE A CA 1
ATOM 1560 C C . PHE A 1 239 ? -47.839 19.117 14.178 1.00 24.05 203 PHE A C 1
ATOM 1561 O O . PHE A 1 239 ? -49.019 19.369 13.906 1.00 28.24 203 PHE A O 1
ATOM 1569 N N . GLN A 1 240 ? -47.371 17.876 14.331 1.00 18.02 204 GLN A N 1
ATOM 1570 C CA . GLN A 1 240 ? -48.262 16.760 14.062 1.00 22.87 204 GLN A CA 1
ATOM 1571 C C . GLN A 1 240 ? -49.503 16.845 14.933 1.00 27.45 204 GLN A C 1
ATOM 1572 O O . GLN A 1 240 ? -50.626 16.711 14.429 1.00 26.81 204 GLN A O 1
ATOM 1578 N N . SER A 1 241 ? -49.329 17.152 16.228 1.00 25.66 205 SER A N 1
ATOM 1579 C CA . SER A 1 241 ? -50.439 17.259 17.166 1.00 21.66 205 SER A CA 1
ATOM 1580 C C . SER A 1 241 ? -51.246 15.973 17.209 1.00 27.12 205 SER A C 1
ATOM 1581 O O . SER A 1 241 ? -52.464 15.972 17.027 1.00 26.64 205 SER A O 1
ATOM 1584 N N . HIS A 1 242 ? -50.547 14.866 17.428 1.00 27.65 206 HIS A N 1
ATOM 1585 C CA . HIS A 1 242 ? -51.221 13.611 17.748 1.00 30.45 206 HIS A CA 1
ATOM 1586 C C . HIS A 1 242 ? -51.564 13.644 19.227 1.00 30.44 206 HIS A C 1
ATOM 1587 O O . HIS A 1 242 ? -50.799 13.191 20.074 1.00 32.01 206 HIS A O 1
ATOM 1594 N N . LEU A 1 243 ? -52.739 14.173 19.541 1.00 29.35 207 LEU A N 1
ATOM 1595 C CA . LEU A 1 243 ? -53.034 14.494 20.927 1.00 34.54 207 LEU A CA 1
ATOM 1596 C C . LEU A 1 243 ? -53.583 13.288 21.691 1.00 35.27 207 LEU A C 1
ATOM 1597 O O . LEU A 1 243 ? -54.096 12.317 21.119 1.00 32.45 207 LEU A O 1
ATOM 1602 N N . GLY A 1 244 ? -53.444 13.357 23.012 1.00 35.49 208 GLY A N 1
ATOM 1603 C CA . GLY A 1 244 ? -54.260 12.546 23.881 1.00 29.83 208 GLY A CA 1
ATOM 1604 C C . GLY A 1 244 ? -55.655 13.132 23.917 1.00 34.16 208 GLY A C 1
ATOM 1605 O O . GLY A 1 244 ? -56.271 13.354 22.872 1.00 39.25 208 GLY A O 1
ATOM 1606 N N . THR A 1 245 ? -56.160 13.417 25.107 1.00 36.59 209 THR A N 1
ATOM 1607 C CA . THR A 1 245 ? -57.516 13.906 25.263 1.00 33.34 209 THR A CA 1
ATOM 1608 C C . THR A 1 245 ? -57.572 15.408 25.449 1.00 31.51 209 THR A C 1
ATOM 1609 O O . THR A 1 245 ? -58.671 15.972 25.438 1.00 31.33 209 THR A O 1
ATOM 1613 N N . THR A 1 246 ? -56.429 16.069 25.612 1.00 31.93 210 THR A N 1
ATOM 1614 C CA . THR A 1 246 ? -56.425 17.447 26.079 1.00 36.95 210 THR A CA 1
ATOM 1615 C C . THR A 1 246 ? -55.333 18.273 25.405 1.00 39.41 210 THR A C 1
ATOM 1616 O O . THR A 1 246 ? -54.235 17.786 25.126 1.00 42.70 210 THR A O 1
ATOM 1620 N N . VAL A 1 247 ? -55.640 19.546 25.183 1.00 38.75 211 VAL A N 1
ATOM 1621 C CA . VAL A 1 247 ? -54.748 20.474 24.492 1.00 37.03 211 VAL A CA 1
ATOM 1622 C C . VAL A 1 247 ? -53.865 21.182 25.510 1.00 32.64 211 VAL A C 1
ATOM 1623 O O . VAL A 1 247 ? -54.386 21.673 26.516 1.00 38.72 211 VAL A O 1
ATOM 1627 N N . PRO A 1 248 ? -52.550 21.282 25.301 1.00 35.68 212 PRO A N 1
ATOM 1628 C CA . PRO A 1 248 ? -51.703 21.934 26.306 1.00 34.20 212 PRO A CA 1
ATOM 1629 C C . PRO A 1 248 ? -52.081 23.392 26.487 1.00 36.90 212 PRO A C 1
ATOM 1630 O O . PRO A 1 248 ? -52.489 24.073 25.543 1.00 37.16 212 PRO A O 1
ATOM 1634 N N . SER A 1 249 ? -51.931 23.858 27.730 1.00 38.67 213 SER A N 1
ATOM 1635 C CA . SER A 1 249 ? -52.268 25.234 28.084 1.00 37.49 213 SER A CA 1
ATOM 1636 C C . SER A 1 249 ? -51.556 26.240 27.187 1.00 41.21 213 SER A C 1
ATOM 1637 O O . SER A 1 249 ? -52.107 27.303 26.873 1.00 42.69 213 SER A O 1
ATOM 1640 N N . ASP A 1 250 ? -50.325 25.923 26.771 1.00 36.57 214 ASP A N 1
ATOM 1641 C CA . ASP A 1 250 ? -49.479 26.827 26.005 1.00 35.49 214 ASP A CA 1
ATOM 1642 C C . ASP A 1 250 ? -49.362 26.403 24.549 1.00 33.31 214 ASP A C 1
ATOM 1643 O O . ASP A 1 250 ? -48.346 26.667 23.903 1.00 31.53 214 ASP A O 1
ATOM 1648 N N . TYR A 1 251 ? -50.395 25.735 24.030 1.00 35.71 215 TYR A N 1
ATOM 1649 C CA . TYR A 1 251 ? -50.379 25.270 22.642 1.00 37.70 215 TYR A CA 1
ATOM 1650 C C . TYR A 1 251 ? -50.161 26.435 21.690 1.00 33.35 215 TYR A C 1
ATOM 1651 O O . TYR A 1 251 ? -49.289 26.393 20.811 1.00 35.55 215 TYR A O 1
ATOM 1660 N N . GLN A 1 252 ? -50.925 27.504 21.894 1.00 33.86 216 GLN A N 1
ATOM 1661 C CA . GLN A 1 252 ? -50.823 28.706 21.080 1.00 31.64 216 GLN A CA 1
ATOM 1662 C C . GLN A 1 252 ? -49.555 29.491 21.387 1.00 28.62 216 GLN A C 1
ATOM 1663 O O . GLN A 1 252 ? -48.931 30.031 20.478 1.00 32.26 216 GLN A O 1
ATOM 1669 N N . ALA A 1 253 ? -49.151 29.574 22.654 1.00 30.73 217 ALA A N 1
ATOM 1670 C CA . ALA A 1 253 ? -47.896 30.253 22.957 1.00 29.07 217 ALA A CA 1
ATOM 1671 C C . ALA A 1 253 ? -46.731 29.596 22.236 1.00 28.24 217 ALA A C 1
ATOM 1672 O O . ALA A 1 253 ? -45.786 30.274 21.821 1.00 30.93 217 ALA A O 1
ATOM 1674 N N . ASN A 1 254 ? -46.779 28.276 22.068 1.00 31.61 218 ASN A N 1
ATOM 1675 C CA . ASN A 1 254 ? -45.690 27.593 21.378 1.00 28.81 218 ASN A CA 1
ATOM 1676 C C . ASN A 1 254 ? -45.771 27.805 19.871 1.00 31.81 218 ASN A C 1
ATOM 1677 O O . ASN A 1 254 ? -44.763 28.110 19.225 1.00 30.57 218 ASN A O 1
ATOM 1682 N N . LEU A 1 255 ? -46.963 27.631 19.295 1.00 29.20 219 LEU A N 1
ATOM 1683 C CA . LEU A 1 255 ? -47.185 28.026 17.914 1.00 27.25 219 LEU A CA 1
ATOM 1684 C C . LEU A 1 255 ? -46.638 29.411 17.648 1.00 27.83 219 LEU A C 1
ATOM 1685 O O . LEU A 1 255 ? -45.963 29.636 16.638 1.00 28.09 219 LEU A O 1
ATOM 1690 N N . GLN A 1 256 ? -46.911 30.350 18.563 1.00 27.03 220 GLN A N 1
ATOM 1691 C CA . GLN A 1 256 ? -46.621 31.757 18.320 1.00 29.61 220 GLN A CA 1
ATOM 1692 C C . GLN A 1 256 ? -45.131 32.036 18.393 1.00 31.17 220 GLN A C 1
ATOM 1693 O O . GLN A 1 256 ? -44.605 32.798 17.571 1.00 32.25 220 GLN A O 1
ATOM 1699 N N . ARG A 1 257 ? -44.423 31.416 19.343 1.00 25.97 221 ARG A N 1
ATOM 1700 C CA . ARG A 1 257 ? -42.988 31.653 19.393 1.00 24.46 221 ARG A CA 1
ATOM 1701 C C . ARG A 1 257 ? -42.325 31.282 18.075 1.00 25.47 221 ARG A C 1
ATOM 1702 O O . ARG A 1 257 ? -41.364 31.934 17.671 1.00 29.33 221 ARG A O 1
ATOM 1710 N N . PHE A 1 258 ? -42.856 30.286 17.362 1.00 29.36 222 PHE A N 1
ATOM 1711 C CA . PHE A 1 258 ? -42.247 29.864 16.100 1.00 31.46 222 PHE A CA 1
ATOM 1712 C C . PHE A 1 258 ? -42.570 30.843 14.995 1.00 23.77 222 PHE A C 1
ATOM 1713 O O . PHE A 1 258 ? -41.691 31.221 14.225 1.00 27.99 222 PHE A O 1
ATOM 1721 N N . ALA A 1 259 ? -43.834 31.246 14.894 1.00 26.57 223 ALA A N 1
ATOM 1722 C CA . ALA A 1 259 ? -44.214 32.206 13.869 1.00 28.13 223 ALA A CA 1
ATOM 1723 C C . ALA A 1 259 ? -43.391 33.479 13.989 1.00 28.28 223 ALA A C 1
ATOM 1724 O O . ALA A 1 259 ? -43.025 34.084 12.978 1.00 34.35 223 ALA A O 1
ATOM 1726 N N . ASP A 1 260 ? -43.048 33.869 15.215 1.00 29.82 224 ASP A N 1
ATOM 1727 C CA . ASP A 1 260 ? -42.177 35.014 15.435 1.00 30.20 224 ASP A CA 1
ATOM 1728 C C . ASP A 1 260 ? -40.787 34.811 14.846 1.00 29.73 224 ASP A C 1
ATOM 1729 O O . ASP A 1 260 ? -40.057 35.790 14.657 1.00 29.88 224 ASP A O 1
ATOM 1734 N N . LEU A 1 261 ? -40.390 33.577 14.562 1.00 27.12 225 LEU A N 1
ATOM 1735 C CA . LEU A 1 261 ? -39.144 33.387 13.840 1.00 28.06 225 LEU A CA 1
ATOM 1736 C C . LEU A 1 261 ? -39.268 33.743 12.368 1.00 30.15 225 LEU A C 1
ATOM 1737 O O . LEU A 1 261 ? -38.269 33.658 11.645 1.00 32.63 225 LEU A O 1
ATOM 1742 N N . GLY A 1 262 ? -40.454 34.119 11.904 1.00 25.06 226 GLY A N 1
ATOM 1743 C CA . GLY A 1 262 ? -40.644 34.305 10.477 1.00 32.58 226 GLY A CA 1
ATOM 1744 C C . GLY A 1 262 ? -40.725 33.010 9.692 1.00 37.72 226 GLY A C 1
ATOM 1745 O O . GLY A 1 262 ? -40.197 32.929 8.577 1.00 34.67 226 GLY A O 1
ATOM 1746 N N . VAL A 1 263 ? -41.335 31.980 10.268 1.00 35.09 227 VAL A N 1
ATOM 1747 C CA . VAL A 1 263 ? -41.761 30.813 9.515 1.00 31.87 227 VAL A CA 1
ATOM 1748 C C . VAL A 1 263 ? -43.263 30.709 9.669 1.00 31.40 227 VAL A C 1
ATOM 1749 O O . VAL A 1 263 ? -43.843 31.215 10.635 1.00 34.30 227 VAL A O 1
ATOM 1753 N N . ASP A 1 264 ? -43.894 30.056 8.706 1.00 33.73 228 ASP A N 1
ATOM 1754 C CA . ASP A 1 264 ? -45.291 29.696 8.866 1.00 33.65 228 ASP A CA 1
ATOM 1755 C C . ASP A 1 264 ? -45.403 28.508 9.815 1.00 32.24 228 ASP A C 1
ATOM 1756 O O . ASP A 1 264 ? -44.435 27.782 10.059 1.00 32.02 228 ASP A O 1
ATOM 1761 N N . VAL A 1 265 ? -46.593 28.322 10.374 1.00 29.30 229 VAL A N 1
ATOM 1762 C CA . VAL A 1 265 ? -46.841 27.144 11.187 1.00 28.17 229 VAL A CA 1
ATOM 1763 C C . VAL A 1 265 ? -48.063 26.413 10.647 1.00 25.87 229 VAL A C 1
ATOM 1764 O O . VAL A 1 265 ? -48.990 27.013 10.091 1.00 25.02 229 VAL A O 1
ATOM 1768 N N . GLN A 1 266 ? -48.017 25.087 10.765 1.00 23.89 230 GLN A N 1
ATOM 1769 C CA . GLN A 1 266 ? -49.020 24.200 10.212 1.00 25.12 230 GLN A CA 1
ATOM 1770 C C . GLN A 1 266 ? -49.234 23.071 11.199 1.00 28.45 230 GLN A C 1
ATOM 1771 O O . GLN A 1 266 ? -48.266 22.513 11.736 1.00 27.64 230 GLN A O 1
ATOM 1777 N N . ILE A 1 267 ? -50.495 22.722 11.422 1.00 26.42 231 ILE A N 1
ATOM 1778 C CA . ILE A 1 267 ? -50.834 21.565 12.229 1.00 24.35 231 ILE A CA 1
ATOM 1779 C C . ILE A 1 267 ? -51.093 20.428 11.249 1.00 28.03 231 ILE A C 1
ATOM 1780 O O . ILE A 1 267 ? -52.089 20.427 10.517 1.00 30.18 231 ILE A O 1
ATOM 1785 N N . THR A 1 268 ? -50.176 19.464 11.221 1.00 26.45 232 THR A N 1
ATOM 1786 C CA . THR A 1 268 ? -50.027 18.603 10.056 1.00 30.11 232 THR A CA 1
ATOM 1787 C C . THR A 1 268 ? -50.767 17.264 10.137 1.00 25.52 232 THR A C 1
ATOM 1788 O O . THR A 1 268 ? -51.288 16.810 9.118 1.00 24.57 232 THR A O 1
ATOM 1792 N N . GLU A 1 269 ? -50.817 16.607 11.302 1.00 25.21 233 GLU A N 1
ATOM 1793 C CA . GLU A 1 269 ? -51.388 15.252 11.433 1.00 23.66 233 GLU A CA 1
ATOM 1794 C C . GLU A 1 269 ? -52.281 15.163 12.677 1.00 28.67 233 GLU A C 1
ATOM 1795 O O . GLU A 1 269 ? -52.104 14.315 13.551 1.00 25.63 233 GLU A O 1
ATOM 1801 N N . LEU A 1 270 ? -53.267 16.055 12.760 1.00 28.79 234 LEU A N 1
ATOM 1802 C CA . LEU A 1 270 ? -54.048 16.247 13.971 1.00 24.13 234 LEU A CA 1
ATOM 1803 C C . LEU A 1 270 ? -55.027 15.096 14.183 1.00 30.96 234 LEU A C 1
ATOM 1804 O O . LEU A 1 270 ? -55.696 14.665 13.238 1.00 33.31 234 LEU A O 1
ATOM 1809 N N . ASP A 1 271 ? -55.081 14.586 15.420 1.00 30.94 235 ASP A N 1
ATOM 1810 C CA . ASP A 1 271 ? -56.116 13.687 15.927 1.00 29.96 235 ASP A CA 1
ATOM 1811 C C . ASP A 1 271 ? -56.082 13.771 17.447 1.00 31.00 235 ASP A C 1
ATOM 1812 O O . ASP A 1 271 ? -55.017 13.980 18.037 1.00 30.07 235 ASP A O 1
ATOM 1817 N N . ILE A 1 272 ? -57.257 13.612 18.067 1.00 33.42 236 ILE A N 1
ATOM 1818 C CA . ILE A 1 272 ? -57.462 13.823 19.504 1.00 30.27 236 ILE A CA 1
ATOM 1819 C C . ILE A 1 272 ? -58.233 12.636 20.070 1.00 34.59 236 ILE A C 1
ATOM 1820 O O . ILE A 1 272 ? -59.356 12.359 19.626 1.00 35.87 236 ILE A O 1
ATOM 1825 N N . GLN A 1 273 ? -57.649 11.961 21.067 1.00 37.44 237 GLN A N 1
ATOM 1826 C CA . GLN A 1 273 ? -58.290 10.818 21.723 1.00 36.21 237 GLN A CA 1
ATOM 1827 C C . GLN A 1 273 ? -59.715 11.137 22.160 1.00 33.29 237 GLN A C 1
ATOM 1828 O O . GLN A 1 273 ? -59.988 12.215 22.688 1.00 32.75 237 GLN A O 1
ATOM 1834 N N . GLN A 1 274 ? -60.623 10.188 21.938 1.00 33.28 238 GLN A N 1
ATOM 1835 C CA . GLN A 1 274 ? -62.034 10.439 22.182 1.00 34.41 238 GLN A CA 1
ATOM 1836 C C . GLN A 1 274 ? -62.279 10.621 23.676 1.00 35.40 238 GLN A C 1
ATOM 1837 O O . GLN A 1 274 ? -61.421 10.328 24.516 1.00 32.42 238 GLN A O 1
ATOM 1843 N N . GLY A 1 275 ? -63.468 11.108 23.996 1.00 37.10 239 GLY A N 1
ATOM 1844 C CA . GLY A 1 275 ? -63.821 11.468 25.355 1.00 35.37 239 GLY A CA 1
ATOM 1845 C C . GLY A 1 275 ? -64.776 12.644 25.348 1.00 38.02 239 GLY A C 1
ATOM 1846 O O . GLY A 1 275 ? -65.186 13.134 24.304 1.00 40.97 239 GLY A O 1
ATOM 1847 N N . SER A 1 276 ? -65.133 13.084 26.554 1.00 40.12 240 SER A N 1
ATOM 1848 C CA . SER A 1 276 ? -66.053 14.207 26.665 1.00 40.41 240 SER A CA 1
ATOM 1849 C C . SER A 1 276 ? -65.379 15.511 26.264 1.00 42.78 240 SER A C 1
ATOM 1850 O O . SER A 1 276 ? -66.048 16.439 25.793 1.00 42.72 240 SER A O 1
ATOM 1853 N N . ASN A 1 277 ? -64.061 15.595 26.418 1.00 41.64 241 ASN A N 1
ATOM 1854 C CA . ASN A 1 277 ? -63.322 16.795 26.052 1.00 39.14 241 ASN A CA 1
ATOM 1855 C C . ASN A 1 277 ? -62.855 16.788 24.595 1.00 39.03 241 ASN A C 1
ATOM 1856 O O . ASN A 1 277 ? -62.174 17.729 24.175 1.00 36.58 241 ASN A O 1
ATOM 1861 N N . GLN A 1 278 ? -63.206 15.774 23.804 1.00 33.11 242 GLN A N 1
ATOM 1862 C CA . GLN A 1 278 ? -62.714 15.746 22.432 1.00 35.61 242 GLN A CA 1
ATOM 1863 C C . GLN A 1 278 ? -63.115 17.013 21.677 1.00 35.90 242 GLN A C 1
ATOM 1864 O O . GLN A 1 278 ? -62.256 17.745 21.166 1.00 35.60 242 GLN A O 1
ATOM 1870 N N . ALA A 1 279 ? -64.418 17.312 21.627 1.00 36.02 243 ALA A N 1
ATOM 1871 C CA . ALA A 1 279 ? -64.877 18.459 20.843 1.00 33.60 243 ALA A CA 1
ATOM 1872 C C . ALA A 1 279 ? -64.286 19.763 21.374 1.00 35.32 243 ALA A C 1
ATOM 1873 O O . ALA A 1 279 ? -63.948 20.665 20.602 1.00 37.24 243 ALA A O 1
ATOM 1875 N N . ASN A 1 280 ? -64.131 19.862 22.691 1.00 39.78 244 ASN A N 1
ATOM 1876 C CA . ASN A 1 280 ? -63.455 21.003 23.293 1.00 37.54 244 ASN A CA 1
ATOM 1877 C C . ASN A 1 280 ? -62.008 21.078 22.840 1.00 37.62 244 ASN A C 1
ATOM 1878 O O . ASN A 1 280 ? -61.450 22.169 22.691 1.00 44.61 244 ASN A O 1
ATOM 1883 N N . ALA A 1 281 ? -61.378 19.923 22.633 1.00 38.05 245 ALA A N 1
ATOM 1884 C CA . ALA A 1 281 ? -59.972 19.898 22.250 1.00 37.59 245 ALA A CA 1
ATOM 1885 C C . ALA A 1 281 ? -59.783 20.299 20.786 1.00 38.75 245 ALA A C 1
ATOM 1886 O O . ALA A 1 281 ? -58.799 20.967 20.442 1.00 38.06 245 ALA A O 1
ATOM 1888 N N . TYR A 1 282 ? -60.706 19.903 19.906 1.00 34.39 246 TYR A N 1
ATOM 1889 C CA . TYR A 1 282 ? -60.620 20.361 18.523 1.00 35.07 246 TYR A CA 1
ATOM 1890 C C . TYR A 1 282 ? -60.884 21.853 18.428 1.00 38.97 246 TYR A C 1
ATOM 1891 O O . TYR A 1 282 ? -60.150 22.583 17.745 1.00 41.13 246 TYR A O 1
ATOM 1900 N N . ARG A 1 283 ? -61.937 22.323 19.102 1.00 37.49 247 ARG A N 1
ATOM 1901 C CA . ARG A 1 283 ? -62.242 23.748 19.103 1.00 36.08 247 ARG A CA 1
ATOM 1902 C C . ARG A 1 283 ? -61.075 24.561 19.644 1.00 36.69 247 ARG A C 1
ATOM 1903 O O . ARG A 1 283 ? -60.838 25.687 19.194 1.00 38.36 247 ARG A O 1
ATOM 1911 N N . GLN A 1 284 ? -60.299 23.995 20.563 1.00 32.80 248 GLN A N 1
ATOM 1912 C CA . GLN A 1 284 ? -59.159 24.739 21.084 1.00 35.96 248 GLN A CA 1
ATOM 1913 C C . GLN A 1 284 ? -58.015 24.783 20.080 1.00 31.53 248 GLN A C 1
ATOM 1914 O O . GLN A 1 284 ? -57.341 25.806 19.947 1.00 36.83 248 GLN A O 1
ATOM 1920 N N . VAL A 1 285 ? -57.767 23.687 19.367 1.00 38.35 249 VAL A N 1
ATOM 1921 C CA . VAL A 1 285 ? -56.660 23.678 18.413 1.00 36.59 249 VAL A CA 1
ATOM 1922 C C . VAL A 1 285 ? -56.934 24.660 17.286 1.00 34.28 249 VAL A C 1
ATOM 1923 O O . VAL A 1 285 ? -56.040 25.395 16.850 1.00 30.63 249 VAL A O 1
ATOM 1927 N N . VAL A 1 286 ? -58.187 24.727 16.838 1.00 34.23 250 VAL A N 1
ATOM 1928 C CA . VAL A 1 286 ? -58.557 25.665 15.786 1.00 33.30 250 VAL A CA 1
ATOM 1929 C C . VAL A 1 286 ? -58.413 27.114 16.264 1.00 39.14 250 VAL A C 1
ATOM 1930 O O . VAL A 1 286 ? -57.897 27.971 15.533 1.00 41.17 250 VAL A O 1
ATOM 1934 N N . GLN A 1 287 ? -58.859 27.416 17.495 1.00 37.46 251 GLN A N 1
ATOM 1935 C CA . GLN A 1 287 ? -58.768 28.787 18.003 1.00 33.60 251 GLN A CA 1
ATOM 1936 C C . GLN A 1 287 ? -57.331 29.199 18.289 1.00 35.93 251 GLN A C 1
ATOM 1937 O O . GLN A 1 287 ? -57.012 30.391 18.255 1.00 40.00 251 GLN A O 1
ATOM 1943 N N . ALA A 1 288 ? -56.465 28.240 18.606 1.00 36.70 252 ALA A N 1
ATOM 1944 C CA . ALA A 1 288 ? -55.041 28.520 18.736 1.00 39.17 252 ALA A CA 1
ATOM 1945 C C . ALA A 1 288 ? -54.396 28.833 17.386 1.00 40.62 252 ALA A C 1
ATOM 1946 O O . ALA A 1 288 ? -53.344 29.481 17.336 1.00 40.06 252 ALA A O 1
ATOM 1948 N N . CYS A 1 289 ? -54.990 28.375 16.292 1.00 36.14 253 CYS A N 1
ATOM 1949 C CA . CYS A 1 289 ? -54.419 28.659 14.989 1.00 37.03 253 CYS A CA 1
ATOM 1950 C C . CYS A 1 289 ? -54.979 29.955 14.435 1.00 38.04 253 CYS A C 1
ATOM 1951 O O . CYS A 1 289 ? -54.246 30.724 13.814 1.00 40.42 253 CYS A O 1
ATOM 1954 N N . LEU A 1 290 ? -56.265 30.224 14.665 1.00 39.10 254 LEU A N 1
ATOM 1955 C CA . LEU A 1 290 ? -56.816 31.506 14.249 1.00 38.17 254 LEU A CA 1
ATOM 1956 C C . LEU A 1 290 ? -56.171 32.645 15.020 1.00 36.94 254 LEU A C 1
ATOM 1957 O O . LEU A 1 290 ? -55.983 33.738 14.478 1.00 39.35 254 LEU A O 1
ATOM 1962 N N . ALA A 1 291 ? -55.796 32.397 16.270 1.00 41.63 255 ALA A N 1
ATOM 1963 C CA . ALA A 1 291 ? -55.154 33.424 17.069 1.00 32.69 255 ALA A CA 1
ATOM 1964 C C . ALA A 1 291 ? -53.764 33.777 16.569 1.00 37.58 255 ALA A C 1
ATOM 1965 O O . ALA A 1 291 ? -53.291 34.878 16.862 1.00 42.51 255 ALA A O 1
ATOM 1967 N N . VAL A 1 292 ? -53.090 32.879 15.845 1.00 32.61 256 VAL A N 1
ATOM 1968 C CA . VAL A 1 292 ? -51.706 33.090 15.425 1.00 29.67 256 VAL A CA 1
ATOM 1969 C C . VAL A 1 292 ? -51.699 33.428 13.942 1.00 36.58 256 VAL A C 1
ATOM 1970 O O . VAL A 1 292 ? -52.191 32.649 13.118 1.00 38.65 256 VAL A O 1
ATOM 1974 N N . SER A 1 293 ? -51.142 34.593 13.597 1.00 35.74 257 SER A N 1
ATOM 1975 C CA . SER A 1 293 ? -51.386 35.140 12.269 1.00 34.73 257 SER A CA 1
ATOM 1976 C C . SER A 1 293 ? -50.654 34.363 11.187 1.00 38.10 257 SER A C 1
ATOM 1977 O O . SER A 1 293 ? -51.127 34.299 10.045 1.00 45.19 257 SER A O 1
ATOM 1980 N N . ARG A 1 294 ? -49.526 33.748 11.527 1.00 37.20 258 ARG A N 1
ATOM 1981 C CA . ARG A 1 294 ? -48.757 32.942 10.594 1.00 32.52 258 ARG A CA 1
ATOM 1982 C C . ARG A 1 294 ? -49.149 31.473 10.601 1.00 34.28 258 ARG A C 1
ATOM 1983 O O . ARG A 1 294 ? -48.353 30.640 10.150 1.00 33.29 258 ARG A O 1
ATOM 1991 N N . CYS A 1 295 ? -50.331 31.120 11.122 1.00 33.53 259 CYS A N 1
ATOM 1992 C CA . CYS A 1 295 ? -50.759 29.721 11.175 1.00 33.13 259 CYS A CA 1
ATOM 1993 C C . CYS A 1 295 ? -51.685 29.475 10.000 1.00 34.69 259 CYS A C 1
ATOM 1994 O O . CYS A 1 295 ? -52.875 29.793 10.050 1.00 34.37 259 CYS A O 1
ATOM 1997 N N . THR A 1 296 ? -51.138 28.846 8.965 1.00 31.22 260 THR A N 1
ATOM 1998 C CA . THR A 1 296 ? -51.781 28.836 7.665 1.00 31.39 260 THR A CA 1
ATOM 1999 C C . THR A 1 296 ? -52.868 27.772 7.521 1.00 35.33 260 THR A C 1
ATOM 2000 O O . THR A 1 296 ? -53.712 27.912 6.637 1.00 36.63 260 THR A O 1
ATOM 2004 N N . GLY A 1 297 ? -52.888 26.726 8.347 1.00 35.02 261 GLY A N 1
ATOM 2005 C CA . GLY A 1 297 ? -53.937 25.727 8.210 1.00 32.73 261 GLY A CA 1
ATOM 2006 C C . GLY A 1 297 ? -53.708 24.477 9.041 1.00 38.64 261 GLY A C 1
ATOM 2007 O O . GLY A 1 297 ? -52.618 24.225 9.575 1.00 34.65 261 GLY A O 1
ATOM 2008 N N . ILE A 1 298 ? -54.774 23.666 9.106 1.00 40.10 262 ILE A N 1
ATOM 2009 C CA . ILE A 1 298 ? -54.865 22.467 9.937 1.00 32.56 262 ILE A CA 1
ATOM 2010 C C . ILE A 1 298 ? -55.211 21.258 9.065 1.00 34.45 262 ILE A C 1
ATOM 2011 O O . ILE A 1 298 ? -56.178 21.293 8.296 1.00 31.09 262 ILE A O 1
ATOM 2016 N N . THR A 1 299 ? -54.446 20.175 9.219 1.00 34.03 263 THR A N 1
ATOM 2017 C CA . THR A 1 299 ? -54.721 18.896 8.571 1.00 30.62 263 THR A CA 1
ATOM 2018 C C . THR A 1 299 ? -54.962 17.854 9.646 1.00 29.88 263 THR A C 1
ATOM 2019 O O . THR A 1 299 ? -54.061 17.585 10.444 1.00 31.11 263 THR A O 1
ATOM 2023 N N . VAL A 1 300 ? -56.177 17.261 9.670 1.00 32.43 264 VAL A N 1
ATOM 2024 C CA . VAL A 1 300 ? -56.453 16.115 10.537 1.00 32.39 264 VAL A CA 1
ATOM 2025 C C . VAL A 1 300 ? -56.027 14.850 9.799 1.00 35.51 264 VAL A C 1
ATOM 2026 O O . VAL A 1 300 ? -56.059 14.799 8.556 1.00 34.84 264 VAL A O 1
ATOM 2030 N N . TRP A 1 301 ? -55.613 13.825 10.557 1.00 26.62 265 TRP A N 1
ATOM 2031 C CA . TRP A 1 301 ? -54.905 12.681 9.974 1.00 23.54 265 TRP A CA 1
ATOM 2032 C C . TRP A 1 301 ? -55.866 11.541 9.666 1.00 28.48 265 TRP A C 1
ATOM 2033 O O . TRP A 1 301 ? -55.706 10.419 10.118 1.00 32.93 265 TRP A O 1
ATOM 2044 N N . GLY A 1 302 ? -56.870 11.856 8.863 1.00 28.93 266 GLY A N 1
ATOM 2045 C CA . GLY A 1 302 ? -57.804 10.872 8.350 1.00 29.04 266 GLY A CA 1
ATOM 2046 C C . GLY A 1 302 ? -59.237 11.368 8.303 1.00 28.96 266 GLY A C 1
ATOM 2047 O O . GLY A 1 302 ? -59.634 12.283 9.027 1.00 29.33 266 GLY A O 1
ATOM 2048 N N . VAL A 1 303 ? -60.034 10.742 7.438 1.00 29.40 267 VAL A N 1
ATOM 2049 C CA . VAL A 1 303 ? -61.444 11.076 7.290 1.00 30.08 267 VAL A CA 1
ATOM 2050 C C . VAL A 1 303 ? -62.212 10.557 8.487 1.00 33.96 267 VAL A C 1
ATOM 2051 O O . VAL A 1 303 ? -62.583 11.335 9.369 1.00 38.17 267 VAL A O 1
ATOM 2055 N N . ARG A 1 304 ? -62.457 9.243 8.522 1.00 32.21 268 ARG A N 1
ATOM 2056 C CA . ARG A 1 304 ? -63.354 8.630 9.491 1.00 33.93 268 ARG A CA 1
ATOM 2057 C C . ARG A 1 304 ? -62.574 7.950 10.606 1.00 34.71 268 ARG A C 1
ATOM 2058 O O . ARG A 1 304 ? -61.439 7.514 10.414 1.00 38.24 268 ARG A O 1
ATOM 2066 N N . ASP A 1 305 ? -63.212 7.859 11.775 1.00 35.26 269 ASP A N 1
ATOM 2067 C CA . ASP A 1 305 ? -62.671 7.179 12.949 1.00 35.96 269 ASP A CA 1
ATOM 2068 C C . ASP A 1 305 ? -62.146 5.802 12.587 1.00 33.59 269 ASP A C 1
ATOM 2069 O O . ASP A 1 305 ? -61.077 5.397 13.050 1.00 32.78 269 ASP A O 1
ATOM 2074 N N . THR A 1 306 ? -62.899 5.081 11.753 1.00 33.51 270 THR A N 1
ATOM 2075 C CA . THR A 1 306 ? -62.488 3.756 11.323 1.00 32.39 270 THR A CA 1
ATOM 2076 C C . THR A 1 306 ? -61.267 3.783 10.424 1.00 36.53 270 THR A C 1
ATOM 2077 O O . THR A 1 306 ? -60.619 2.747 10.267 1.00 42.51 270 THR A O 1
ATOM 2081 N N . ASP A 1 307 ? -60.939 4.926 9.828 1.00 35.12 271 ASP A N 1
ATOM 2082 C CA . ASP A 1 307 ? -59.785 5.030 8.947 1.00 34.96 271 ASP A CA 1
ATOM 2083 C C . ASP A 1 307 ? -58.505 5.345 9.692 1.00 33.56 271 ASP A C 1
ATOM 2084 O O . ASP A 1 307 ? -57.463 5.517 9.058 1.00 41.51 271 ASP A O 1
ATOM 2089 N N . SER A 1 308 ? -58.545 5.407 11.011 1.00 29.75 272 SER A N 1
ATOM 2090 C CA . SER A 1 308 ? -57.440 5.962 11.770 1.00 31.29 272 SER A CA 1
ATOM 2091 C C . SER A 1 308 ? -56.371 4.917 12.066 1.00 32.98 272 SER A C 1
ATOM 2092 O O . SER A 1 308 ? -56.674 3.806 12.523 1.00 32.32 272 SER A O 1
ATOM 2095 N N . TRP A 1 309 ? -55.113 5.295 11.826 1.00 36.70 273 TRP A N 1
ATOM 2096 C CA . TRP A 1 309 ? -53.983 4.499 12.289 1.00 33.37 273 TRP A CA 1
ATOM 2097 C C . TRP A 1 309 ? -54.056 4.236 13.788 1.00 33.86 273 TRP A C 1
ATOM 2098 O O . TRP A 1 309 ? -53.485 3.250 14.269 1.00 35.00 273 TRP A O 1
ATOM 2109 N N . ARG A 1 310 ? -54.754 5.103 14.527 1.00 39.67 274 ARG A N 1
ATOM 2110 C CA . ARG A 1 310 ? -54.944 4.990 15.975 1.00 31.05 274 ARG A CA 1
ATOM 2111 C C . ARG A 1 310 ? -56.259 4.262 16.261 1.00 32.26 274 ARG A C 1
ATOM 2112 O O . ARG A 1 310 ? -57.266 4.842 16.678 1.00 30.46 274 ARG A O 1
ATOM 2120 N N . THR A 1 311 ? -56.228 2.952 16.019 1.00 38.18 275 THR A N 1
ATOM 2121 C CA . THR A 1 311 ? -57.429 2.131 16.147 1.00 40.71 275 THR A CA 1
ATOM 2122 C C . THR A 1 311 ? -57.921 2.102 17.592 1.00 37.04 275 THR A C 1
ATOM 2123 O O . THR A 1 311 ? -57.138 1.957 18.539 1.00 33.63 275 THR A O 1
ATOM 2127 N N . GLY A 1 312 ? -59.233 2.267 17.758 1.00 36.12 276 GLY A N 1
ATOM 2128 C CA . GLY A 1 312 ? -59.843 2.352 1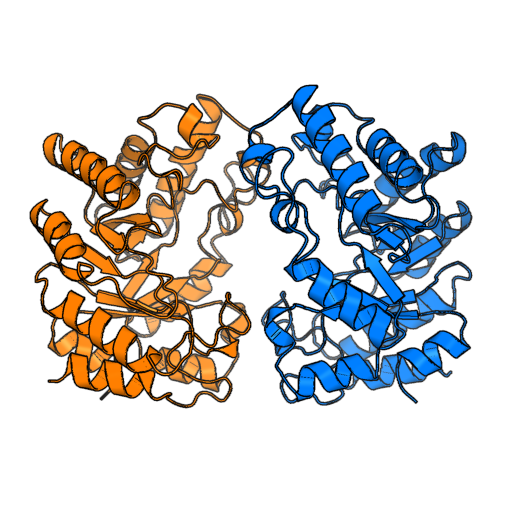9.063 1.00 31.74 276 GLY A CA 1
ATOM 2129 C C . GLY A 1 312 ? -59.908 3.750 19.645 1.00 41.24 276 GLY A C 1
ATOM 2130 O O . GLY A 1 312 ? -60.737 4.008 20.529 1.00 41.54 276 GLY A O 1
ATOM 2131 N N . ALA A 1 313 ? -59.069 4.669 19.161 1.00 43.25 277 ALA A N 1
ATOM 2132 C CA . ALA A 1 313 ? -59.031 6.012 19.718 1.00 34.90 277 ALA A CA 1
ATOM 2133 C C . ALA A 1 313 ? -60.237 6.852 19.320 1.00 37.21 277 ALA A C 1
ATOM 2134 O O . ALA A 1 313 ? -60.567 7.795 20.045 1.00 43.38 277 ALA A O 1
ATOM 2136 N N . ASN A 1 314 ? -60.910 6.519 18.204 1.00 38.22 278 ASN A N 1
ATOM 2137 C CA . ASN A 1 314 ? -61.891 7.361 17.508 1.00 38.21 278 ASN A CA 1
ATOM 2138 C C . ASN A 1 314 ? -61.518 8.841 17.551 1.00 39.76 278 ASN A C 1
ATOM 2139 O O . ASN A 1 314 ? -62.239 9.650 18.154 1.00 40.66 278 ASN A O 1
ATOM 2144 N N . PRO A 1 315 ? -60.426 9.243 16.915 1.00 35.01 279 PRO A N 1
ATOM 2145 C CA . PRO A 1 315 ? -59.862 10.547 17.237 1.00 33.76 279 PRO A CA 1
ATOM 2146 C C . PRO A 1 315 ? -60.073 11.560 16.132 1.00 35.70 279 PRO A C 1
ATOM 2147 O O . PRO A 1 315 ? -59.257 12.481 15.992 1.00 36.16 279 PRO A O 1
ATOM 2151 N N . LEU A 1 316 ? -61.146 11.406 15.348 1.00 33.93 280 LEU A N 1
ATOM 2152 C CA . LEU A 1 316 ? -61.324 12.149 14.100 1.00 32.96 280 LEU A CA 1
ATOM 2153 C C . LEU A 1 316 ? -62.661 12.883 14.097 1.00 32.73 280 LEU A C 1
ATOM 2154 O O . LEU A 1 316 ? -63.440 12.811 15.051 1.00 42.80 280 LEU A O 1
ATOM 2159 N N . LEU A 1 317 ? -62.934 13.575 12.997 1.00 25.19 281 LEU A N 1
ATOM 2160 C CA . LEU A 1 317 ? -64.113 14.421 12.856 1.00 29.55 281 LEU A CA 1
ATOM 2161 C C . LEU A 1 317 ? -65.349 13.673 12.339 1.00 34.88 281 LEU A C 1
ATOM 2162 O O . LEU A 1 317 ? -66.460 14.213 12.410 1.00 32.53 281 LEU A O 1
ATOM 2167 N N . PHE A 1 318 ? -65.189 12.445 11.839 1.00 34.29 282 PHE A N 1
ATOM 2168 C CA . PHE A 1 318 ? -66.280 11.635 11.313 1.00 33.05 282 PHE A CA 1
ATOM 2169 C C . PHE A 1 318 ? -66.228 10.250 11.938 1.00 33.14 282 PHE A C 1
ATOM 2170 O O . PHE A 1 318 ? -65.148 9.761 12.275 1.00 34.29 282 PHE A O 1
ATOM 2178 N N . ASP A 1 319 ? -67.394 9.613 12.074 1.00 30.25 283 ASP A N 1
ATOM 2179 C CA . ASP A 1 319 ? -67.450 8.225 12.523 1.00 39.49 283 ASP A CA 1
ATOM 2180 C C . ASP A 1 319 ? -67.488 7.239 11.335 1.00 41.79 283 ASP A C 1
ATOM 2181 O O . ASP A 1 319 ? -67.573 7.628 10.165 1.00 44.42 283 ASP A O 1
ATOM 2186 N N . GLY A 1 320 ? -67.414 5.942 11.651 1.00 40.19 284 GLY A N 1
ATOM 2187 C CA . GLY A 1 320 ? -67.320 4.931 10.600 1.00 36.21 284 GLY A CA 1
ATOM 2188 C C . GLY A 1 320 ? -68.500 4.943 9.641 1.00 42.74 284 GLY A C 1
ATOM 2189 O O . GLY A 1 320 ? -68.346 4.679 8.443 1.00 43.82 284 GLY A O 1
ATOM 2190 N N . SER A 1 321 ? -69.694 5.254 10.148 1.00 45.19 285 SER A N 1
ATOM 2191 C CA . SER A 1 321 ? -70.849 5.426 9.280 1.00 44.17 285 SER A CA 1
ATOM 2192 C C . SER A 1 321 ? -70.789 6.707 8.460 1.00 43.15 285 SER A C 1
ATOM 2193 O O . SER A 1 321 ? -71.749 6.996 7.739 1.00 45.43 285 SER A O 1
ATOM 2196 N N . GLY A 1 322 ? -69.701 7.472 8.545 1.00 41.14 286 GLY A N 1
ATOM 2197 C CA . GLY A 1 322 ? -69.509 8.654 7.728 1.00 33.49 286 GLY A CA 1
ATOM 2198 C C . GLY A 1 322 ? -70.127 9.931 8.253 1.00 35.01 286 GLY A C 1
ATOM 2199 O O . GLY A 1 322 ? -70.062 10.952 7.565 1.00 35.82 286 GLY A O 1
ATOM 2200 N N . ASN A 1 323 ? -70.691 9.925 9.458 1.00 37.66 287 ASN A N 1
ATOM 2201 C CA . ASN A 1 323 ? -71.456 11.055 9.973 1.00 34.85 287 ASN A CA 1
ATOM 2202 C C . ASN A 1 323 ? -70.580 12.068 10.693 1.00 32.50 287 ASN A C 1
ATOM 2203 O O . ASN A 1 323 ? -69.505 11.754 11.209 1.00 33.17 287 ASN A O 1
ATOM 2208 N N . LYS A 1 324 ? -71.066 13.303 10.730 1.00 29.70 288 LYS A N 1
ATOM 2209 C CA . LYS A 1 324 ? -70.362 14.321 11.489 1.00 34.99 288 LYS A CA 1
ATOM 2210 C C . LYS A 1 324 ? -70.481 14.033 12.984 1.00 31.61 288 LYS A C 1
ATOM 2211 O O . LYS A 1 324 ? -71.572 13.767 13.499 1.00 25.67 288 LYS A O 1
ATOM 2217 N N . LYS A 1 325 ? -69.343 14.050 13.657 1.00 25.30 289 LYS A N 1
ATOM 2218 C CA . LYS A 1 325 ? -69.265 13.979 15.097 1.00 31.69 289 LYS A CA 1
ATOM 2219 C C . LYS A 1 325 ? -69.462 15.364 15.721 1.00 32.56 289 LYS A C 1
ATOM 2220 O O . LYS A 1 325 ? -69.546 16.381 15.031 1.00 34.85 289 LYS A O 1
ATOM 2226 N N . ALA A 1 326 ? -69.559 15.389 17.054 1.00 34.13 290 ALA A N 1
ATOM 2227 C CA . ALA A 1 326 ? -69.582 16.665 17.754 1.00 32.82 290 ALA A CA 1
ATOM 2228 C C . ALA A 1 326 ? -68.340 17.479 17.433 1.00 36.78 290 ALA A C 1
ATOM 2229 O O . ALA A 1 326 ? -68.424 18.694 17.223 1.00 35.87 290 ALA A O 1
ATOM 2231 N N . ALA A 1 327 ? -67.177 16.818 17.363 1.00 36.86 291 ALA A N 1
ATOM 2232 C CA . ALA A 1 327 ? -65.928 17.529 17.103 1.00 36.60 291 ALA A CA 1
ATOM 2233 C C . ALA A 1 327 ? -65.958 18.256 15.756 1.00 36.52 291 ALA A C 1
ATOM 2234 O O . ALA A 1 327 ? -65.304 19.293 15.595 1.00 36.00 291 ALA A O 1
ATOM 2236 N N . TYR A 1 328 ? -66.721 17.747 14.788 1.00 33.80 292 TYR A N 1
ATOM 2237 C CA . TYR A 1 328 ? -66.891 18.481 13.542 1.00 33.01 292 TYR A CA 1
ATOM 2238 C C . TYR A 1 328 ? -67.619 19.804 13.780 1.00 37.70 292 TYR A C 1
ATOM 2239 O O . TYR A 1 328 ? -67.243 20.837 13.214 1.00 38.49 292 TYR A O 1
ATOM 2248 N N . ALA A 1 329 ? -68.681 19.794 14.597 1.00 33.40 293 ALA A N 1
ATOM 2249 C CA . ALA A 1 329 ? -69.425 21.033 14.813 1.00 31.80 293 ALA A CA 1
ATOM 2250 C C . ALA A 1 329 ? -68.605 22.049 15.593 1.00 37.27 293 ALA A C 1
ATOM 2251 O O . ALA A 1 329 ? -68.720 23.261 15.357 1.00 38.44 293 ALA A O 1
ATOM 2253 N N . ALA A 1 330 ? -67.768 21.573 16.513 1.00 33.83 294 ALA A N 1
ATOM 2254 C CA . ALA A 1 330 ? -66.861 22.464 17.225 1.00 39.19 294 ALA A CA 1
ATOM 2255 C C . ALA A 1 330 ? -65.870 23.119 16.272 1.00 38.88 294 ALA A C 1
ATOM 2256 O O . ALA A 1 330 ? -65.604 24.325 16.371 1.00 38.69 294 ALA A O 1
ATOM 2258 N N . VAL A 1 331 ? -65.313 22.343 15.340 1.00 38.48 295 VAL A N 1
ATOM 2259 C CA . VAL A 1 331 ? -64.369 22.921 14.388 1.00 40.37 295 VAL A CA 1
ATOM 2260 C C . VAL A 1 331 ? -65.073 23.932 13.475 1.00 40.08 295 VAL A C 1
ATOM 2261 O O . VAL A 1 331 ? -64.571 25.036 13.240 1.00 38.71 295 VAL A O 1
ATOM 2265 N N . LEU A 1 332 ? -66.256 23.577 12.967 1.00 37.62 296 LEU A N 1
ATOM 2266 C CA . LEU A 1 332 ? -66.967 24.477 12.070 1.00 40.64 296 LEU A CA 1
ATOM 2267 C C . LEU A 1 332 ? -67.369 25.768 12.778 1.00 45.36 296 LEU A C 1
ATOM 2268 O O . LEU A 1 332 ? -67.284 26.850 12.190 1.00 47.89 296 LEU A O 1
ATOM 2273 N N . GLU A 1 333 ? -67.824 25.687 14.035 1.00 48.36 297 GLU A N 1
ATOM 2274 C CA . GLU A 1 333 ? -68.132 26.921 14.756 1.00 47.66 297 GLU A CA 1
ATOM 2275 C C . GLU A 1 333 ? -66.878 27.757 14.947 1.00 44.37 297 GLU A C 1
ATOM 2276 O O . GLU A 1 333 ? -66.864 28.948 14.621 1.00 47.94 297 GLU A O 1
ATOM 2282 N N . ALA A 1 334 ? -65.805 27.140 15.448 1.00 40.55 298 ALA A N 1
ATOM 2283 C CA . ALA A 1 334 ? -64.597 27.900 15.747 1.00 42.38 298 ALA A CA 1
ATOM 2284 C C . ALA A 1 334 ? -64.088 28.633 14.509 1.00 46.71 298 ALA A C 1
ATOM 2285 O O . ALA A 1 334 ? -63.612 29.773 14.603 1.00 47.13 298 ALA A O 1
ATOM 2287 N N . LEU A 1 335 ? -64.216 28.011 13.331 1.00 45.59 299 LEU A N 1
ATOM 2288 C CA . LEU A 1 335 ? -63.857 28.690 12.087 1.00 45.92 299 LEU A CA 1
ATOM 2289 C C . LEU A 1 335 ? -64.796 29.858 11.785 1.00 48.71 299 LEU A C 1
ATOM 2290 O O . LEU A 1 335 ? -64.402 30.805 11.091 1.00 51.58 299 LEU A O 1
ATOM 2295 N N . ASN A 1 336 ? -66.026 29.821 12.298 1.00 44.87 300 ASN A N 1
ATOM 2296 C CA . ASN A 1 336 ? -67.004 30.857 12.002 1.00 44.12 300 ASN A CA 1
ATOM 2297 C C . ASN A 1 336 ? -67.090 31.938 13.076 1.00 49.96 300 ASN A C 1
ATOM 2298 O O . ASN A 1 336 ? -67.195 33.120 12.741 1.00 56.49 300 ASN A O 1
ATOM 2303 N N . ALA A 1 337 ? -67.019 31.586 14.352 1.00 49.60 301 ALA A N 1
ATOM 2304 C CA . ALA A 1 337 ? -67.118 32.589 15.413 1.00 50.95 301 ALA A CA 1
ATOM 2305 C C . ALA A 1 337 ? -66.126 33.725 15.212 1.00 45.32 301 ALA A C 1
ATOM 2306 O O . ALA A 1 337 ? -65.069 33.524 14.630 1.00 44.81 301 ALA A O 1
ATOM 2308 N N . THR B 1 39 ? -70.200 -25.837 12.501 1.00 54.03 3 THR B N 1
ATOM 2309 C CA . THR B 1 39 ? -70.841 -24.782 11.730 1.00 47.65 3 THR B CA 1
ATOM 2310 C C . THR B 1 39 ? -70.180 -23.429 12.029 1.00 48.26 3 THR B C 1
ATOM 2311 O O . THR B 1 39 ? -70.755 -22.362 11.812 1.00 46.08 3 THR B O 1
ATOM 2315 N N . THR B 1 40 ? -68.969 -23.487 12.563 1.00 44.50 4 THR B N 1
ATOM 2316 C CA . THR B 1 40 ? -68.035 -22.381 12.487 1.00 40.90 4 THR B CA 1
ATOM 2317 C C . THR B 1 40 ? -66.733 -22.890 11.885 1.00 42.88 4 THR B C 1
ATOM 2318 O O . THR B 1 40 ? -66.514 -24.097 11.742 1.00 42.63 4 THR B O 1
ATOM 2322 N N . LEU B 1 41 ? -65.864 -21.946 11.519 1.00 41.94 5 LEU B N 1
ATOM 2323 C CA . LEU B 1 41 ? -64.558 -22.321 10.994 1.00 38.69 5 LEU B CA 1
ATOM 2324 C C . LEU B 1 41 ? -63.786 -23.130 12.022 1.00 40.53 5 LEU B C 1
ATOM 2325 O O . LEU B 1 41 ? -63.248 -24.200 11.710 1.00 39.00 5 LEU B O 1
ATOM 2330 N N . GLY B 1 42 ? -63.760 -22.653 13.270 1.00 39.85 6 GLY B N 1
ATOM 2331 C CA . GLY B 1 42 ? -62.972 -23.322 14.287 1.00 36.04 6 GLY B CA 1
ATOM 2332 C C . GLY B 1 42 ? -63.443 -24.737 14.552 1.00 41.07 6 GLY B C 1
ATOM 2333 O O . GLY B 1 42 ? -62.631 -25.658 14.671 1.00 37.10 6 GLY B O 1
ATOM 2334 N N . GLN B 1 43 ? -64.762 -24.930 14.646 1.00 48.06 7 GLN B N 1
ATOM 2335 C CA . GLN B 1 43 ? -65.294 -26.254 14.957 1.00 46.28 7 GLN B CA 1
ATOM 2336 C C . GLN B 1 43 ? -64.976 -27.229 13.838 1.00 44.21 7 GLN B C 1
ATOM 2337 O O . GLN B 1 43 ? -64.316 -28.250 14.058 1.00 45.89 7 GLN B O 1
ATOM 2343 N N . SER B 1 44 ? -65.412 -26.917 12.615 1.00 44.11 8 SER B N 1
ATOM 2344 C CA . SER B 1 44 ? -65.220 -27.868 11.527 1.00 43.39 8 SER B CA 1
ATOM 2345 C C . SER B 1 44 ? -63.756 -28.002 11.132 1.00 39.97 8 SER B C 1
ATOM 2346 O O . SER B 1 44 ? -63.387 -29.007 10.517 1.00 44.58 8 SER B O 1
ATOM 2349 N N . ALA B 1 45 ? -62.911 -27.034 11.484 1.00 39.05 9 ALA B N 1
ATOM 2350 C CA . ALA B 1 45 ? -61.475 -27.241 11.334 1.00 38.32 9 ALA B CA 1
ATOM 2351 C C . ALA B 1 45 ? -60.938 -28.208 12.379 1.00 37.77 9 ALA B C 1
ATOM 2352 O O . ALA B 1 45 ? -60.013 -28.976 12.090 1.00 36.35 9 ALA B O 1
ATOM 2354 N N . ALA B 1 46 ? -61.497 -28.184 13.592 1.00 39.47 10 ALA B N 1
ATOM 2355 C CA . ALA B 1 46 ? -61.032 -29.092 14.636 1.00 39.00 10 ALA B CA 1
ATOM 2356 C C . ALA B 1 46 ? -61.493 -30.520 14.371 1.00 38.90 10 ALA B C 1
ATOM 2357 O O . ALA B 1 46 ? -60.770 -31.477 14.678 1.00 40.43 10 ALA B O 1
ATOM 2359 N N . GLU B 1 47 ? -62.665 -30.688 13.767 1.00 38.41 11 GLU B N 1
ATOM 2360 C CA . GLU B 1 47 ? -63.080 -32.021 13.373 1.00 35.44 11 GLU B CA 1
ATOM 2361 C C . GLU B 1 47 ? -62.240 -32.589 12.240 1.00 39.66 11 GLU B C 1
ATOM 2362 O O . GLU B 1 47 ? -62.354 -33.784 11.951 1.00 45.72 11 GLU B O 1
ATOM 2368 N N . ARG B 1 48 ? -61.404 -31.772 11.596 1.00 41.81 12 ARG B N 1
ATOM 2369 C CA . ARG B 1 48 ? -60.399 -32.248 10.651 1.00 34.13 12 ARG B CA 1
ATOM 2370 C C . ARG B 1 48 ? -58.999 -32.160 11.242 1.00 32.47 12 ARG B C 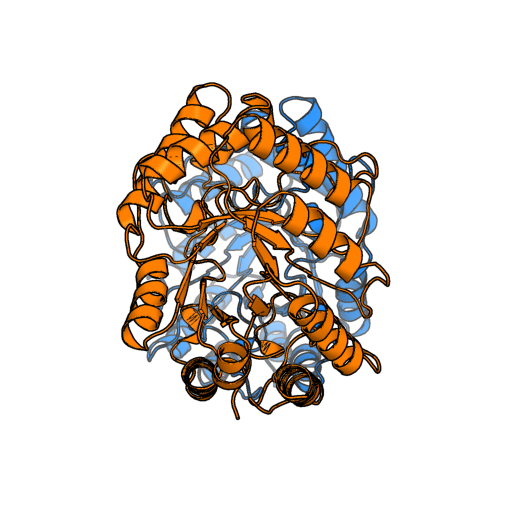1
ATOM 2371 O O . ARG B 1 48 ? -58.007 -32.229 10.503 1.00 29.10 12 ARG B O 1
ATOM 2379 N N . GLY B 1 49 ? -58.909 -31.983 12.562 1.00 32.21 13 GLY B N 1
ATOM 2380 C CA . GLY B 1 49 ? -57.644 -32.021 13.263 1.00 27.85 13 GLY B CA 1
ATOM 2381 C C . GLY B 1 49 ? -56.825 -30.765 13.149 1.00 30.69 13 GLY B C 1
ATOM 2382 O O . GLY B 1 49 ? -55.617 -30.807 13.398 1.00 31.23 13 GLY B O 1
ATOM 2383 N N . ARG B 1 50 ? -57.445 -29.639 12.794 1.00 32.18 14 ARG B N 1
ATOM 2384 C CA . ARG B 1 50 ? -56.713 -28.415 12.491 1.00 37.73 14 ARG B CA 1
ATOM 2385 C C . ARG B 1 50 ? -57.363 -27.220 13.175 1.00 37.04 14 ARG B C 1
ATOM 2386 O O . ARG B 1 50 ? -58.503 -27.271 13.642 1.00 35.63 14 ARG B O 1
ATOM 2394 N N . TYR B 1 51 ? -56.610 -26.132 13.242 1.00 36.40 15 TYR B N 1
ATOM 2395 C CA . TYR B 1 51 ? -57.087 -24.907 13.857 1.00 38.28 15 TYR B CA 1
ATOM 2396 C C . TYR B 1 51 ? -57.345 -23.883 12.765 1.00 34.58 15 TYR B C 1
ATOM 2397 O O . TYR B 1 51 ? -56.595 -23.810 11.793 1.00 35.10 15 TYR B O 1
ATOM 2406 N N . PHE B 1 52 ? -58.424 -23.119 12.901 1.00 34.38 16 PHE B N 1
ATOM 2407 C CA . PHE B 1 52 ? -58.626 -21.937 12.077 1.00 37.30 16 PHE B CA 1
ATOM 2408 C C . PHE B 1 52 ? -58.528 -20.699 12.961 1.00 38.64 16 PHE B C 1
ATOM 2409 O O . PHE B 1 52 ? -59.366 -20.494 13.850 1.00 40.60 16 PHE B O 1
ATOM 2417 N N . GLY B 1 53 ? -57.494 -19.883 12.719 1.00 37.28 17 GLY B N 1
ATOM 2418 C CA . GLY B 1 53 ? -57.190 -18.741 13.550 1.00 32.86 17 GLY B CA 1
ATOM 2419 C C . GLY B 1 53 ? -57.332 -17.424 12.800 1.00 34.70 17 GLY B C 1
ATOM 2420 O O . GLY B 1 53 ? -57.553 -17.384 11.579 1.00 34.85 17 GLY B O 1
ATOM 2421 N N . VAL B 1 54 ? -57.181 -16.336 13.555 1.00 30.69 18 VAL B N 1
ATOM 2422 C CA . VAL B 1 54 ? -57.362 -14.989 13.031 1.00 29.37 18 VAL B CA 1
ATOM 2423 C C . VAL B 1 54 ? -56.399 -14.067 13.759 1.00 33.19 18 VAL B C 1
ATOM 2424 O O . VAL B 1 54 ? -56.039 -14.306 14.913 1.00 27.72 18 VAL B O 1
ATOM 2428 N N . ALA B 1 55 ? -55.958 -13.019 13.065 1.00 34.38 19 ALA B N 1
ATOM 2429 C CA . ALA B 1 55 ? -55.137 -11.988 13.682 1.00 32.28 19 ALA B CA 1
ATOM 2430 C C . ALA B 1 55 ? -56.006 -10.891 14.285 1.00 34.38 19 ALA B C 1
ATOM 2431 O O . ALA B 1 55 ? -57.071 -10.549 13.765 1.00 37.28 19 ALA B O 1
ATOM 2433 N N . ILE B 1 56 ? -55.523 -10.318 15.375 1.00 38.82 20 ILE B N 1
ATOM 2434 C CA . ILE B 1 56 ? -56.314 -9.443 16.233 1.00 35.50 20 ILE B CA 1
ATOM 2435 C C . ILE B 1 56 ? -55.493 -8.206 16.566 1.00 36.90 20 ILE B C 1
ATOM 2436 O O . ILE B 1 56 ? -54.284 -8.298 16.803 1.00 39.58 20 ILE B O 1
ATOM 2441 N N . ALA B 1 57 ? -56.139 -7.045 16.558 1.00 38.19 21 ALA B N 1
ATOM 2442 C CA . ALA B 1 57 ? -55.551 -5.813 17.074 1.00 40.11 21 ALA B CA 1
ATOM 2443 C C . ALA B 1 57 ? -56.296 -5.416 18.338 1.00 37.51 21 ALA B C 1
ATOM 2444 O O . ALA B 1 57 ? -57.530 -5.363 18.337 1.00 40.90 21 ALA B O 1
ATOM 2446 N N . ALA B 1 58 ? -55.553 -5.136 19.412 1.00 36.88 22 ALA B N 1
ATOM 2447 C CA . ALA B 1 58 ? -56.196 -4.788 20.680 1.00 37.36 22 ALA B CA 1
ATOM 2448 C C . ALA B 1 58 ? -57.184 -3.640 20.508 1.00 36.26 22 ALA B C 1
ATOM 2449 O O . ALA B 1 58 ? -58.341 -3.733 20.932 1.00 38.55 22 ALA B O 1
ATOM 2451 N N . GLY B 1 59 ? -56.754 -2.565 19.846 1.00 38.53 23 GLY B N 1
ATOM 2452 C CA . GLY B 1 59 ? -57.579 -1.389 19.613 1.00 34.09 23 GLY B CA 1
ATOM 2453 C C . GLY B 1 59 ? -58.967 -1.691 19.093 1.00 34.45 23 GLY B C 1
ATOM 2454 O O . GLY B 1 59 ? -59.897 -0.897 19.259 1.00 34.25 23 GLY B O 1
ATOM 2455 N N . ARG B 1 60 ? -59.130 -2.847 18.469 1.00 35.65 24 ARG B N 1
ATOM 2456 C CA . ARG B 1 60 ? -60.436 -3.225 17.967 1.00 37.12 24 ARG B CA 1
ATOM 2457 C C . ARG B 1 60 ? -61.266 -3.948 19.000 1.00 39.92 24 ARG B C 1
ATOM 2458 O O . ARG B 1 60 ? -62.449 -4.197 18.744 1.00 38.45 24 ARG B O 1
ATOM 2466 N N . MET B 1 61 ? -60.687 -4.253 20.168 1.00 43.58 25 MET B N 1
ATOM 2467 C CA . MET B 1 61 ? -61.310 -5.205 21.081 1.00 43.24 25 MET B CA 1
ATOM 2468 C C . MET B 1 61 ? -62.555 -4.658 21.762 1.00 47.60 25 MET B C 1
ATOM 2469 O O . MET B 1 61 ? -63.286 -5.438 22.381 1.00 52.69 25 MET B O 1
ATOM 2474 N N . ASN B 1 62 ? -62.836 -3.363 21.651 1.00 47.99 26 ASN B N 1
ATOM 2475 C CA . ASN B 1 62 ? -64.095 -2.845 22.158 1.00 45.15 26 ASN B CA 1
ATOM 2476 C C . ASN B 1 62 ? -65.190 -2.816 21.100 1.00 42.47 26 ASN B C 1
ATOM 2477 O O . ASN B 1 62 ? -66.332 -2.474 21.418 1.00 42.15 26 ASN B O 1
ATOM 2482 N N . ASP B 1 63 ? -64.886 -3.236 19.875 1.00 46.37 27 ASP B N 1
ATOM 2483 C CA . ASP B 1 63 ? -65.865 -3.256 18.794 1.00 43.49 27 ASP B CA 1
ATOM 2484 C C . ASP B 1 63 ? -66.747 -4.504 18.896 1.00 42.37 27 ASP B C 1
ATOM 2485 O O . ASP B 1 63 ? -66.268 -5.632 18.744 1.00 38.43 27 ASP B O 1
ATOM 2490 N N . GLY B 1 64 ? -68.049 -4.285 19.095 1.00 40.79 28 GLY B N 1
ATOM 2491 C CA . GLY B 1 64 ? -68.919 -5.364 19.521 1.00 35.43 28 GLY B CA 1
ATOM 2492 C C . GLY B 1 64 ? -69.050 -6.468 18.493 1.00 40.71 28 GLY B C 1
ATOM 2493 O O . GLY B 1 64 ? -68.920 -7.653 18.820 1.00 39.78 28 GLY B O 1
ATOM 2494 N N . THR B 1 65 ? -69.332 -6.099 17.241 1.00 43.36 29 THR B N 1
ATOM 2495 C CA . THR B 1 65 ? -69.578 -7.110 16.217 1.00 42.12 29 THR B CA 1
ATOM 2496 C C . THR B 1 65 ? -68.286 -7.758 15.719 1.00 40.08 29 THR B C 1
ATOM 2497 O O . THR B 1 65 ? -68.320 -8.896 15.244 1.00 36.29 29 THR B O 1
ATOM 2501 N N . TYR B 1 66 ? -67.155 -7.066 15.868 1.00 42.18 30 TYR B N 1
ATOM 2502 C CA . TYR B 1 66 ? -65.836 -7.639 15.616 1.00 34.17 30 TYR B CA 1
ATOM 2503 C C . TYR B 1 66 ? -65.477 -8.704 16.653 1.00 38.51 30 TYR B C 1
ATOM 2504 O O . TYR B 1 66 ? -65.074 -9.820 16.299 1.00 36.37 30 TYR B O 1
ATOM 2513 N N . MET B 1 67 ? -65.616 -8.377 17.945 1.00 39.58 31 MET B N 1
ATOM 2514 C CA . MET B 1 67 ? -65.279 -9.327 19.002 1.00 35.13 31 MET B CA 1
ATOM 2515 C C . MET B 1 67 ? -66.199 -10.531 18.977 1.00 33.76 31 MET B C 1
ATOM 2516 O O . MET B 1 67 ? -65.784 -11.639 19.336 1.00 31.36 31 MET B O 1
ATOM 2521 N N . GLY B 1 68 ? -67.458 -10.323 18.599 1.00 35.94 32 GLY B N 1
ATOM 2522 C CA . GLY B 1 68 ? -68.360 -11.446 18.430 1.00 40.23 32 GLY B CA 1
ATOM 2523 C C . GLY B 1 68 ? -67.840 -12.454 17.426 1.00 39.81 32 GLY B C 1
ATOM 2524 O O . GLY B 1 68 ? -67.718 -13.640 17.734 1.00 42.80 32 GLY B O 1
ATOM 2525 N N . ILE B 1 69 ? -67.510 -11.989 16.214 1.00 34.26 33 ILE B N 1
ATOM 2526 C CA . ILE B 1 69 ? -66.987 -12.885 15.183 1.00 32.81 33 ILE B CA 1
ATOM 2527 C C . ILE B 1 69 ? -65.773 -13.646 15.712 1.00 34.35 33 ILE B C 1
ATOM 2528 O O . ILE B 1 69 ? -65.689 -14.871 15.579 1.00 35.34 33 ILE B O 1
ATOM 2533 N N . VAL B 1 70 ? -64.819 -12.934 16.330 1.00 32.96 34 VAL B N 1
ATOM 2534 C CA . VAL B 1 70 ? -63.627 -13.590 16.873 1.00 26.60 34 VAL B CA 1
ATOM 2535 C C . VAL B 1 70 ? -63.989 -14.558 17.997 1.00 35.29 34 VAL B C 1
ATOM 2536 O O . VAL B 1 70 ? -63.331 -15.591 18.169 1.00 36.83 34 VAL B O 1
ATOM 2540 N N . ASP B 1 71 ? -65.009 -14.235 18.798 1.00 33.41 35 ASP B N 1
ATOM 2541 C CA . ASP B 1 71 ? -65.460 -15.164 19.831 1.00 43.80 35 ASP B CA 1
ATOM 2542 C C . ASP B 1 71 ? -65.877 -16.497 19.217 1.00 41.58 35 ASP B C 1
ATOM 2543 O O . ASP B 1 71 ? -65.423 -17.564 19.649 1.00 41.37 35 ASP B O 1
ATOM 2548 N N . ARG B 1 72 ? -66.718 -16.453 18.181 1.00 36.02 36 ARG B N 1
ATOM 2549 C CA . ARG B 1 72 ? -67.486 -17.627 17.795 1.00 38.71 36 ARG B CA 1
ATOM 2550 C C . ARG B 1 72 ? -66.886 -18.424 16.640 1.00 40.39 36 ARG B C 1
ATOM 2551 O O . ARG B 1 72 ? -67.255 -19.593 16.475 1.00 41.49 36 ARG B O 1
ATOM 2559 N N . GLU B 1 73 ? -65.948 -17.854 15.866 1.00 37.69 37 GLU B N 1
ATOM 2560 C CA . GLU B 1 73 ? -65.517 -18.472 14.613 1.00 38.72 37 GLU B CA 1
ATOM 2561 C C . GLU B 1 73 ? -64.072 -18.968 14.587 1.00 38.03 37 GLU B C 1
ATOM 2562 O O . GLU B 1 73 ? -63.755 -19.810 13.743 1.00 36.03 37 GLU B O 1
ATOM 2568 N N . PHE B 1 74 ? -63.188 -18.486 15.459 1.00 32.10 38 PHE B N 1
ATOM 2569 C CA . PHE B 1 74 ? -61.788 -18.876 15.394 1.00 32.78 38 PHE B CA 1
ATOM 2570 C C . PHE B 1 74 ? -61.357 -19.500 16.711 1.00 40.94 38 PHE B C 1
ATOM 2571 O O . PHE B 1 74 ? -61.839 -19.118 17.781 1.00 40.82 38 PHE B O 1
ATOM 2579 N N . ASP B 1 75 ? -60.449 -20.477 16.629 1.00 40.29 39 ASP B N 1
ATOM 2580 C CA . ASP B 1 75 ? -59.911 -21.138 17.816 1.00 37.21 39 ASP B CA 1
ATOM 2581 C C . ASP B 1 75 ? -58.409 -20.922 17.954 1.00 42.43 39 ASP B C 1
ATOM 2582 O O . ASP B 1 75 ? -57.739 -21.689 18.659 1.00 45.31 39 ASP B O 1
ATOM 2587 N N . SER B 1 76 ? -57.866 -19.909 17.279 1.00 33.76 40 SER B N 1
ATOM 2588 C CA . SER B 1 76 ? -56.475 -19.524 17.441 1.00 33.21 40 SER B CA 1
ATOM 2589 C C . SER B 1 76 ? -56.404 -18.011 17.234 1.00 37.85 40 SER B C 1
ATOM 2590 O O . SER B 1 76 ? -57.283 -17.430 16.592 1.00 34.68 40 SER B O 1
ATOM 2593 N N . ILE B 1 77 ? -55.394 -17.362 17.830 1.00 34.84 41 ILE B N 1
ATOM 2594 C CA . ILE B 1 77 ? -55.300 -15.900 17.855 1.00 30.26 41 ILE B CA 1
ATOM 2595 C C . ILE B 1 77 ? -53.833 -15.471 17.739 1.00 29.74 41 ILE B C 1
ATOM 2596 O O . ILE B 1 77 ? -52.975 -15.941 18.493 1.00 29.78 41 ILE B O 1
ATOM 2601 N N . VAL B 1 78 ? -53.544 -14.587 16.785 1.00 31.45 42 VAL B N 1
ATOM 2602 C CA . VAL B 1 78 ? -52.247 -13.929 16.661 1.00 33.33 42 VAL B CA 1
ATOM 2603 C C . VAL B 1 78 ? -52.449 -12.479 17.057 1.00 35.15 42 VAL B C 1
ATOM 2604 O O . VAL B 1 78 ? -53.497 -11.887 16.774 1.00 39.27 42 VAL B O 1
ATOM 2608 N N . ALA B 1 79 ? -51.443 -11.886 17.688 1.00 32.87 43 ALA B N 1
ATOM 2609 C CA . ALA B 1 79 ? -51.444 -10.435 17.806 1.00 32.77 43 ALA B CA 1
ATOM 2610 C C . ALA B 1 79 ? -50.979 -9.864 16.486 1.00 30.49 43 ALA B C 1
ATOM 2611 O O . ALA B 1 79 ? -49.920 -10.250 15.988 1.00 32.69 43 ALA B O 1
ATOM 2613 N N . GLU B 1 80 ? -51.753 -8.933 15.929 1.00 31.01 44 GLU B N 1
ATOM 2614 C CA . GLU B 1 80 ? -51.330 -8.320 14.684 1.00 30.99 44 GLU B CA 1
ATOM 2615 C C . GLU B 1 80 ? -50.104 -7.429 14.868 1.00 31.98 44 GLU B C 1
ATOM 2616 O O . GLU B 1 80 ? -49.264 -7.354 13.961 1.00 37.17 44 GLU B O 1
ATOM 2622 N N . ASN B 1 81 ? -49.958 -6.767 16.019 1.00 27.26 45 ASN B N 1
ATOM 2623 C CA . ASN B 1 81 ? -48.784 -5.915 16.229 1.00 28.85 45 ASN B CA 1
ATOM 2624 C C . ASN B 1 81 ? -48.234 -5.916 17.647 1.00 33.77 45 ASN B C 1
ATOM 2625 O O . ASN B 1 81 ? -47.086 -5.495 17.840 1.00 30.37 45 ASN B O 1
ATOM 2630 N N . GLU B 1 82 ? -48.991 -6.374 18.642 1.00 36.94 46 GLU B N 1
ATOM 2631 C CA . GLU B 1 82 ? -48.674 -6.137 20.043 1.00 32.82 46 GLU B CA 1
ATOM 2632 C C . GLU B 1 82 ? -47.563 -7.029 20.582 1.00 33.65 46 GLU B C 1
ATOM 2633 O O . GLU B 1 82 ? -47.108 -6.793 21.705 1.00 30.38 46 GLU B O 1
ATOM 2639 N N . MET B 1 83 ? -47.089 -8.021 19.818 1.00 34.93 47 MET B N 1
ATOM 2640 C CA . MET B 1 83 ? -46.007 -8.883 20.284 1.00 30.94 47 MET B CA 1
ATOM 2641 C C . MET B 1 83 ? -44.715 -8.756 19.479 1.00 30.73 47 MET B C 1
ATOM 2642 O O . MET B 1 83 ? -43.780 -9.535 19.712 1.00 29.21 47 MET B O 1
ATOM 2647 N N . LYS B 1 84 ? -44.623 -7.773 18.577 1.00 31.67 48 LYS B N 1
ATOM 2648 C CA . LYS B 1 84 ? -43.443 -7.522 17.763 1.00 28.07 48 LYS B CA 1
ATOM 2649 C C . LYS B 1 84 ? -42.308 -6.940 18.604 1.00 32.51 48 LYS B C 1
ATOM 2650 O O . LYS B 1 84 ? -42.485 -6.595 19.771 1.00 36.49 48 LYS B O 1
ATOM 2656 N N . MET B 1 85 ? -41.117 -6.841 18.006 1.00 35.69 49 MET B N 1
ATOM 2657 C CA . MET B 1 85 ? -39.945 -6.427 18.781 1.00 34.89 49 MET B CA 1
ATOM 2658 C C . MET B 1 85 ? -40.122 -5.027 19.362 1.00 41.43 49 MET B C 1
ATOM 2659 O O . MET B 1 85 ? -39.804 -4.780 20.538 1.00 34.41 49 MET B O 1
ATOM 2664 N N . ASP B 1 86 ? -40.626 -4.090 18.549 1.00 43.63 50 ASP B N 1
ATOM 2665 C CA . ASP B 1 86 ? -40.749 -2.711 19.011 1.00 43.48 50 ASP B CA 1
ATOM 2666 C C . ASP B 1 86 ? -41.821 -2.570 20.094 1.00 40.40 50 ASP B C 1
ATOM 2667 O O . ASP B 1 86 ? -41.671 -1.752 21.010 1.00 44.49 50 ASP B O 1
ATOM 2672 N N . ALA B 1 87 ? -42.886 -3.375 20.022 1.00 35.02 51 ALA B N 1
ATOM 2673 C CA . ALA B 1 87 ? -44.006 -3.317 20.951 1.00 31.32 51 ALA B CA 1
ATOM 2674 C C . ALA B 1 87 ? -43.719 -3.956 22.301 1.00 33.72 51 ALA B C 1
ATOM 2675 O O . ALA B 1 87 ? -44.498 -3.749 23.235 1.00 39.81 51 ALA B O 1
ATOM 2677 N N . THR B 1 88 ? -42.645 -4.733 22.438 1.00 34.56 52 THR B N 1
ATOM 2678 C CA . THR B 1 88 ? -42.405 -5.456 23.679 1.00 37.72 52 THR B CA 1
ATOM 2679 C C . THR B 1 88 ? -41.058 -5.155 24.338 1.00 39.57 52 THR B C 1
ATOM 2680 O O . THR B 1 88 ? -40.899 -5.460 25.528 1.00 39.54 52 THR B O 1
ATOM 2684 N N . GLU B 1 89 ? -40.101 -4.552 23.629 1.00 33.42 53 GLU B N 1
ATOM 2685 C CA . GLU B 1 89 ? -38.840 -4.109 24.233 1.00 41.39 53 GLU B CA 1
ATOM 2686 C C . GLU B 1 89 ? -38.522 -2.680 23.782 1.00 44.66 53 GLU B C 1
ATOM 2687 O O . GLU B 1 89 ? -37.590 -2.446 22.996 1.00 40.08 53 GLU B O 1
ATOM 2693 N N . PRO B 1 90 ? -39.272 -1.690 24.290 1.00 45.87 54 PRO B N 1
ATOM 2694 C CA . PRO B 1 90 ? -39.166 -0.334 23.727 1.00 42.39 54 PRO B CA 1
ATOM 2695 C C . PRO B 1 90 ? -37.824 0.317 23.975 1.00 43.12 54 PRO B C 1
ATOM 2696 O O . PRO B 1 90 ? -37.411 1.178 23.188 1.00 42.89 54 PRO B O 1
ATOM 2700 N N . ASN B 1 91 ? -37.130 -0.060 25.038 1.00 40.44 55 ASN B N 1
ATOM 2701 C CA . ASN B 1 91 ? -35.756 0.370 25.234 1.00 45.87 55 ASN B CA 1
ATOM 2702 C C . ASN B 1 91 ? -34.943 -0.837 25.661 1.00 45.07 55 ASN B C 1
ATOM 2703 O O . ASN B 1 91 ? -35.492 -1.846 26.118 1.00 47.47 55 ASN B O 1
ATOM 2708 N N . ARG B 1 92 ? -33.627 -0.732 25.479 1.00 40.19 56 ARG B N 1
ATOM 2709 C CA . ARG B 1 92 ? -32.727 -1.852 25.720 1.00 40.29 56 ARG B CA 1
ATOM 2710 C C . ARG B 1 92 ? -32.950 -2.462 27.098 1.00 42.80 56 ARG B C 1
ATOM 2711 O O . ARG B 1 92 ? -32.859 -1.776 28.117 1.00 44.21 56 ARG B O 1
ATOM 2719 N N . ASN B 1 93 ? -33.274 -3.751 27.119 1.00 41.44 57 ASN B N 1
ATOM 2720 C CA . ASN B 1 93 ? -33.394 -4.573 28.319 1.00 40.29 57 ASN B CA 1
ATOM 2721 C C . ASN B 1 93 ? -34.629 -4.245 29.151 1.00 40.59 57 ASN B C 1
ATOM 2722 O O . ASN B 1 93 ? -34.761 -4.759 30.268 1.00 41.78 57 ASN B O 1
ATOM 2727 N N . GLN B 1 94 ? -35.554 -3.438 28.636 1.00 38.95 58 GLN B N 1
ATOM 2728 C CA . GLN B 1 94 ? -36.738 -3.024 29.383 1.00 41.39 58 GLN B CA 1
ATOM 2729 C C . GLN B 1 94 ? -37.994 -3.367 28.596 1.00 42.00 58 GLN B C 1
ATOM 2730 O O . GLN B 1 94 ? -38.182 -2.874 27.483 1.00 43.01 58 GLN B O 1
ATOM 2736 N N . PHE B 1 95 ? -38.880 -4.153 29.209 1.00 41.61 59 PHE B N 1
ATOM 2737 C CA . PHE B 1 95 ? -39.954 -4.828 28.494 1.00 43.11 59 PHE B CA 1
ATOM 2738 C C . PHE B 1 95 ? -41.323 -4.308 28.913 1.00 39.31 59 PHE B C 1
ATOM 2739 O O . PHE B 1 95 ? -41.514 -3.846 30.040 1.00 37.98 59 PHE B O 1
ATOM 2747 N N . ASN B 1 96 ? -42.278 -4.397 27.988 1.00 38.67 60 ASN B N 1
ATOM 2748 C CA . ASN B 1 96 ? -43.673 -4.095 28.295 1.00 36.65 60 ASN B CA 1
ATOM 2749 C C . ASN B 1 96 ? -44.560 -5.002 27.458 1.00 37.12 60 ASN B C 1
ATOM 2750 O O . ASN B 1 96 ? -44.736 -4.773 26.259 1.00 37.12 60 ASN B O 1
ATOM 2755 N N . PHE B 1 97 ? -45.136 -6.008 28.110 1.00 35.72 61 PHE B N 1
ATOM 2756 C CA . PHE B 1 97 ? -46.081 -6.941 27.517 1.00 36.07 61 PHE B CA 1
ATOM 2757 C C . PHE B 1 97 ? -47.529 -6.521 27.747 1.00 38.07 61 PHE B C 1
ATOM 2758 O O . PHE B 1 97 ? -48.445 -7.333 27.573 1.00 38.92 61 PHE B O 1
ATOM 2766 N N . SER B 1 98 ? -47.748 -5.263 28.126 1.00 41.44 62 SER B N 1
ATOM 2767 C CA . SER B 1 98 ? -49.085 -4.795 28.472 1.00 40.20 62 SER B CA 1
ATOM 2768 C C . SER B 1 98 ? -50.062 -5.043 27.328 1.00 38.08 62 SER B C 1
ATOM 2769 O O . SER B 1 98 ? -51.064 -5.750 27.486 1.00 35.15 62 SER B O 1
ATOM 2772 N N . ASN B 1 99 ? -49.760 -4.488 26.152 1.00 42.29 63 ASN B N 1
ATOM 2773 C CA . ASN B 1 99 ? -50.612 -4.679 24.981 1.00 39.55 63 ASN B CA 1
ATOM 2774 C C . ASN B 1 99 ? -50.773 -6.153 24.621 1.00 35.80 63 ASN B C 1
ATOM 2775 O O . ASN B 1 99 ? -51.898 -6.644 24.467 1.00 34.14 63 ASN B O 1
ATOM 2780 N N . GLY B 1 100 ? -49.655 -6.869 24.460 1.00 30.06 64 GLY B N 1
ATOM 2781 C CA . GLY B 1 100 ? -49.729 -8.263 24.060 1.00 31.32 64 GLY B CA 1
ATOM 2782 C C . GLY B 1 100 ? -50.464 -9.141 25.057 1.00 39.95 64 GLY B C 1
ATOM 2783 O O . GLY B 1 100 ? -51.149 -10.100 24.668 1.00 31.42 64 GLY B O 1
ATOM 2784 N N . ASP B 1 101 ? -50.343 -8.827 26.355 1.00 40.26 65 ASP B N 1
ATOM 2785 C CA . ASP B 1 101 ? -51.056 -9.604 27.362 1.00 36.79 65 ASP B CA 1
ATOM 2786 C C . ASP B 1 101 ? -52.566 -9.453 27.219 1.00 37.19 65 ASP B C 1
ATOM 2787 O O . ASP B 1 101 ? -53.308 -10.421 27.416 1.00 38.25 65 ASP B O 1
ATOM 2792 N N . ARG B 1 102 ? -53.043 -8.255 26.866 1.00 34.28 66 ARG B N 1
ATOM 2793 C CA . ARG B 1 102 ? -54.472 -8.076 26.622 1.00 41.68 66 ARG B CA 1
ATOM 2794 C C . ARG B 1 102 ? -54.986 -9.068 25.577 1.00 45.25 66 ARG B C 1
ATOM 2795 O O . ARG B 1 102 ? -56.140 -9.520 25.657 1.00 45.15 66 ARG B O 1
ATOM 2803 N N . ILE B 1 103 ? -54.138 -9.445 24.617 1.00 38.92 67 ILE B N 1
ATOM 2804 C CA . ILE B 1 103 ? -54.531 -10.366 23.551 1.00 38.98 67 ILE B CA 1
ATOM 2805 C C . ILE B 1 103 ? -54.330 -11.817 23.968 1.00 34.98 67 ILE B C 1
ATOM 2806 O O . ILE B 1 103 ? -55.233 -12.650 23.836 1.00 32.55 67 ILE B O 1
ATOM 2811 N N . VAL B 1 104 ? -53.140 -12.140 24.472 1.00 36.62 68 VAL B N 1
ATOM 2812 C CA . VAL B 1 104 ? -52.878 -13.497 24.947 1.00 40.24 68 VAL B CA 1
ATOM 2813 C C . VAL B 1 104 ? -53.919 -13.907 25.983 1.00 39.94 68 VAL B C 1
ATOM 2814 O O . VAL B 1 104 ? -54.460 -15.019 25.931 1.00 37.27 68 VAL B O 1
ATOM 2818 N N . ASN B 1 105 ? -54.235 -12.993 26.923 1.00 42.06 69 ASN B N 1
ATOM 2819 C CA . ASN B 1 105 ? -55.162 -13.276 28.020 1.00 41.49 69 ASN B CA 1
ATOM 2820 C C . ASN B 1 105 ? -56.621 -13.277 27.568 1.00 38.12 69 ASN B C 1
ATOM 2821 O O . ASN B 1 105 ? -57.418 -14.078 28.070 1.00 38.41 69 ASN B O 1
ATOM 2826 N N . TYR B 1 106 ? -57.008 -12.411 26.628 1.00 35.28 70 TYR B N 1
ATOM 2827 C CA . TYR B 1 106 ? -58.320 -12.612 26.022 1.00 36.45 70 TYR B CA 1
ATOM 2828 C C . TYR B 1 106 ? -58.419 -14.024 25.461 1.00 39.08 70 TYR B C 1
ATOM 2829 O O . TYR B 1 106 ? -59.403 -14.735 25.694 1.00 38.82 70 TYR B O 1
ATOM 2838 N N . ALA B 1 107 ? -57.397 -14.449 24.719 1.00 34.06 71 ALA B N 1
ATOM 2839 C CA . ALA B 1 107 ? -57.491 -15.722 24.020 1.00 34.05 71 ALA B CA 1
ATOM 2840 C C . ALA B 1 107 ? -57.557 -16.882 25.001 1.00 36.89 71 ALA B C 1
ATOM 2841 O O . ALA B 1 107 ? -58.411 -17.773 24.877 1.00 37.12 71 ALA B O 1
ATOM 2843 N N . LEU B 1 108 ? -56.658 -16.889 25.985 1.00 35.55 72 LEU B N 1
ATOM 2844 C CA . LEU B 1 108 ? -56.603 -18.012 26.910 1.00 37.38 72 LEU B CA 1
ATOM 2845 C C . LEU B 1 108 ? -57.896 -18.144 27.693 1.00 33.52 72 LEU B C 1
ATOM 2846 O O . LEU B 1 108 ? -58.338 -19.261 27.975 1.00 35.07 72 LEU B O 1
ATOM 2851 N N . GLY B 1 109 ? -58.537 -17.023 28.013 1.00 32.36 73 GLY B N 1
ATOM 2852 C CA . GLY B 1 109 ? -59.776 -17.076 28.764 1.00 34.77 73 GLY B CA 1
ATOM 2853 C C . GLY B 1 109 ? -60.958 -17.583 27.971 1.00 38.43 73 GLY B C 1
ATOM 2854 O O . GLY B 1 109 ? -61.925 -18.071 28.568 1.00 40.77 73 GLY B O 1
ATOM 2855 N N . LYS B 1 110 ? -60.905 -17.476 26.642 1.00 34.47 74 LYS B N 1
ATOM 2856 C CA . LYS B 1 110 ? -61.954 -17.988 25.773 1.00 35.77 74 LYS B CA 1
ATOM 2857 C C . LYS B 1 110 ? -61.591 -19.343 25.167 1.00 37.57 74 LYS B C 1
ATOM 2858 O O . LYS B 1 110 ? -62.177 -19.751 24.157 1.00 42.26 74 LYS B O 1
ATOM 2864 N N . GLY B 1 111 ? -60.630 -20.047 25.759 1.00 35.86 75 GLY B N 1
ATOM 2865 C CA . GLY B 1 111 ? -60.324 -21.398 25.332 1.00 28.41 75 GLY B CA 1
ATOM 2866 C C . GLY B 1 111 ? -59.567 -21.507 24.038 1.00 32.19 75 GLY B C 1
ATOM 2867 O O . GLY B 1 111 ? -59.551 -22.580 23.438 1.00 39.64 75 GLY B O 1
ATOM 2868 N N . LYS B 1 112 ? -58.915 -20.432 23.604 1.00 34.28 76 LYS B N 1
ATOM 2869 C CA . LYS B 1 112 ? -58.358 -20.320 22.268 1.00 30.92 76 LYS B CA 1
ATOM 2870 C C . LYS B 1 112 ? -56.846 -20.477 22.291 1.00 34.43 76 LYS B C 1
ATOM 2871 O O . LYS B 1 112 ? -56.174 -20.081 23.247 1.00 32.03 76 LYS B O 1
ATOM 2877 N N . LYS B 1 113 ? -56.320 -21.062 21.214 1.00 37.18 77 LYS B N 1
ATOM 2878 C CA . LYS B 1 113 ? -54.879 -21.180 21.014 1.00 40.32 77 LYS B CA 1
ATOM 2879 C C . LYS B 1 113 ? -54.263 -19.814 20.683 1.00 39.52 77 LYS B C 1
ATOM 2880 O O . LYS B 1 113 ? -54.948 -18.867 20.268 1.00 34.81 77 LYS B O 1
ATOM 2886 N N . VAL B 1 114 ? -52.947 -19.714 20.869 1.00 32.39 78 VAL B N 1
ATOM 2887 C CA . VAL B 1 114 ? -52.257 -18.439 20.713 1.00 29.57 78 VAL B CA 1
ATOM 2888 C C . VAL B 1 114 ? -50.950 -18.646 19.964 1.00 37.12 78 VAL B C 1
ATOM 2889 O O . VAL B 1 114 ? -50.115 -19.464 20.370 1.00 37.31 78 VAL B O 1
ATOM 2893 N N . ARG B 1 115 ? -50.772 -17.894 18.874 1.00 32.20 79 ARG B N 1
ATOM 2894 C CA . ARG B 1 115 ? -49.509 -17.827 18.158 1.00 34.04 79 ARG B CA 1
ATOM 2895 C C . ARG B 1 115 ? -48.763 -16.571 18.580 1.00 29.71 79 ARG B C 1
ATOM 2896 O O . ARG B 1 115 ? -49.367 -15.508 18.745 1.00 28.04 79 ARG B O 1
ATOM 2904 N N . GLY B 1 116 ? -47.448 -16.693 18.722 1.00 30.61 80 GLY B N 1
ATOM 2905 C CA . GLY B 1 116 ? -46.604 -15.580 19.077 1.00 28.10 80 GLY B CA 1
ATOM 2906 C C . GLY B 1 116 ? -45.929 -14.989 17.859 1.00 34.00 80 GLY B C 1
ATOM 2907 O O . GLY B 1 116 ? -45.139 -15.654 17.181 1.00 34.94 80 GLY B O 1
ATOM 2908 N N . HIS B 1 117 ? -46.231 -13.727 17.595 1.00 32.96 81 HIS B N 1
ATOM 2909 C CA . HIS B 1 117 ? -45.721 -13.027 16.426 1.00 30.67 81 HIS B CA 1
ATOM 2910 C C . HIS B 1 117 ? -45.099 -11.730 16.896 1.00 29.23 81 HIS B C 1
ATOM 2911 O O . HIS B 1 117 ? -45.857 -10.862 17.281 1.00 39.21 81 HIS B O 1
ATOM 2918 N N . THR B 1 118 ? -43.771 -11.543 16.908 1.00 25.98 82 THR B N 1
ATOM 2919 C CA . THR B 1 118 ? -42.722 -12.424 16.392 1.00 28.76 82 THR B CA 1
ATOM 2920 C C . THR B 1 118 ? -41.427 -12.133 17.150 1.00 22.92 82 THR B C 1
ATOM 2921 O O . THR B 1 118 ? -41.133 -10.995 17.437 1.00 28.18 82 THR B O 1
ATOM 2925 N N . LEU B 1 119 ? -40.623 -13.148 17.453 1.00 24.47 83 LEU B N 1
ATOM 2926 C CA . LEU B 1 119 ? -39.462 -12.931 18.322 1.00 27.90 83 LEU B CA 1
ATOM 2927 C C . LEU B 1 119 ? -38.314 -12.192 17.635 1.00 31.61 83 LEU B C 1
ATOM 2928 O O . LEU B 1 119 ? -37.557 -11.490 18.313 1.00 28.40 83 LEU B O 1
ATOM 2933 N N . ALA B 1 120 ? -38.141 -12.348 16.318 1.00 33.99 84 ALA B N 1
ATOM 2934 C CA . ALA B 1 120 ? -36.956 -11.816 15.646 1.00 32.01 84 ALA B CA 1
ATOM 2935 C C . ALA B 1 120 ? -37.285 -11.494 14.197 1.00 31.16 84 ALA B C 1
ATOM 2936 O O . ALA B 1 120 ? -37.796 -12.354 13.470 1.00 32.74 84 ALA B O 1
ATOM 2938 N N . TRP B 1 121 ? -36.945 -10.278 13.772 1.00 30.75 85 TRP B N 1
ATOM 2939 C CA . TRP B 1 121 ? -37.429 -9.744 12.502 1.00 33.05 85 TRP B CA 1
ATOM 2940 C C . TRP B 1 121 ? -36.618 -8.498 12.144 1.00 31.18 85 TRP B C 1
ATOM 2941 O O . TRP B 1 121 ? -36.283 -7.704 13.024 1.00 35.02 85 TRP B O 1
ATOM 2952 N N . HIS B 1 122 ? -36.294 -8.333 10.860 1.00 28.96 86 HIS B N 1
ATOM 2953 C CA . HIS B 1 122 ? -35.590 -7.115 10.455 1.00 35.80 86 HIS B CA 1
ATOM 2954 C C . HIS B 1 122 ? -36.488 -5.882 10.551 1.00 39.38 86 HIS B C 1
ATOM 2955 O O . HIS B 1 122 ? -35.993 -4.761 10.722 1.00 39.56 86 HIS B O 1
ATOM 2962 N N . ALA B 1 123 ? -37.798 -6.062 10.446 1.00 38.13 87 ALA B N 1
ATOM 2963 C CA . ALA B 1 123 ? -38.706 -4.934 10.367 1.00 37.60 87 ALA B CA 1
ATOM 2964 C C . ALA B 1 123 ? -39.276 -4.577 11.741 1.00 40.96 87 ALA B C 1
ATOM 2965 O O . ALA B 1 123 ? -39.408 -5.426 12.631 1.00 35.65 87 ALA B O 1
ATOM 2967 N N . GLN B 1 124 ? -39.617 -3.295 11.894 1.00 35.11 88 GLN B N 1
ATOM 2968 C CA . GLN B 1 124 ? -40.254 -2.776 13.096 1.00 40.76 88 GLN B CA 1
ATOM 2969 C C . GLN B 1 124 ? -39.434 -3.133 14.331 1.00 44.07 88 GLN B C 1
ATOM 2970 O O . GLN B 1 124 ? -39.933 -3.708 15.306 1.00 42.62 88 GLN B O 1
ATOM 2976 N N . GLN B 1 125 ? -38.148 -2.800 14.265 1.00 44.33 89 GLN B N 1
ATOM 2977 C CA . GLN B 1 125 ? -37.258 -2.940 15.409 1.00 39.68 89 GLN B CA 1
ATOM 2978 C C . GLN B 1 125 ? -37.348 -1.699 16.289 1.00 46.24 89 GLN B C 1
ATOM 2979 O O . GLN B 1 125 ? -37.565 -0.592 15.774 1.00 50.53 89 GLN B O 1
ATOM 2985 N N . PRO B 1 126 ? -37.215 -1.863 17.601 1.00 44.81 90 PRO B N 1
ATOM 2986 C CA . PRO B 1 126 ? -37.023 -0.705 18.472 1.00 45.51 90 PRO B CA 1
ATOM 2987 C C . PRO B 1 126 ? -35.873 0.163 17.977 1.00 45.62 90 PRO B C 1
ATOM 2988 O O . PRO B 1 126 ? -34.892 -0.328 17.411 1.00 47.79 90 PRO B O 1
ATOM 2992 N N . GLY B 1 127 ? -36.009 1.481 18.167 1.00 48.14 91 GLY B N 1
ATOM 2993 C CA . GLY B 1 127 ? -35.009 2.397 17.626 1.00 44.13 91 GLY B CA 1
ATOM 2994 C C . GLY B 1 127 ? -33.614 2.060 18.098 1.00 44.90 91 GLY B C 1
ATOM 2995 O O . GLY B 1 127 ? -32.666 2.046 17.311 1.00 44.18 91 GLY B O 1
ATOM 2996 N N . TRP B 1 128 ? -33.475 1.751 19.392 1.00 41.80 92 TRP B N 1
ATOM 2997 C CA . TRP B 1 128 ? -32.158 1.428 19.927 1.00 40.21 92 TRP B CA 1
ATOM 2998 C C . TRP B 1 128 ? -31.564 0.197 19.251 1.00 45.07 92 TRP B C 1
ATOM 2999 O O . TRP B 1 128 ? -30.336 0.071 19.173 1.00 40.86 92 TRP B O 1
ATOM 3010 N N . MET B 1 129 ? -32.415 -0.708 18.739 1.00 44.38 93 MET B N 1
ATOM 3011 C CA . MET B 1 129 ? -31.926 -1.955 18.154 1.00 42.90 93 MET B CA 1
ATOM 3012 C C . MET B 1 129 ? -31.459 -1.773 16.712 1.00 42.40 93 MET B C 1
ATOM 3013 O O . MET B 1 129 ? -30.454 -2.369 16.308 1.00 34.80 93 MET B O 1
ATOM 3018 N N . GLN B 1 130 ? -32.177 -0.964 15.920 1.00 43.13 94 GLN B N 1
ATOM 3019 C CA . GLN B 1 130 ? -31.722 -0.649 14.567 1.00 41.89 94 GLN B CA 1
ATOM 3020 C C . GLN B 1 130 ? -30.315 -0.078 14.561 1.00 42.06 94 GLN B C 1
ATOM 3021 O O . GLN B 1 130 ? -29.548 -0.312 13.619 1.00 41.86 94 GLN B O 1
ATOM 3027 N N . ASN B 1 131 ? -29.954 0.654 15.613 1.00 45.00 95 ASN B N 1
ATOM 3028 C CA . ASN B 1 131 ? -28.690 1.372 15.680 1.00 43.56 95 ASN B CA 1
ATOM 3029 C C . ASN B 1 131 ? -27.501 0.479 16.000 1.00 48.05 95 ASN B C 1
ATOM 3030 O O . ASN B 1 131 ? -26.362 0.928 15.844 1.00 55.23 95 ASN B O 1
ATOM 3035 N N . MET B 1 132 ? -27.720 -0.757 16.437 1.00 47.43 96 MET B N 1
ATOM 3036 C CA . MET B 1 132 ? -26.626 -1.631 16.841 1.00 46.45 96 MET B CA 1
ATOM 3037 C C . MET B 1 132 ? -26.222 -2.576 15.713 1.00 45.68 96 MET B C 1
ATOM 3038 O O . MET B 1 132 ? -26.854 -2.646 14.656 1.00 42.54 96 MET B O 1
ATOM 3043 N N . SER B 1 133 ? -25.149 -3.318 15.974 1.00 46.22 97 SER B N 1
ATOM 3044 C CA . SER B 1 133 ? -24.558 -4.275 15.044 1.00 42.26 97 SER B CA 1
ATOM 3045 C C . SER B 1 133 ? -23.590 -5.147 15.840 1.00 43.47 97 SER B C 1
ATOM 3046 O O . SER B 1 133 ? -23.343 -4.907 17.028 1.00 44.76 97 SER B O 1
ATOM 3049 N N . GLY B 1 134 ? -23.048 -6.173 15.181 1.00 33.47 98 GLY B N 1
ATOM 3050 C CA . GLY B 1 134 ? -22.006 -6.941 15.836 1.00 30.67 98 GLY B CA 1
ATOM 3051 C C . GLY B 1 134 ? -22.494 -7.828 16.975 1.00 35.95 98 GLY B C 1
ATOM 3052 O O . GLY B 1 134 ? -23.670 -8.192 17.077 1.00 34.07 98 GLY B O 1
ATOM 3053 N N . GLN B 1 135 ? -21.537 -8.193 17.837 1.00 41.82 99 GLN B N 1
ATOM 3054 C CA . GLN B 1 135 ? -21.849 -9.051 18.974 1.00 36.81 99 GLN B CA 1
ATOM 3055 C C . GLN B 1 135 ? -22.965 -8.452 19.795 1.00 40.08 99 GLN B C 1
ATOM 3056 O O . GLN B 1 135 ? -23.877 -9.165 20.229 1.00 43.99 99 GLN B O 1
ATOM 3062 N N . SER B 1 136 ? -22.928 -7.130 19.980 1.00 38.39 100 SER B N 1
ATOM 3063 C CA . SER B 1 136 ? -23.858 -6.447 20.871 1.00 36.99 100 SER B CA 1
ATOM 3064 C C . SER B 1 136 ? -25.286 -6.521 20.355 1.00 38.51 100 SER B C 1
ATOM 3065 O O . SER B 1 136 ? -26.234 -6.652 21.142 1.00 42.75 100 SER B O 1
ATOM 3068 N N . LEU B 1 137 ? -25.466 -6.425 19.041 1.00 36.17 101 LEU B N 1
ATOM 3069 C CA . LEU B 1 137 ? -26.794 -6.645 18.485 1.00 35.73 101 LEU B CA 1
ATOM 3070 C C . LEU B 1 137 ? -27.192 -8.099 18.634 1.00 32.26 101 LEU B C 1
ATOM 3071 O O . LEU B 1 137 ? -28.354 -8.401 18.936 1.00 31.41 101 LEU B O 1
ATOM 3076 N N . ARG B 1 138 ? -26.234 -9.006 18.405 1.00 33.96 102 ARG B N 1
ATOM 3077 C CA . ARG B 1 138 ? -26.457 -10.431 18.614 1.00 32.39 102 ARG B CA 1
ATOM 3078 C C . ARG B 1 138 ? -26.917 -10.710 20.043 1.00 34.61 102 ARG B C 1
ATOM 3079 O O . ARG B 1 138 ? -27.957 -11.341 20.252 1.00 37.17 102 ARG B O 1
ATOM 3087 N N . ASP B 1 139 ? -26.170 -10.217 21.041 1.00 33.21 103 ASP B N 1
ATOM 3088 C CA . ASP B 1 139 ? -26.580 -10.383 22.438 1.00 35.16 103 ASP B CA 1
ATOM 3089 C C . ASP B 1 139 ? -27.962 -9.789 22.694 1.00 34.96 103 ASP B C 1
ATOM 3090 O O . ASP B 1 139 ? -28.813 -10.433 23.321 1.00 35.04 103 ASP B O 1
ATOM 3095 N N . ALA B 1 140 ? -28.208 -8.567 22.209 1.00 34.08 104 ALA B N 1
ATOM 3096 C CA . ALA B 1 140 ? -29.516 -7.943 22.389 1.00 31.57 104 ALA B CA 1
ATOM 3097 C C . ALA B 1 140 ? -30.635 -8.761 21.748 1.00 30.30 104 ALA B C 1
ATOM 3098 O O . ALA B 1 140 ? -31.740 -8.854 22.293 1.00 30.67 104 ALA B O 1
ATOM 3100 N N . LEU B 1 141 ? -30.373 -9.357 20.587 1.00 38.83 105 LEU B N 1
ATOM 3101 C CA . LEU B 1 141 ? -31.398 -10.162 19.927 1.00 34.45 105 LEU B CA 1
ATOM 3102 C C . LEU B 1 141 ? -31.710 -11.439 20.714 1.00 34.65 105 LEU B C 1
ATOM 3103 O O . LEU B 1 141 ? -32.882 -11.815 20.855 1.00 32.15 105 LEU B O 1
ATOM 3108 N N . LEU B 1 142 ? -30.685 -12.128 21.232 1.00 32.07 106 LEU B N 1
ATOM 3109 C CA . LEU B 1 142 ? -30.948 -13.351 21.986 1.00 28.92 106 LEU B CA 1
ATOM 3110 C C . LEU B 1 142 ? -31.605 -13.031 23.325 1.00 34.68 106 LEU B C 1
ATOM 3111 O O . LEU B 1 142 ? -32.523 -13.740 23.756 1.00 32.25 106 LEU B O 1
ATOM 3116 N N . ASN B 1 143 ? -31.124 -11.979 24.008 1.00 34.28 107 ASN B N 1
ATOM 3117 C CA . ASN B 1 143 ? -31.766 -11.517 25.231 1.00 25.74 107 ASN B CA 1
ATOM 3118 C C . ASN B 1 143 ? -33.244 -11.275 24.987 1.00 29.05 107 ASN B C 1
ATOM 3119 O O . ASN B 1 143 ? -34.096 -11.689 25.782 1.00 29.85 107 ASN B O 1
ATOM 3124 N N . HIS B 1 144 ? -33.563 -10.629 23.860 1.00 30.24 108 HIS B N 1
ATOM 3125 C CA . HIS B 1 144 ? -34.950 -10.332 23.527 1.00 28.03 108 HIS B CA 1
ATOM 3126 C C . HIS B 1 144 ? -35.760 -11.608 23.346 1.00 27.70 108 HIS B C 1
ATOM 3127 O O . HIS B 1 144 ? -36.839 -11.751 23.926 1.00 29.22 108 HIS B O 1
ATOM 3134 N N . VAL B 1 145 ? -35.234 -12.564 22.577 1.00 27.21 109 VAL B N 1
ATOM 3135 C CA . VAL B 1 145 ? -36.002 -13.762 22.234 1.00 27.78 109 VAL B CA 1
ATOM 3136 C C . VAL B 1 145 ? -36.282 -14.608 23.473 1.00 33.78 109 VAL B C 1
ATOM 3137 O O . VAL B 1 145 ? -37.416 -15.060 23.684 1.00 34.32 109 VAL B O 1
ATOM 3141 N N . SER B 1 146 ? -35.259 -14.852 24.308 1.00 32.33 110 SER B N 1
ATOM 3142 C CA . SER B 1 146 ? -35.495 -15.710 25.470 1.00 29.99 110 SER B CA 1
ATOM 3143 C C . SER B 1 146 ? -36.309 -15.004 26.542 1.00 30.32 110 SER B C 1
ATOM 3144 O O . SER B 1 146 ? -37.098 -15.662 27.223 1.00 31.72 110 SER B O 1
ATOM 3147 N N . ARG B 1 147 ? -36.176 -13.677 26.689 1.00 30.16 111 ARG B N 1
ATOM 3148 C CA . ARG B 1 147 ? -37.002 -12.981 27.677 1.00 35.31 111 ARG B CA 1
ATOM 3149 C C . ARG B 1 147 ? -38.471 -12.921 27.237 1.00 35.10 111 ARG B C 1
ATOM 3150 O O . ARG B 1 147 ? -39.375 -13.188 28.036 1.00 36.24 111 ARG B O 1
ATOM 3158 N N . VAL B 1 148 ? -38.743 -12.590 25.971 1.00 32.58 112 VAL B N 1
ATOM 3159 C CA . VAL B 1 148 ? -40.131 -12.641 25.513 1.00 28.80 112 VAL B CA 1
ATOM 3160 C C . VAL B 1 148 ? -40.666 -14.061 25.641 1.00 32.99 112 VAL B C 1
ATOM 3161 O O . VAL B 1 148 ? -41.756 -14.279 26.175 1.00 36.17 112 VAL B O 1
ATOM 3165 N N . ALA B 1 149 ? -39.899 -15.055 25.178 1.00 30.00 113 ALA B N 1
ATOM 3166 C CA . ALA B 1 149 ? -40.413 -16.419 25.231 1.00 30.09 113 ALA B CA 1
ATOM 3167 C C . ALA B 1 149 ? -40.519 -16.921 26.662 1.00 34.64 113 ALA B C 1
ATOM 3168 O O . ALA B 1 149 ? -41.451 -17.676 26.974 1.00 37.56 113 ALA B O 1
ATOM 3170 N N . SER B 1 150 ? -39.599 -16.509 27.547 1.00 33.69 114 SER B N 1
ATOM 3171 C CA . SER B 1 150 ? -39.755 -16.825 28.971 1.00 31.79 114 SER B CA 1
ATOM 3172 C C . SER B 1 150 ? -41.046 -16.239 29.517 1.00 29.42 114 SER B C 1
ATOM 3173 O O . SER B 1 150 ? -41.842 -16.937 30.144 1.00 30.74 114 SER B O 1
ATOM 3176 N N . TYR B 1 151 ? -41.264 -14.948 29.296 1.00 30.21 115 TYR B N 1
ATOM 3177 C CA . TYR B 1 151 ? -42.453 -14.308 29.837 1.00 32.43 115 TYR B CA 1
ATOM 3178 C C . TYR B 1 151 ? -43.717 -15.057 29.432 1.00 29.20 115 TYR B C 1
ATOM 3179 O O . TYR B 1 151 ? -44.604 -15.290 30.261 1.00 28.21 115 TYR B O 1
ATOM 3188 N N . TYR B 1 152 ? -43.808 -15.468 28.176 1.00 25.33 116 TYR B N 1
ATOM 3189 C CA . TYR B 1 152 ? -45.028 -16.093 27.696 1.00 28.58 116 TYR B CA 1
ATOM 3190 C C . TYR B 1 152 ? -44.984 -17.616 27.779 1.00 28.43 116 TYR B C 1
ATOM 3191 O O . TYR B 1 152 ? -45.883 -18.278 27.249 1.00 28.55 116 TYR B O 1
ATOM 3200 N N . ARG B 1 153 ? -43.974 -18.175 28.449 1.00 27.62 117 ARG B N 1
ATOM 3201 C CA . ARG B 1 153 ? -43.867 -19.616 28.630 1.00 26.18 117 ARG B CA 1
ATOM 3202 C C . ARG B 1 153 ? -45.196 -20.224 29.057 1.00 28.26 117 ARG B C 1
ATOM 3203 O O . ARG B 1 153 ? -45.944 -19.640 29.845 1.00 37.20 117 ARG B O 1
ATOM 3211 N N . GLY B 1 154 ? -45.494 -21.396 28.499 1.00 28.02 118 GLY B N 1
ATOM 3212 C CA . GLY B 1 154 ? -46.721 -22.102 28.754 1.00 25.20 118 GLY B CA 1
ATOM 3213 C C . GLY B 1 154 ? -47.953 -21.477 28.158 1.00 32.15 118 GLY B C 1
ATOM 3214 O O . GLY B 1 154 ? -48.994 -22.145 28.081 1.00 37.78 118 GLY B O 1
ATOM 3215 N N . LYS B 1 155 ? -47.883 -20.219 27.728 1.00 30.72 119 LYS B N 1
ATOM 3216 C CA . LYS B 1 155 ? -49.049 -19.538 27.190 1.00 35.83 119 LYS B CA 1
ATOM 3217 C C . LYS B 1 155 ? -49.173 -19.638 25.673 1.00 34.53 119 LYS B C 1
ATOM 3218 O O . LYS B 1 155 ? -50.226 -19.272 25.141 1.00 37.11 119 LYS B O 1
ATOM 3224 N N . ILE B 1 156 ? -48.152 -20.133 24.968 1.00 34.16 120 ILE B N 1
ATOM 3225 C CA . ILE B 1 156 ? -48.027 -19.938 23.524 1.00 34.21 120 ILE B CA 1
ATOM 3226 C C . ILE B 1 156 ? -47.989 -21.287 22.817 1.00 30.22 120 ILE B C 1
ATOM 3227 O O . ILE B 1 156 ? -47.103 -22.107 23.080 1.00 33.09 120 ILE B O 1
ATOM 3232 N N . HIS B 1 157 ? -48.938 -21.504 21.900 1.00 31.62 121 HIS B N 1
ATOM 3233 C CA . HIS B 1 157 ? -48.942 -22.733 21.101 1.00 31.12 121 HIS B CA 1
ATOM 3234 C C . HIS B 1 157 ? -47.847 -22.720 20.037 1.00 32.46 121 HIS B C 1
ATOM 3235 O O . HIS B 1 157 ? -47.222 -23.755 19.785 1.00 32.51 121 HIS B O 1
ATOM 3242 N N . SER B 1 158 ? -47.604 -21.565 19.402 1.00 34.76 122 SER B N 1
ATOM 3243 C CA . SER B 1 158 ? -46.647 -21.444 18.300 1.00 32.65 122 SER B CA 1
ATOM 3244 C C . SER B 1 158 ? -45.958 -20.089 18.344 1.00 31.16 122 SER B C 1
ATOM 3245 O O . SER B 1 158 ? -46.633 -19.066 18.495 1.00 35.22 122 SER B O 1
ATOM 3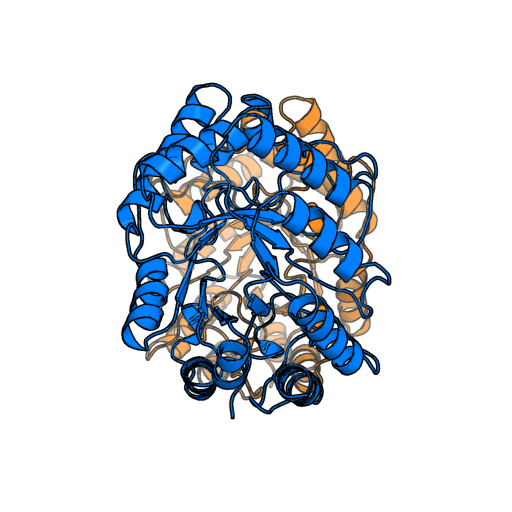248 N N . TRP B 1 159 ? -44.640 -20.077 18.156 1.00 27.22 123 TRP B N 1
ATOM 3249 C CA . TRP B 1 159 ? -43.877 -18.843 18.018 1.00 26.48 123 TRP B CA 1
ATOM 3250 C C . TRP B 1 159 ? -43.347 -18.682 16.594 1.00 26.60 123 TRP B C 1
ATOM 3251 O O . TRP B 1 159 ? -42.680 -19.575 16.080 1.00 24.60 123 TRP B O 1
ATOM 3262 N N . ASP B 1 160 ? -43.623 -17.532 15.968 1.00 25.39 124 ASP B N 1
ATOM 3263 C CA . ASP B 1 160 ? -42.821 -17.080 14.831 1.00 29.02 124 ASP B CA 1
ATOM 3264 C C . ASP B 1 160 ? -41.478 -16.619 15.389 1.00 29.59 124 ASP B C 1
ATOM 3265 O O . ASP B 1 160 ? -41.254 -15.440 15.660 1.00 33.23 124 ASP B O 1
ATOM 3270 N N . VAL B 1 161 ? -40.562 -17.570 15.579 1.00 28.93 125 VAL B N 1
ATOM 3271 C CA . VAL B 1 161 ? -39.270 -17.230 16.172 1.00 25.41 125 VAL B CA 1
ATOM 3272 C C . VAL B 1 161 ? -38.505 -16.249 15.296 1.00 32.31 125 VAL B C 1
ATOM 3273 O O . VAL B 1 161 ? -37.899 -15.293 15.801 1.00 30.36 125 VAL B O 1
ATOM 3277 N N . VAL B 1 162 ? -38.487 -16.483 13.976 1.00 34.77 126 VAL B N 1
ATOM 3278 C CA . VAL B 1 162 ? -37.786 -15.627 13.017 1.00 29.37 126 VAL B CA 1
ATOM 3279 C C . VAL B 1 162 ? -38.714 -15.336 11.853 1.00 29.80 126 VAL B C 1
ATOM 3280 O O . VAL B 1 162 ? -39.353 -16.248 11.314 1.00 30.36 126 VAL B O 1
ATOM 3284 N N . ASN B 1 163 ? -38.767 -14.069 11.447 1.00 31.20 127 ASN B N 1
ATOM 3285 C CA . ASN B 1 163 ? -39.719 -13.596 10.452 1.00 28.70 127 ASN B CA 1
ATOM 3286 C C . ASN B 1 163 ? -38.985 -13.002 9.260 1.00 29.80 127 ASN B C 1
ATOM 3287 O O . ASN B 1 163 ? -38.118 -12.141 9.430 1.00 32.21 127 ASN B O 1
ATOM 3292 N N . GLU B 1 164 ? -39.335 -13.464 8.060 1.00 32.56 128 GLU B N 1
ATOM 3293 C CA . GLU B 1 164 ? -38.902 -12.868 6.801 1.00 26.02 128 GLU B CA 1
ATOM 3294 C C . GLU B 1 164 ? -37.395 -12.624 6.794 1.00 30.89 128 GLU B C 1
ATOM 3295 O O . GLU B 1 164 ? -36.913 -11.503 6.843 1.00 31.17 128 GLU B O 1
ATOM 3301 N N . ALA B 1 165 ? -36.656 -13.715 6.749 1.00 36.06 129 ALA B N 1
ATOM 3302 C CA . ALA B 1 165 ? -35.209 -13.626 6.773 1.00 32.73 129 ALA B CA 1
ATOM 3303 C C . ALA B 1 165 ? -34.566 -13.845 5.405 1.00 32.54 129 ALA B C 1
ATOM 3304 O O . ALA B 1 165 ? -33.332 -13.798 5.306 1.00 31.56 129 ALA B O 1
ATOM 3306 N N . PHE B 1 166 ? -35.357 -14.067 4.351 1.00 27.00 130 PHE B N 1
ATOM 3307 C CA . PHE B 1 166 ? -34.824 -14.339 3.019 1.00 29.54 130 PHE B CA 1
ATOM 3308 C C . PHE B 1 166 ? -35.221 -13.251 2.021 1.00 30.44 130 PHE B C 1
ATOM 3309 O O . PHE B 1 166 ? -36.225 -12.548 2.177 1.00 29.55 130 PHE B O 1
ATOM 3317 N N . ALA B 1 167 ? -34.404 -13.121 0.981 1.00 36.60 131 ALA B N 1
ATOM 3318 C CA . ALA B 1 167 ? -34.535 -12.045 0.008 1.00 32.71 131 ALA B CA 1
ATOM 3319 C C . ALA B 1 167 ? -35.610 -12.360 -1.031 1.00 33.20 131 ALA B C 1
ATOM 3320 O O . ALA B 1 167 ? -35.983 -13.515 -1.248 1.00 35.21 131 ALA B O 1
ATOM 3322 N N . ASP B 1 168 ? -36.100 -11.308 -1.681 1.00 34.06 132 ASP B N 1
ATOM 3323 C CA . ASP B 1 168 ? -37.003 -11.410 -2.836 1.00 36.63 132 ASP B CA 1
ATOM 3324 C C . ASP B 1 168 ? -36.255 -11.185 -4.152 1.00 43.57 132 ASP B C 1
ATOM 3325 O O . ASP B 1 168 ? -36.675 -10.371 -4.982 1.00 44.45 132 ASP B O 1
ATOM 3330 N N . ASP B 1 169 ? -35.141 -11.889 -4.381 1.00 36.35 133 ASP B N 1
ATOM 3331 C CA . ASP B 1 169 ? -34.228 -11.535 -5.463 1.00 33.44 133 ASP B CA 1
ATOM 3332 C C . ASP B 1 169 ? -34.032 -12.655 -6.477 1.00 39.18 133 ASP B C 1
ATOM 3333 O O . ASP B 1 169 ? -33.027 -12.656 -7.190 1.00 43.15 133 ASP B O 1
ATOM 3338 N N . GLY B 1 170 ? -34.940 -13.626 -6.534 1.00 38.51 134 GLY B N 1
ATOM 3339 C CA . GLY B 1 170 ? -34.831 -14.727 -7.473 1.00 33.21 134 GLY B CA 1
ATOM 3340 C C . GLY B 1 170 ? -33.651 -15.664 -7.294 1.00 39.52 134 GLY B C 1
ATOM 3341 O O . GLY B 1 170 ? -33.428 -16.553 -8.125 1.00 39.86 134 GLY B O 1
ATOM 3342 N N . ARG B 1 171 ? -32.879 -15.483 -6.222 1.00 38.71 135 ARG B N 1
ATOM 3343 C CA . ARG B 1 171 ? -31.764 -16.377 -5.941 1.00 37.30 135 ARG B CA 1
ATOM 3344 C C . ARG B 1 171 ? -31.861 -17.056 -4.579 1.00 40.21 135 ARG B C 1
ATOM 3345 O O . ARG B 1 171 ? -30.945 -17.801 -4.214 1.00 35.34 135 ARG B O 1
ATOM 3353 N N . GLY B 1 172 ? -32.930 -16.816 -3.813 1.00 44.79 136 GLY B N 1
ATOM 3354 C CA . GLY B 1 172 ? -33.113 -17.473 -2.525 1.00 33.63 136 GLY B CA 1
ATOM 3355 C C . GLY B 1 172 ? -32.035 -17.156 -1.516 1.00 35.23 136 GLY B C 1
ATOM 3356 O O . GLY B 1 172 ? -31.764 -17.973 -0.628 1.00 33.85 136 GLY B O 1
ATOM 3357 N N . SER B 1 173 ? -31.390 -16.001 -1.647 1.00 34.87 137 SER B N 1
ATOM 3358 C CA . SER B 1 173 ? -30.315 -15.623 -0.745 1.00 36.59 137 SER B CA 1
ATOM 3359 C C . SER B 1 173 ? -30.902 -15.020 0.526 1.00 33.68 137 SER B C 1
ATOM 3360 O O . SER B 1 173 ? -32.100 -14.729 0.603 1.00 32.36 137 SER B O 1
ATOM 3363 N N . ARG B 1 174 ? -30.062 -14.866 1.551 1.00 29.56 138 ARG B N 1
ATOM 3364 C CA . ARG B 1 174 ? -30.548 -14.229 2.768 1.00 34.34 138 ARG B CA 1
ATOM 3365 C C . ARG B 1 174 ? -30.870 -12.765 2.494 1.00 34.81 138 ARG B C 1
ATOM 3366 O O . ARG B 1 174 ? -30.285 -12.129 1.613 1.00 35.99 138 ARG B O 1
ATOM 3374 N N . ARG B 1 175 ? -31.818 -12.229 3.254 1.00 37.61 139 ARG B N 1
ATOM 3375 C CA . ARG B 1 175 ? -32.024 -10.787 3.253 1.00 33.87 139 ARG B CA 1
ATOM 3376 C C . ARG B 1 175 ? -30.901 -10.125 4.038 1.00 33.44 139 ARG B C 1
ATOM 3377 O O . ARG B 1 175 ? -30.485 -10.628 5.086 1.00 41.11 139 ARG B O 1
ATOM 3385 N N . ASP B 1 176 ? -30.372 -9.021 3.514 1.00 33.67 140 ASP B N 1
ATOM 3386 C CA . ASP B 1 176 ? -29.305 -8.303 4.214 1.00 38.70 140 ASP B CA 1
ATOM 3387 C C . ASP B 1 176 ? -29.932 -7.396 5.269 1.00 40.68 140 ASP B C 1
ATOM 3388 O O . ASP B 1 176 ? -30.504 -6.358 4.951 1.00 42.05 140 ASP B O 1
ATOM 3393 N N . SER B 1 177 ? -29.832 -7.792 6.534 1.00 43.73 141 SER B N 1
ATOM 3394 C CA . SER B 1 177 ? -30.312 -6.990 7.653 1.00 43.66 141 SER B CA 1
ATOM 3395 C C . SER B 1 177 ? -29.212 -6.885 8.706 1.00 37.27 141 SER B C 1
ATOM 3396 O O . SER B 1 177 ? -28.242 -7.644 8.694 1.00 42.23 141 SER B O 1
ATOM 3399 N N . ASN B 1 178 ? -29.353 -5.927 9.616 1.00 32.93 142 ASN B N 1
ATOM 3400 C CA . ASN B 1 178 ? -28.347 -5.809 10.664 1.00 38.62 142 ASN B CA 1
ATOM 3401 C C . ASN B 1 178 ? -28.197 -7.110 11.425 1.00 33.46 142 ASN B C 1
ATOM 3402 O O . ASN B 1 178 ? -27.093 -7.442 11.874 1.00 35.06 142 ASN B O 1
ATOM 3407 N N . LEU B 1 179 ? -29.290 -7.864 11.562 1.00 32.41 143 LEU B N 1
ATOM 3408 C CA . LEU B 1 179 ? -29.207 -9.200 12.139 1.00 33.20 143 LEU B CA 1
ATOM 3409 C C . LEU B 1 179 ? -28.337 -10.103 11.273 1.00 3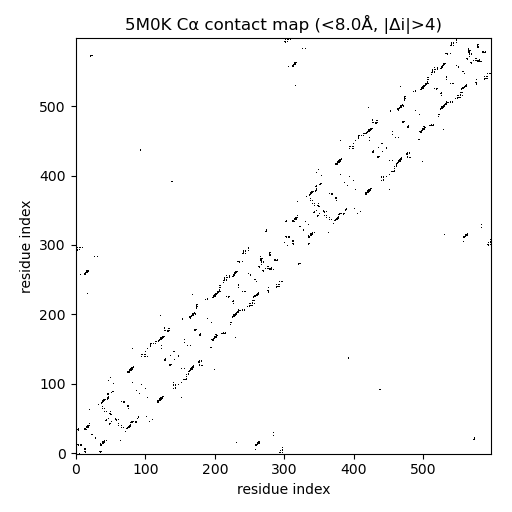4.52 143 LEU B C 1
ATOM 3410 O O . LEU B 1 179 ? -27.414 -10.763 11.769 1.00 31.77 143 LEU B O 1
ATOM 3415 N N . GLN B 1 180 ? -28.594 -10.108 9.960 1.00 33.19 144 GLN B N 1
ATOM 3416 C CA . GLN B 1 180 ? -27.903 -11.031 9.062 1.00 32.68 144 GLN B CA 1
ATOM 3417 C C . GLN B 1 180 ? -26.402 -10.759 9.014 1.00 32.06 144 GLN B C 1
ATOM 3418 O O . GLN B 1 180 ? -25.615 -11.681 8.769 1.00 34.38 144 GLN B O 1
ATOM 3424 N N . ARG B 1 181 ? -25.978 -9.521 9.268 1.00 32.02 145 ARG B N 1
ATOM 3425 C CA . ARG B 1 181 ? -24.547 -9.250 9.329 1.00 35.90 145 ARG B CA 1
ATOM 3426 C C . ARG B 1 181 ? -23.937 -9.577 10.683 1.00 38.76 145 ARG B C 1
ATOM 3427 O O . ARG B 1 181 ? -22.715 -9.429 10.834 1.00 34.49 145 ARG B O 1
ATOM 3435 N N . THR B 1 182 ? -24.742 -9.980 11.679 1.00 31.91 146 THR B N 1
ATOM 3436 C CA . THR B 1 182 ? -24.119 -10.519 12.875 1.00 32.88 146 THR B CA 1
ATOM 3437 C C . THR B 1 182 ? -23.475 -11.861 12.583 1.00 31.20 146 THR B C 1
ATOM 3438 O O . THR B 1 182 ? -22.665 -12.335 13.384 1.00 33.56 146 THR B O 1
ATOM 3442 N N . GLY B 1 183 ? -23.805 -12.471 11.460 1.00 28.23 147 GLY B N 1
ATOM 3443 C CA . GLY B 1 183 ? -23.303 -13.788 11.113 1.00 26.36 147 GLY B CA 1
ATOM 3444 C C . GLY B 1 183 ? -24.468 -14.590 10.578 1.00 28.39 147 GLY B C 1
ATOM 3445 O O . GLY B 1 183 ? -25.624 -14.384 10.939 1.00 29.14 147 GLY B O 1
ATOM 3446 N N . ASN B 1 184 ? -24.163 -15.525 9.689 1.00 36.41 148 ASN B N 1
ATOM 3447 C CA . ASN B 1 184 ? -25.223 -16.272 9.040 1.00 30.93 148 ASN B CA 1
ATOM 3448 C C . ASN B 1 184 ? -25.953 -17.181 10.025 1.00 33.00 148 ASN B C 1
ATOM 3449 O O . ASN B 1 184 ? -27.106 -17.553 9.778 1.00 34.85 148 ASN B O 1
ATOM 3454 N N . ASP B 1 185 ? -25.343 -17.500 11.163 1.00 30.47 149 ASP B N 1
ATOM 3455 C CA . ASP B 1 185 ? -25.950 -18.452 12.081 1.00 32.26 149 ASP B CA 1
ATOM 3456 C C . ASP B 1 185 ? -26.972 -17.821 13.029 1.00 34.21 149 ASP B C 1
ATOM 3457 O O . ASP B 1 185 ? -27.414 -18.487 13.975 1.00 33.61 149 ASP B O 1
ATOM 3462 N N . TRP B 1 186 ? -27.372 -16.566 12.794 1.00 35.08 150 TRP B N 1
ATOM 3463 C CA . TRP B 1 186 ? -28.253 -15.892 13.743 1.00 27.77 150 TRP B CA 1
ATOM 3464 C C . TRP B 1 186 ? -29.635 -16.533 13.791 1.00 26.65 150 TRP B C 1
ATOM 3465 O O . TRP B 1 186 ? -30.289 -16.483 14.841 1.00 32.53 150 TRP B O 1
ATOM 3476 N N . ILE B 1 187 ? -30.107 -17.127 12.685 1.00 23.38 151 ILE B N 1
ATOM 3477 C CA . ILE B 1 187 ? -31.427 -17.758 12.709 1.00 26.62 151 ILE B CA 1
ATOM 3478 C C . ILE B 1 187 ? -31.391 -18.974 13.609 1.00 27.63 151 ILE B C 1
ATOM 3479 O O . ILE B 1 187 ? -32.323 -19.230 14.383 1.00 27.67 151 ILE B O 1
ATOM 3484 N N . GLU B 1 188 ? -30.298 -19.731 13.526 1.00 29.59 152 GLU B N 1
ATOM 3485 C CA . GLU B 1 188 ? -30.087 -20.874 14.404 1.00 33.20 152 GLU B CA 1
ATOM 3486 C C . GLU B 1 188 ? -30.014 -20.446 15.867 1.00 30.76 152 GLU B C 1
ATOM 3487 O O . GLU B 1 188 ? -30.665 -21.045 16.726 1.00 31.70 152 GLU B O 1
ATOM 3493 N N . ALA B 1 189 ? -29.227 -19.405 16.172 1.00 29.26 153 ALA B N 1
ATOM 3494 C CA . ALA B 1 189 ? -29.093 -18.963 17.557 1.00 27.79 153 ALA B CA 1
ATOM 3495 C C . ALA B 1 189 ? -30.425 -18.476 18.104 1.00 29.77 153 ALA B C 1
ATOM 3496 O O . ALA B 1 189 ? -30.744 -18.715 19.272 1.00 28.57 153 ALA B O 1
ATOM 3498 N N . ALA B 1 190 ? -31.230 -17.815 17.274 1.00 27.33 154 ALA B N 1
ATOM 3499 C CA . ALA B 1 190 ? -32.564 -17.435 17.731 1.00 26.44 154 ALA B CA 1
ATOM 3500 C C . ALA B 1 190 ? -33.393 -18.664 18.086 1.00 27.79 154 ALA B C 1
ATOM 3501 O O . ALA B 1 190 ? -34.061 -18.685 19.120 1.00 31.72 154 ALA B O 1
ATOM 3503 N N . PHE B 1 191 ? -33.349 -19.708 17.256 1.00 26.87 155 PHE B N 1
ATOM 3504 C CA . PHE B 1 191 ? -34.139 -20.903 17.546 1.00 28.79 155 PHE B CA 1
ATOM 3505 C C . PHE B 1 191 ? -33.639 -21.623 18.794 1.00 31.64 155 PHE B C 1
ATOM 3506 O O . PHE B 1 191 ? -34.441 -22.160 19.568 1.00 29.54 155 PHE B O 1
ATOM 3514 N N . ARG B 1 192 ? -32.324 -21.653 19.011 1.00 27.55 156 ARG B N 1
ATOM 3515 C CA . ARG B 1 192 ? -31.821 -22.263 20.234 1.00 28.70 156 ARG B CA 1
ATOM 3516 C C . ARG B 1 192 ? -32.286 -21.483 21.463 1.00 35.39 156 ARG B C 1
ATOM 3517 O O . ARG B 1 192 ? -32.809 -22.068 22.422 1.00 34.77 156 ARG B O 1
ATOM 3525 N N . ALA B 1 193 ? -32.130 -20.153 21.441 1.00 28.51 157 ALA B N 1
ATOM 3526 C CA . ALA B 1 193 ? -32.509 -19.355 22.600 1.00 24.81 157 ALA B CA 1
ATOM 3527 C C . ALA B 1 193 ? -33.993 -19.461 22.899 1.00 26.53 157 ALA B C 1
ATOM 3528 O O . ALA B 1 193 ? -34.385 -19.408 24.063 1.00 31.81 157 ALA B O 1
ATOM 3530 N N . ALA B 1 194 ? -34.834 -19.621 21.882 1.00 27.06 158 ALA B N 1
ATOM 3531 C CA . ALA B 1 194 ? -36.258 -19.704 22.171 1.00 25.71 158 ALA B CA 1
ATOM 3532 C C . ALA B 1 194 ? -36.665 -21.094 22.627 1.00 28.41 158 ALA B C 1
ATOM 3533 O O . ALA B 1 194 ? -37.642 -21.219 23.369 1.00 34.66 158 ALA B O 1
ATOM 3535 N N . ARG B 1 195 ? -35.942 -22.145 22.225 1.00 26.86 159 ARG B N 1
ATOM 3536 C CA . ARG B 1 195 ? -36.233 -23.471 22.773 1.00 26.76 159 ARG B CA 1
ATOM 3537 C C . ARG B 1 195 ? -36.004 -23.509 24.284 1.00 29.18 159 ARG B C 1
ATOM 3538 O O . ARG B 1 195 ? -36.858 -23.981 25.041 1.00 27.22 159 ARG B O 1
ATOM 3546 N N . SER B 1 196 ? -34.836 -23.036 24.733 1.00 26.62 160 SER B N 1
ATOM 3547 C CA . SER B 1 196 ? -34.548 -22.967 26.157 1.00 25.58 160 SER B CA 1
ATOM 3548 C C . SER B 1 196 ? -35.619 -22.175 26.892 1.00 32.31 160 SER B C 1
ATOM 3549 O O . SER B 1 196 ? -36.148 -22.622 27.917 1.00 31.18 160 SER B O 1
ATOM 3552 N N . ALA B 1 197 ? -35.973 -21.003 26.356 1.00 31.32 161 ALA B N 1
ATOM 3553 C CA . ALA B 1 197 ? -36.952 -20.136 27.004 1.00 28.77 161 ALA B CA 1
ATOM 3554 C C . ALA B 1 197 ? -38.296 -20.829 27.193 1.00 29.25 161 ALA B C 1
ATOM 3555 O O . ALA B 1 197 ? -38.896 -20.735 28.271 1.00 33.11 161 ALA B O 1
ATOM 3557 N N . ASP B 1 198 ? -38.803 -21.490 26.153 1.00 26.73 162 ASP B N 1
ATOM 3558 C CA . ASP B 1 198 ? -40.099 -22.167 26.207 1.00 26.62 162 ASP B CA 1
ATOM 3559 C C . ASP B 1 198 ? -39.990 -23.442 25.381 1.00 30.03 162 ASP B C 1
ATOM 3560 O O . ASP B 1 198 ? -40.101 -23.408 24.144 1.00 31.19 162 ASP B O 1
ATOM 3565 N N . PRO B 1 199 ? -39.786 -24.588 26.026 1.00 29.97 163 PRO B N 1
ATOM 3566 C CA . PRO B 1 199 ? -39.783 -25.848 25.280 1.00 29.08 163 PRO B CA 1
ATOM 3567 C C . PRO B 1 199 ? -41.175 -26.361 24.957 1.00 33.98 163 PRO B C 1
ATOM 3568 O O . PRO B 1 199 ? -41.311 -27.235 24.094 1.00 32.34 163 PRO B O 1
ATOM 3572 N N . GLY B 1 200 ? -42.216 -25.863 25.613 1.00 32.79 164 GLY B N 1
ATOM 3573 C CA . GLY B 1 200 ? -43.544 -26.318 25.257 1.00 29.65 164 GLY B CA 1
ATOM 3574 C C . GLY B 1 200 ? -43.957 -25.883 23.869 1.00 28.98 164 GLY B C 1
ATOM 3575 O O . GLY B 1 200 ? -44.772 -26.548 23.224 1.00 28.41 164 GLY B O 1
ATOM 3576 N N . ALA B 1 201 ? -43.393 -24.779 23.381 1.00 29.17 165 ALA B N 1
ATOM 3577 C CA . ALA B 1 201 ? -43.899 -24.132 22.179 1.00 29.78 165 ALA B CA 1
ATOM 3578 C C . ALA B 1 201 ? -43.311 -24.742 20.915 1.00 30.32 165 ALA B C 1
ATOM 3579 O O . ALA B 1 201 ? -42.150 -25.164 20.889 1.00 35.48 165 ALA B O 1
ATOM 3581 N N . LYS B 1 202 ? -44.136 -24.786 19.863 1.00 29.60 166 LYS B N 1
ATOM 3582 C CA . LYS B 1 202 ? -43.675 -25.086 18.507 1.00 26.44 166 LYS B CA 1
ATOM 3583 C C . LYS B 1 202 ? -42.974 -23.865 17.926 1.00 28.34 166 LYS B C 1
ATOM 3584 O O . LYS B 1 202 ? -43.572 -22.791 17.820 1.00 30.26 166 LYS B O 1
ATOM 3590 N N . LEU B 1 203 ? -41.720 -24.030 17.541 1.00 28.83 167 LEU B N 1
ATOM 3591 C CA . LEU B 1 203 ? -40.923 -22.940 17.000 1.00 30.63 167 LEU B CA 1
ATOM 3592 C C . LEU B 1 203 ? -41.016 -22.943 15.469 1.00 33.10 167 LEU B C 1
ATOM 3593 O O . LEU B 1 203 ? -40.691 -23.945 14.824 1.00 29.74 167 LEU B O 1
ATOM 3598 N N . CYS B 1 204 ? -41.491 -21.831 14.897 1.00 31.90 168 CYS B N 1
ATOM 3599 C CA . CYS B 1 204 ? -41.730 -21.676 13.468 1.00 32.16 168 CYS B CA 1
ATOM 3600 C C . CYS B 1 204 ? -40.732 -20.705 12.857 1.00 36.11 168 CYS B C 1
ATOM 3601 O O . CYS B 1 204 ? -40.305 -19.735 13.495 1.00 30.61 168 CYS B O 1
ATOM 3604 N N . TYR B 1 205 ? -40.379 -20.981 11.603 1.00 35.70 169 TYR B N 1
ATOM 3605 C CA . TYR B 1 205 ? -39.870 -19.975 10.688 1.00 33.50 169 TYR B CA 1
ATOM 3606 C C . TYR B 1 205 ? -41.022 -19.529 9.790 1.00 36.40 169 TYR B C 1
ATOM 3607 O O . TYR B 1 205 ? -41.687 -20.367 9.172 1.00 36.75 169 TYR B O 1
ATOM 3616 N N . ASN B 1 206 ? -41.254 -18.218 9.721 1.00 37.50 170 ASN B N 1
ATOM 3617 C CA . ASN B 1 206 ? -42.396 -17.641 9.023 1.00 33.37 170 ASN B CA 1
ATOM 3618 C C . ASN B 1 206 ? -41.906 -16.708 7.917 1.00 34.18 170 ASN B C 1
ATOM 3619 O O . ASN B 1 206 ? -40.944 -15.960 8.122 1.00 38.24 170 ASN B O 1
ATOM 3624 N N . ASP B 1 207 ? -42.551 -16.760 6.741 1.00 33.87 171 ASP B N 1
ATOM 3625 C CA . ASP B 1 207 ? -42.137 -15.951 5.588 1.00 33.00 171 ASP B CA 1
ATOM 3626 C C . ASP B 1 207 ? -43.239 -15.881 4.531 1.00 27.91 171 ASP B C 1
ATOM 3627 O O . ASP B 1 207 ? -44.132 -16.729 4.473 1.00 27.54 171 ASP B O 1
ATOM 3632 N N . TYR B 1 208 ? -43.146 -14.857 3.681 1.00 33.42 172 TYR B N 1
ATOM 3633 C CA . TYR B 1 208 ? -44.046 -14.636 2.547 1.00 31.92 172 TYR B CA 1
ATOM 3634 C C . TYR B 1 208 ? -43.321 -14.898 1.224 1.00 30.25 172 TYR B C 1
ATOM 3635 O O . TYR B 1 208 ? -42.101 -15.096 1.189 1.00 31.06 172 TYR B O 1
ATOM 3644 N N . ASN B 1 209 ? -44.092 -14.856 0.123 1.00 29.24 173 ASN B N 1
ATOM 3645 C CA . ASN B 1 209 ? -43.598 -15.204 -1.228 1.00 26.74 173 ASN B CA 1
ATOM 3646 C C . ASN B 1 209 ? -42.903 -16.554 -1.234 1.00 23.19 173 ASN B C 1
ATOM 3647 O O . ASN B 1 209 ? -41.829 -16.721 -1.801 1.00 25.14 173 ASN B O 1
ATOM 3652 N N . THR B 1 210 ? -43.491 -17.504 -0.539 1.00 29.33 174 THR B N 1
ATOM 3653 C CA . THR B 1 210 ? -42.918 -18.829 -0.346 1.00 27.46 174 THR B CA 1
ATOM 3654 C C . THR B 1 210 ? -43.986 -19.870 -0.608 1.00 29.00 174 THR B C 1
ATOM 3655 O O . THR B 1 210 ? -43.837 -21.026 -0.210 1.00 31.35 174 THR B O 1
ATOM 3659 N N . ASP B 1 211 ? -45.068 -19.446 -1.257 1.00 28.51 175 ASP B N 1
ATOM 3660 C CA . ASP B 1 211 ? -46.292 -20.223 -1.331 1.00 31.41 175 ASP B CA 1
ATOM 3661 C C . ASP B 1 211 ? -46.178 -21.356 -2.345 1.00 37.56 175 ASP B C 1
ATOM 3662 O O . ASP B 1 211 ? -46.509 -22.505 -2.024 1.00 45.02 175 ASP B O 1
ATOM 3667 N N . GLY B 1 212 ? -45.706 -21.063 -3.564 1.00 29.63 176 GLY B N 1
ATOM 3668 C CA . GLY B 1 212 ? -45.364 -22.092 -4.534 1.00 33.37 176 GLY B CA 1
ATOM 3669 C C . GLY B 1 212 ? -43.929 -22.577 -4.381 1.00 32.57 176 GLY B C 1
ATOM 3670 O O . GLY B 1 212 ? -43.316 -22.450 -3.320 1.00 31.30 176 GLY B O 1
ATOM 3671 N N . VAL B 1 213 ? -43.379 -23.125 -5.470 1.00 33.25 177 VAL B N 1
ATOM 3672 C CA . VAL B 1 213 ? -41.982 -23.581 -5.514 1.00 33.78 177 VAL B CA 1
ATOM 3673 C C . VAL B 1 213 ? -41.157 -22.491 -6.207 1.00 30.30 177 VAL B C 1
ATOM 3674 O O . VAL B 1 213 ? -41.147 -22.382 -7.435 1.00 35.21 177 VAL B O 1
ATOM 3678 N N . ASN B 1 214 ? -40.451 -21.680 -5.421 1.00 28.63 178 ASN B N 1
ATOM 3679 C CA . ASN B 1 214 ? -39.715 -20.509 -5.889 1.00 28.43 178 ASN B CA 1
ATOM 3680 C C . ASN B 1 214 ? -38.223 -20.683 -5.640 1.00 31.16 178 ASN B C 1
ATOM 3681 O O . ASN B 1 214 ? -37.785 -21.567 -4.901 1.00 31.57 178 ASN B O 1
ATOM 3686 N N . ALA B 1 215 ? -37.434 -19.771 -6.208 1.00 27.14 179 ALA B N 1
ATOM 3687 C CA . ALA B 1 215 ? -36.104 -19.569 -5.656 1.00 29.45 179 ALA B CA 1
ATOM 3688 C C . ALA B 1 215 ? -36.167 -19.288 -4.156 1.00 29.88 179 ALA B C 1
ATOM 3689 O O . ALA B 1 215 ? -35.272 -19.700 -3.414 1.00 32.15 179 ALA B O 1
ATOM 3691 N N . LYS B 1 216 ? -37.221 -18.607 -3.688 1.00 27.95 180 LYS B N 1
ATOM 3692 C CA . LYS B 1 216 ? -37.291 -18.210 -2.283 1.00 27.53 180 LYS B CA 1
ATOM 3693 C C . LYS B 1 216 ? -37.712 -19.374 -1.383 1.00 33.61 180 LYS B C 1
ATOM 3694 O O . LYS B 1 216 ? -37.033 -19.682 -0.391 1.00 28.26 180 LYS B O 1
ATOM 3700 N N . SER B 1 217 ? -38.843 -20.023 -1.690 1.00 29.69 181 SER B N 1
ATOM 3701 C CA . SER B 1 217 ? -39.263 -21.133 -0.844 1.00 27.74 181 SER B CA 1
ATOM 3702 C C . SER B 1 217 ? -38.213 -22.243 -0.822 1.00 27.63 181 SER B C 1
ATOM 3703 O O . SER B 1 217 ? -38.010 -22.879 0.218 1.00 27.78 181 SER B O 1
ATOM 3706 N N . THR B 1 218 ? -37.507 -22.458 -1.939 1.00 25.22 182 THR B N 1
ATOM 3707 C CA . THR B 1 218 ? -36.398 -23.404 -1.974 1.00 23.92 182 THR B CA 1
ATOM 3708 C C . THR B 1 218 ? -35.193 -22.906 -1.174 1.00 24.83 182 THR B C 1
ATOM 3709 O O . THR B 1 218 ? -34.380 -23.725 -0.722 1.00 28.37 182 THR B O 1
ATOM 3713 N N . GLY B 1 219 ? -35.055 -21.592 -0.979 1.00 22.77 183 GLY B N 1
ATOM 3714 C CA . GLY B 1 219 ? -34.014 -21.102 -0.089 1.00 26.15 183 GLY B CA 1
ATOM 3715 C C . GLY B 1 219 ? -34.308 -21.432 1.365 1.00 28.63 183 GLY B C 1
ATOM 3716 O O . GLY B 1 219 ? -33.441 -21.937 2.088 1.00 25.42 183 GLY B O 1
ATOM 3717 N N . VAL B 1 220 ? -35.543 -21.153 1.804 1.00 28.29 184 VAL B N 1
ATOM 3718 C CA . VAL B 1 220 ? -36.017 -21.559 3.125 1.00 29.58 184 VAL B CA 1
ATOM 3719 C C . VAL B 1 220 ? -35.934 -23.072 3.284 1.00 30.43 184 VAL B C 1
ATOM 3720 O O . VAL B 1 220 ? -35.469 -23.577 4.319 1.00 23.31 184 VAL B O 1
ATOM 3724 N N . TYR B 1 221 ? -36.369 -23.816 2.253 1.00 28.81 185 TYR B N 1
ATOM 3725 C CA . TYR B 1 221 ? -36.361 -25.276 2.312 1.00 27.48 185 TYR B CA 1
ATOM 3726 C C . TYR B 1 221 ? -34.968 -25.810 2.618 1.00 30.17 185 TYR B C 1
ATOM 3727 O O . TYR B 1 221 ? -34.806 -26.667 3.490 1.00 30.00 185 TYR B O 1
ATOM 3736 N N . ASN B 1 222 ? -33.946 -25.315 1.901 1.00 32.46 186 ASN B N 1
ATOM 3737 C CA . ASN B 1 222 ? -32.561 -25.713 2.169 1.00 31.25 186 ASN B CA 1
ATOM 3738 C C . ASN B 1 222 ? -32.167 -25.433 3.613 1.00 32.49 186 ASN B C 1
ATOM 3739 O O . ASN B 1 222 ? -31.422 -26.207 4.224 1.00 28.99 186 ASN B O 1
ATOM 3744 N N . MET B 1 223 ? -32.647 -24.312 4.164 1.00 29.41 187 MET B N 1
ATOM 3745 C CA . MET B 1 223 ? -32.309 -23.938 5.527 1.00 26.55 187 MET B CA 1
ATOM 3746 C C . MET B 1 223 ? -32.945 -24.898 6.520 1.00 28.47 187 MET B C 1
ATOM 3747 O O . MET B 1 223 ? -32.263 -25.425 7.403 1.00 30.57 187 MET B O 1
ATOM 3752 N N . VAL B 1 224 ? -34.252 -25.147 6.379 1.00 27.95 188 VAL B N 1
ATOM 3753 C CA . VAL B 1 224 ? -34.934 -26.097 7.257 1.00 29.67 188 VAL B CA 1
ATOM 3754 C C . VAL B 1 224 ? -34.295 -27.469 7.136 1.00 29.75 188 VAL B C 1
ATOM 3755 O O . VAL B 1 224 ? -34.053 -28.153 8.140 1.00 29.99 188 VAL B O 1
ATOM 3759 N N . ARG B 1 225 ? -33.986 -27.873 5.901 1.00 31.00 189 ARG B N 1
ATOM 3760 C CA . ARG B 1 225 ? -33.341 -29.156 5.662 1.00 27.71 189 ARG B CA 1
ATOM 3761 C C . ARG B 1 225 ? -31.999 -29.250 6.376 1.00 28.70 189 ARG B C 1
ATOM 3762 O O . ARG B 1 225 ? -31.707 -30.267 7.013 1.00 33.56 189 ARG B O 1
ATOM 3770 N N . ASP B 1 226 ? -31.170 -28.205 6.295 1.00 27.65 190 ASP B N 1
ATOM 3771 C CA . ASP B 1 226 ? -29.932 -28.202 7.072 1.00 26.40 190 ASP B CA 1
ATOM 3772 C C . ASP B 1 226 ? -30.219 -28.173 8.570 1.00 30.06 190 ASP B C 1
ATOM 3773 O O . ASP B 1 226 ? -29.535 -28.845 9.352 1.00 29.88 190 ASP B O 1
ATOM 3778 N N . PHE B 1 227 ? -31.224 -27.402 8.990 1.00 28.12 191 PHE B N 1
ATOM 3779 C CA . PHE B 1 227 ? -31.611 -27.401 10.394 1.00 25.73 191 PHE B CA 1
ATOM 3780 C C . PHE B 1 227 ? -32.016 -28.797 10.838 1.00 29.91 191 PHE B C 1
ATOM 3781 O O . PHE B 1 227 ? -31.523 -29.306 11.850 1.00 31.96 191 PHE B O 1
ATOM 3789 N N . LYS B 1 228 ? -32.917 -29.436 10.085 1.00 30.91 192 LYS B N 1
ATOM 3790 C CA . LYS B 1 228 ? -33.372 -30.768 10.464 1.00 28.04 192 LYS B CA 1
ATOM 3791 C C . LYS B 1 228 ? -32.233 -31.772 10.453 1.00 29.00 192 LYS B C 1
ATOM 3792 O O . LYS B 1 228 ? -32.211 -32.698 11.266 1.00 33.49 192 LYS B O 1
ATOM 3798 N N . ALA B 1 229 ? -31.270 -31.594 9.566 1.00 31.03 193 ALA B N 1
ATOM 3799 C CA . ALA B 1 229 ? -30.156 -32.523 9.525 1.00 27.82 193 ALA B CA 1
ATOM 3800 C C . ALA B 1 229 ? -29.344 -32.456 10.807 1.00 28.10 193 ALA B C 1
ATOM 3801 O O . ALA B 1 229 ? -28.972 -33.496 11.359 1.00 37.47 193 ALA B O 1
ATOM 3803 N N . ARG B 1 230 ? -29.072 -31.250 11.312 1.00 24.97 194 ARG B N 1
ATOM 3804 C CA . ARG B 1 230 ? -28.148 -31.106 12.433 1.00 28.00 194 ARG B CA 1
ATOM 3805 C C . ARG B 1 230 ? -28.834 -30.907 13.785 1.00 32.96 194 ARG B C 1
ATOM 3806 O O . ARG B 1 230 ? -28.153 -30.613 14.774 1.00 33.81 194 ARG B O 1
ATOM 3814 N N . GLY B 1 231 ? -30.147 -31.106 13.870 1.00 35.59 195 GLY B N 1
ATOM 3815 C CA . GLY B 1 231 ? -30.812 -31.019 15.151 1.00 33.37 195 GLY B CA 1
ATOM 3816 C C . GLY B 1 231 ? -31.055 -29.614 15.647 1.00 35.69 195 GLY B C 1
ATOM 3817 O O . GLY B 1 231 ? -31.310 -29.427 16.842 1.00 35.16 195 GLY B O 1
ATOM 3818 N N . VAL B 1 232 ? -30.985 -28.617 14.771 1.00 28.89 196 VAL B N 1
ATOM 3819 C CA . VAL B 1 232 ? -31.405 -27.270 15.170 1.00 28.09 196 VAL B CA 1
ATOM 3820 C C . VAL B 1 232 ? -32.868 -27.324 15.605 1.00 26.09 196 VAL B C 1
ATOM 3821 O O . VAL B 1 232 ? -33.695 -27.962 14.926 1.00 25.56 196 VAL B O 1
ATOM 3825 N N . PRO B 1 233 ? -33.243 -26.733 16.737 1.00 26.60 197 PRO B N 1
ATOM 3826 C CA . PRO B 1 233 ? -34.626 -26.882 17.208 1.00 26.35 197 PRO B CA 1
ATOM 3827 C C . PRO B 1 233 ? -35.608 -26.050 16.402 1.00 27.14 197 PRO B C 1
ATOM 3828 O O . PRO B 1 233 ? -35.813 -24.881 16.722 1.00 32.58 197 PRO B O 1
ATOM 3832 N N . ILE B 1 234 ? -36.211 -26.626 15.358 1.00 29.62 198 ILE B N 1
ATOM 3833 C CA . ILE B 1 234 ? -37.250 -25.968 14.568 1.00 23.68 198 ILE B CA 1
ATOM 3834 C C . ILE B 1 234 ? -38.386 -26.953 14.341 1.00 26.91 198 ILE B C 1
ATOM 3835 O O . ILE B 1 234 ? -38.159 -28.087 13.912 1.00 29.81 198 ILE B O 1
ATOM 3840 N N . ASP B 1 235 ? -39.607 -26.520 14.633 1.00 29.78 199 ASP B N 1
ATOM 3841 C CA . ASP B 1 235 ? -40.776 -27.386 14.634 1.00 28.39 199 ASP B CA 1
ATOM 3842 C C . ASP B 1 235 ? -41.679 -27.180 13.427 1.00 30.05 199 ASP B C 1
ATOM 3843 O O . ASP B 1 235 ? -42.117 -28.155 12.819 1.00 33.56 199 ASP B O 1
ATOM 3848 N N . CYS B 1 236 ? -41.995 -25.935 13.081 1.00 28.62 200 CYS B N 1
ATOM 3849 C CA . CYS B 1 236 ? -42.923 -25.636 12.002 1.00 33.68 200 CYS B CA 1
ATOM 3850 C C . CYS B 1 236 ? -42.297 -24.656 11.015 1.00 36.27 200 CYS B C 1
ATOM 3851 O O . CYS B 1 236 ? -41.278 -24.005 11.282 1.00 32.91 200 CYS B O 1
ATOM 3854 N N . VAL B 1 237 ? -42.930 -24.565 9.853 1.00 29.11 201 VAL B N 1
ATOM 3855 C CA . VAL B 1 237 ? -42.634 -23.528 8.882 1.00 31.10 201 VAL B CA 1
ATOM 3856 C C . VAL B 1 237 ? -43.937 -22.810 8.583 1.00 31.50 201 VAL B C 1
ATOM 3857 O O . VAL B 1 237 ? -44.969 -23.456 8.367 1.00 32.15 201 VAL B O 1
ATOM 3861 N N . GLY B 1 238 ? -43.900 -21.483 8.629 1.00 23.45 202 GLY B N 1
ATOM 3862 C CA . GLY B 1 238 ? -45.077 -20.667 8.458 1.00 25.94 202 GLY B CA 1
ATOM 3863 C C . GLY B 1 238 ? -45.084 -20.045 7.073 1.00 30.12 202 GLY B C 1
ATOM 3864 O O . GLY B 1 238 ? -44.119 -19.389 6.666 1.00 28.66 202 GLY B O 1
ATOM 3865 N N . PHE B 1 239 ? -46.174 -20.267 6.362 1.00 27.94 203 PHE B N 1
ATOM 3866 C CA . PHE B 1 239 ? -46.355 -19.716 5.031 1.00 23.12 203 PHE B CA 1
ATOM 3867 C C . PHE B 1 239 ? -47.380 -18.605 5.148 1.00 24.43 203 PHE B C 1
ATOM 3868 O O . PHE B 1 239 ? -48.585 -18.867 5.143 1.00 25.98 203 PHE B O 1
ATOM 3876 N N . GLN B 1 240 ? -46.885 -17.369 5.237 1.00 21.95 204 GLN B N 1
ATOM 3877 C CA . GLN B 1 240 ? -47.748 -16.208 5.351 1.00 23.07 204 GLN B CA 1
ATOM 3878 C C . GLN B 1 240 ? -48.920 -16.269 4.385 1.00 26.78 204 GLN B C 1
ATOM 3879 O O . GLN B 1 240 ? -50.076 -16.178 4.807 1.00 26.22 204 GLN B O 1
ATOM 3885 N N . SER B 1 241 ? -48.647 -16.461 3.087 1.00 29.69 205 SER B N 1
ATOM 3886 C CA . SER B 1 241 ? -49.698 -16.557 2.067 1.00 25.27 205 SER B CA 1
ATOM 3887 C C . SER B 1 241 ? -50.459 -15.250 1.943 1.00 24.03 205 SER B C 1
ATOM 3888 O O . SER B 1 241 ? -51.685 -15.216 2.000 1.00 27.13 205 SER B O 1
ATOM 3891 N N . HIS B 1 242 ? -49.727 -14.165 1.784 1.00 21.91 206 HIS B N 1
ATOM 3892 C CA . HIS B 1 242 ? -50.370 -12.937 1.334 1.00 25.93 206 HIS B CA 1
ATOM 3893 C C . HIS B 1 242 ? -50.510 -13.042 -0.181 1.00 27.28 206 HIS B C 1
ATOM 3894 O O . HIS B 1 242 ? -49.644 -12.616 -0.937 1.00 36.04 206 HIS B O 1
ATOM 3901 N N . LEU B 1 243 ? -51.600 -13.645 -0.641 1.00 28.18 207 LEU B N 1
ATOM 3902 C CA . LEU B 1 243 ? -51.749 -13.917 -2.063 1.00 28.78 207 LEU B CA 1
ATOM 3903 C C . LEU B 1 243 ? -52.288 -12.703 -2.829 1.00 33.05 207 LEU B C 1
ATOM 3904 O O . LEU B 1 243 ? -52.759 -11.711 -2.257 1.00 31.11 207 LEU B O 1
ATOM 3909 N N . GLY B 1 244 ? -52.201 -12.798 -4.155 1.00 35.99 208 GLY B N 1
ATOM 3910 C CA . GLY B 1 244 ? -52.975 -11.945 -5.029 1.00 25.69 208 GLY B CA 1
ATOM 3911 C C . GLY B 1 244 ? -54.314 -12.596 -5.289 1.00 30.03 208 GLY B C 1
ATOM 3912 O O . GLY B 1 244 ? -55.012 -12.987 -4.352 1.00 30.93 208 GLY B O 1
ATOM 3913 N N . THR B 1 245 ? -54.683 -12.754 -6.548 1.00 32.55 209 THR B N 1
ATOM 3914 C CA . THR B 1 245 ? -56.007 -13.256 -6.867 1.00 30.36 209 THR B CA 1
ATOM 3915 C C . THR B 1 245 ? -56.033 -14.758 -7.029 1.00 30.53 209 THR B C 1
ATOM 3916 O O . THR B 1 245 ? -57.106 -15.316 -7.278 1.00 35.58 209 THR B O 1
ATOM 3920 N N . THR B 1 246 ? -54.899 -15.437 -6.909 1.00 30.42 210 THR B N 1
ATOM 3921 C CA . THR B 1 246 ? -54.906 -16.826 -7.335 1.00 35.50 210 THR B CA 1
ATOM 3922 C C . THR B 1 246 ? -53.866 -17.641 -6.577 1.00 33.96 210 THR B C 1
ATOM 3923 O O . THR B 1 246 ? -52.852 -17.113 -6.112 1.00 31.71 210 THR B O 1
ATOM 3927 N N . VAL B 1 247 ? -54.126 -18.937 -6.473 1.00 34.61 211 VAL B N 1
ATOM 3928 C CA . VAL B 1 247 ? -53.301 -19.860 -5.698 1.00 32.54 211 VAL B CA 1
ATOM 3929 C C . VAL B 1 247 ? -52.352 -20.566 -6.658 1.00 30.72 211 VAL B C 1
ATOM 3930 O O . VAL B 1 247 ? -52.804 -21.047 -7.701 1.00 37.50 211 VAL B O 1
ATOM 3934 N N . PRO B 1 248 ? -51.056 -20.650 -6.359 1.00 29.94 212 PRO B N 1
ATOM 3935 C CA . PRO B 1 248 ? -50.155 -21.381 -7.249 1.00 28.33 212 PRO B CA 1
ATOM 3936 C C . PRO B 1 248 ? -50.588 -22.831 -7.390 1.00 33.19 212 PRO B C 1
ATOM 3937 O O . PRO B 1 248 ? -51.129 -23.435 -6.460 1.00 32.29 212 PRO B O 1
ATOM 3941 N N . SER B 1 249 ? -50.340 -23.386 -8.580 1.00 30.26 213 SER B N 1
ATOM 3942 C CA . SER B 1 249 ? -50.700 -24.774 -8.856 1.00 32.19 213 SER B CA 1
ATOM 3943 C C . SER B 1 249 ? -49.936 -25.748 -7.965 1.00 34.90 213 SER B C 1
ATOM 3944 O O . SER B 1 249 ? -50.474 -26.797 -7.589 1.00 39.97 213 SER B O 1
ATOM 3947 N N . ASP B 1 250 ? -48.688 -25.428 -7.622 1.00 29.44 214 ASP B N 1
ATOM 3948 C CA . ASP B 1 250 ? -47.870 -26.244 -6.736 1.00 27.15 214 ASP B CA 1
ATOM 3949 C C . ASP B 1 250 ? -47.939 -25.772 -5.287 1.00 33.58 214 ASP B C 1
ATOM 3950 O O . ASP B 1 250 ? -47.006 -26.021 -4.510 1.00 30.46 214 ASP B O 1
ATOM 3955 N N . TYR B 1 251 ? -49.006 -25.060 -4.918 1.00 32.68 215 TYR B N 1
ATOM 3956 C CA . TYR B 1 251 ? -49.159 -24.625 -3.533 1.00 36.96 215 TYR B CA 1
ATOM 3957 C C . TYR B 1 251 ? -49.030 -25.810 -2.580 1.00 34.85 215 TYR B C 1
ATOM 3958 O O . TYR B 1 251 ? -48.301 -25.749 -1.582 1.00 31.80 215 TYR B O 1
ATOM 3967 N N . GLN B 1 252 ? -49.686 -26.922 -2.921 1.00 32.79 216 GLN B N 1
ATOM 3968 C CA . GLN B 1 252 ? -49.671 -28.104 -2.075 1.00 29.90 216 GLN B CA 1
ATOM 3969 C C . GLN B 1 252 ? -48.386 -28.910 -2.223 1.00 27.97 216 GLN B C 1
ATOM 3970 O O . GLN B 1 252 ? -47.948 -29.541 -1.260 1.00 31.79 216 GLN B O 1
ATOM 3976 N N . ALA B 1 253 ? -47.761 -28.913 -3.397 1.00 26.56 217 ALA B N 1
ATOM 3977 C CA . ALA B 1 253 ? -46.479 -29.599 -3.511 1.00 26.59 217 ALA B CA 1
ATOM 3978 C C . ALA B 1 253 ? -45.428 -28.936 -2.641 1.00 29.51 217 ALA B C 1
ATOM 3979 O O . ALA B 1 253 ? -44.541 -29.606 -2.095 1.00 32.99 217 ALA B O 1
ATOM 3981 N N . ASN B 1 254 ? -45.511 -27.619 -2.502 1.00 31.28 218 ASN B N 1
ATOM 3982 C CA . ASN B 1 254 ? -44.568 -26.901 -1.661 1.00 29.17 218 ASN B CA 1
ATOM 3983 C C . ASN B 1 254 ? -44.812 -27.198 -0.175 1.00 30.88 218 ASN B C 1
ATOM 3984 O O . ASN B 1 254 ? -43.865 -27.451 0.579 1.00 28.45 218 ASN B O 1
ATOM 3989 N N . LEU B 1 255 ? -46.075 -27.176 0.270 1.00 28.36 219 LEU B N 1
ATOM 3990 C CA . LEU B 1 255 ? -46.370 -27.546 1.654 1.00 29.02 219 LEU B CA 1
ATOM 3991 C C . LEU B 1 255 ? -45.877 -28.949 1.960 1.00 28.21 219 LEU B C 1
ATOM 3992 O O . LEU B 1 255 ? -45.238 -29.169 2.996 1.00 27.00 219 LEU B O 1
ATOM 3997 N N . GLN B 1 256 ? -46.157 -29.907 1.049 1.00 29.59 220 GLN B N 1
ATOM 3998 C CA . GLN B 1 256 ? -45.785 -31.317 1.234 1.00 29.30 220 GLN B CA 1
ATOM 3999 C C . GLN B 1 256 ? -44.281 -31.504 1.345 1.00 29.56 220 GLN B C 1
ATOM 4000 O O . GLN B 1 256 ? -43.811 -32.268 2.195 1.00 31.38 220 GLN B O 1
ATOM 4006 N N . ARG B 1 257 ? -43.505 -30.850 0.474 1.00 27.83 221 ARG B N 1
ATOM 4007 C CA . ARG B 1 257 ? -42.061 -31.041 0.537 1.00 27.98 221 ARG B CA 1
ATOM 4008 C C . ARG B 1 257 ? -41.496 -30.625 1.891 1.00 29.50 221 ARG B C 1
ATOM 4009 O O . ARG B 1 257 ? -40.507 -31.204 2.347 1.00 35.78 221 ARG B O 1
ATOM 4017 N N . PHE B 1 258 ? -42.131 -29.660 2.563 1.00 29.69 222 PHE B N 1
ATOM 4018 C CA . PHE B 1 258 ? -41.700 -29.228 3.889 1.00 29.36 222 PHE B CA 1
ATOM 4019 C C . PHE B 1 258 ? -42.166 -30.193 4.962 1.00 27.58 222 PHE B C 1
ATOM 4020 O O . PHE B 1 258 ? -41.405 -30.534 5.870 1.00 30.92 222 PHE B O 1
ATOM 4028 N N . ALA B 1 259 ? -43.420 -30.622 4.886 1.00 26.01 223 ALA B N 1
ATOM 4029 C CA . ALA B 1 259 ? -43.908 -31.600 5.841 1.00 29.27 223 ALA B CA 1
ATOM 4030 C C . ALA B 1 259 ? -43.062 -32.873 5.816 1.00 33.15 223 ALA B C 1
ATOM 4031 O O . ALA B 1 259 ? -42.880 -33.518 6.854 1.00 40.13 223 ALA B O 1
ATOM 4033 N N . ASP B 1 260 ? -42.517 -33.236 4.651 1.00 29.21 224 ASP B N 1
ATOM 4034 C CA . ASP B 1 260 ? -41.619 -34.380 4.565 1.00 28.56 224 ASP B CA 1
ATOM 4035 C C . ASP B 1 260 ? -40.275 -34.119 5.231 1.00 32.71 224 ASP B C 1
ATOM 4036 O O . ASP B 1 260 ? -39.562 -35.073 5.553 1.00 34.54 224 ASP B O 1
ATOM 4041 N N . LEU B 1 261 ? -39.895 -32.870 5.449 1.00 32.19 225 LEU B N 1
ATOM 4042 C CA . LEU B 1 261 ? -38.690 -32.721 6.249 1.00 33.59 225 LEU B CA 1
ATOM 4043 C C . LEU B 1 261 ? -38.928 -32.999 7.723 1.00 35.79 225 LEU B C 1
ATOM 4044 O O . LEU B 1 261 ? -37.984 -32.876 8.505 1.00 42.27 225 LEU B O 1
ATOM 4049 N N . GLY B 1 262 ? -40.143 -33.351 8.131 1.00 35.38 226 GLY B N 1
ATOM 4050 C CA . GLY B 1 262 ? -40.400 -33.574 9.537 1.00 36.88 226 GLY B CA 1
ATOM 4051 C C . GLY B 1 262 ? -40.669 -32.309 10.312 1.00 39.53 226 GLY B C 1
ATOM 4052 O O . GLY B 1 262 ? -40.273 -32.202 11.478 1.00 35.98 226 GLY B O 1
ATOM 4053 N N . VAL B 1 263 ? -41.296 -31.326 9.679 1.00 39.83 227 VAL B N 1
ATOM 4054 C CA . VAL B 1 263 ? -41.809 -30.152 10.362 1.00 33.36 227 VAL B CA 1
ATOM 4055 C C . VAL B 1 263 ? -43.286 -30.043 10.035 1.00 32.85 227 VAL B C 1
ATOM 4056 O O . VAL B 1 263 ? -43.753 -30.524 9.000 1.00 36.40 227 VAL B O 1
ATOM 4060 N N . ASP B 1 264 ? -44.030 -29.431 10.939 1.00 36.48 228 ASP B N 1
ATOM 4061 C CA . ASP B 1 264 ? -45.395 -29.083 10.601 1.00 35.25 228 ASP B CA 1
ATOM 4062 C C . ASP B 1 264 ? -45.389 -27.859 9.696 1.00 35.07 228 ASP B C 1
ATOM 4063 O O . ASP B 1 264 ? -44.424 -27.089 9.668 1.00 36.28 228 ASP B O 1
ATOM 4068 N N . VAL B 1 265 ? -46.478 -27.671 8.953 1.00 31.35 229 VAL B N 1
ATOM 4069 C CA . VAL B 1 265 ? -46.634 -26.484 8.121 1.00 30.80 229 VAL B CA 1
ATOM 4070 C C . VAL B 1 265 ? -47.890 -25.725 8.528 1.00 29.65 229 VAL B C 1
ATOM 4071 O O . VAL B 1 265 ? -48.962 -26.307 8.709 1.00 31.66 229 VAL B O 1
ATOM 4075 N N . GLN B 1 266 ? -47.752 -24.418 8.674 1.00 31.44 230 GLN B N 1
ATOM 4076 C CA . GLN B 1 266 ? -48.871 -23.572 9.046 1.00 33.23 230 GLN B CA 1
ATOM 4077 C C . GLN B 1 266 ? -49.004 -22.463 8.021 1.00 30.03 230 GLN B C 1
ATOM 4078 O O . GLN B 1 266 ? -48.003 -21.917 7.542 1.00 26.30 230 GLN B O 1
ATOM 4084 N N . ILE B 1 267 ? -50.243 -22.129 7.704 1.00 29.22 231 ILE B N 1
ATOM 4085 C CA . ILE B 1 267 ? -50.554 -20.969 6.890 1.00 26.17 231 ILE B CA 1
ATOM 4086 C C . ILE B 1 267 ? -50.932 -19.859 7.857 1.00 28.54 231 ILE B C 1
ATOM 4087 O O . ILE B 1 267 ? -51.995 -19.891 8.487 1.00 29.92 231 ILE B O 1
ATOM 4092 N N . THR B 1 268 ? -50.052 -18.870 7.969 1.00 28.41 232 THR B N 1
ATOM 4093 C CA . THR B 1 268 ? -50.014 -17.999 9.128 1.00 28.87 232 THR B CA 1
ATOM 4094 C C . THR B 1 268 ? -50.660 -16.633 8.935 1.00 28.31 232 THR B C 1
ATOM 4095 O O . THR B 1 268 ? -51.160 -16.072 9.912 1.00 30.92 232 THR B O 1
ATOM 4099 N N . GLU B 1 269 ? -50.632 -16.039 7.745 1.00 24.25 233 GLU B N 1
ATOM 4100 C CA . GLU B 1 269 ? -51.143 -14.677 7.562 1.00 27.82 233 GLU B CA 1
ATOM 4101 C C . GLU B 1 269 ? -51.894 -14.580 6.231 1.00 35.34 233 GLU B C 1
ATOM 4102 O O . GLU B 1 269 ? -51.515 -13.839 5.317 1.00 33.03 233 GLU B O 1
ATOM 4108 N N . LEU B 1 270 ? -52.969 -15.359 6.107 1.00 32.47 234 LEU B N 1
ATOM 4109 C CA . LEU B 1 270 ? -53.638 -15.532 4.825 1.00 26.39 234 LEU B CA 1
ATOM 4110 C C . LEU B 1 270 ? -54.543 -14.345 4.507 1.00 29.74 234 LEU B C 1
ATOM 4111 O O . LEU B 1 270 ? -55.369 -13.941 5.326 1.00 32.87 234 LEU B O 1
ATOM 4116 N N . ASP B 1 271 ? -54.350 -13.758 3.330 1.00 32.37 235 ASP B N 1
ATOM 4117 C CA . ASP B 1 271 ? -55.335 -12.87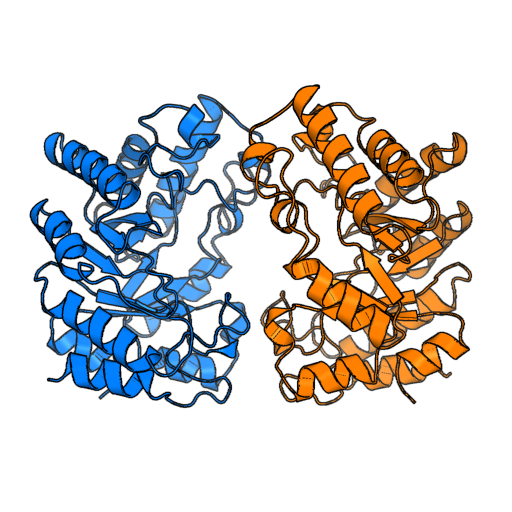9 2.712 1.00 30.66 235 ASP B CA 1
ATOM 4118 C C . ASP B 1 271 ? -55.159 -12.966 1.197 1.00 30.17 235 ASP B C 1
ATOM 4119 O O . ASP B 1 271 ? -54.055 -13.185 0.685 1.00 28.26 235 ASP B O 1
ATOM 4124 N N . ILE B 1 272 ? -56.268 -12.808 0.491 1.00 27.81 236 ILE B N 1
ATOM 4125 C CA . ILE B 1 272 ? -56.342 -13.050 -0.940 1.00 28.41 236 ILE B CA 1
ATOM 4126 C C . ILE B 1 272 ? -57.084 -11.874 -1.571 1.00 35.65 236 ILE B C 1
ATOM 4127 O O . ILE B 1 272 ? -58.225 -11.588 -1.186 1.00 37.71 236 ILE B O 1
ATOM 4132 N N . GLN B 1 273 ? -56.446 -11.194 -2.532 1.00 33.79 237 GLN B N 1
ATOM 4133 C CA . GLN B 1 273 ? -57.078 -10.055 -3.198 1.00 36.49 237 GLN B CA 1
ATOM 4134 C C . GLN B 1 273 ? -58.439 -10.472 -3.764 1.00 35.81 237 GLN B C 1
ATOM 4135 O O . GLN B 1 273 ? -58.611 -11.597 -4.244 1.00 35.09 237 GLN B O 1
ATOM 4141 N N . GLN B 1 274 ? -59.408 -9.545 -3.684 1.00 34.26 238 GLN B N 1
ATOM 4142 C CA . GLN B 1 274 ? -60.806 -9.758 -4.058 1.00 37.00 238 GLN B CA 1
ATOM 4143 C C . GLN B 1 274 ? -60.949 -9.989 -5.562 1.00 34.26 238 GLN B C 1
ATOM 4144 O O . GLN B 1 274 ? -60.090 -9.641 -6.363 1.00 40.36 238 GLN B O 1
ATOM 4150 N N . GLY B 1 275 ? -62.062 -10.570 -5.958 1.00 33.17 239 GLY B N 1
ATOM 4151 C CA . GLY B 1 275 ? -62.245 -10.848 -7.364 1.00 28.83 239 GLY B CA 1
ATOM 4152 C C . GLY B 1 275 ? -63.217 -11.981 -7.569 1.00 26.75 239 GLY B C 1
ATOM 4153 O O . GLY B 1 275 ? -63.823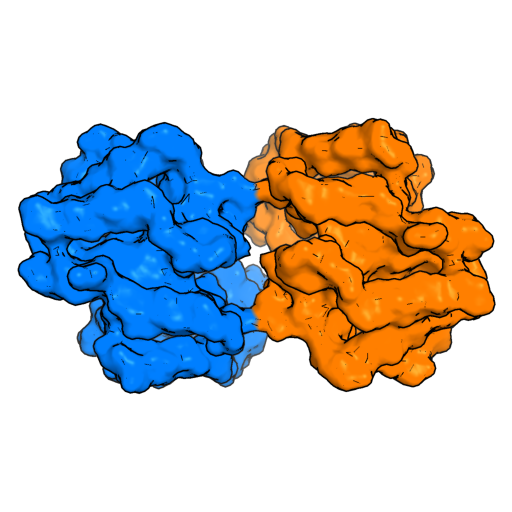 -12.488 -6.638 1.00 38.49 239 GLY B O 1
ATOM 4154 N N . SER B 1 276 ? -63.357 -12.361 -8.830 1.00 33.38 240 SER B N 1
ATOM 4155 C CA . SER B 1 276 ? -64.221 -13.486 -9.131 1.00 34.97 240 SER B CA 1
ATOM 4156 C C . SER B 1 276 ? -63.604 -14.818 -8.725 1.00 33.28 240 SER B C 1
ATOM 4157 O O . SER B 1 276 ? -64.318 -15.827 -8.694 1.00 36.10 240 SER B O 1
ATOM 4160 N N . ASN B 1 277 ? -62.307 -14.852 -8.417 1.00 30.17 241 ASN B N 1
ATOM 4161 C CA . ASN B 1 277 ? -61.635 -16.080 -8.019 1.00 33.81 241 ASN B CA 1
ATOM 4162 C C . ASN B 1 277 ? -61.338 -16.126 -6.511 1.00 34.80 241 ASN B C 1
ATOM 4163 O O . ASN B 1 277 ? -60.683 -17.065 -6.039 1.00 28.62 241 ASN B O 1
ATOM 4168 N N . GLN B 1 278 ? -61.826 -15.151 -5.741 1.00 32.94 242 GLN B N 1
ATOM 4169 C CA . GLN B 1 278 ? -61.474 -15.096 -4.328 1.00 32.64 242 GLN B CA 1
ATOM 4170 C C . GLN B 1 278 ? -61.951 -16.342 -3.597 1.00 33.45 242 GLN B C 1
ATOM 4171 O O . GLN B 1 278 ? -61.151 -17.053 -2.975 1.00 30.03 242 GLN B O 1
ATOM 4177 N N . ALA B 1 279 ? -63.257 -16.629 -3.676 1.00 33.39 243 ALA B N 1
ATOM 4178 C CA . ALA B 1 279 ? -63.801 -17.804 -2.997 1.00 34.16 243 ALA B CA 1
ATOM 4179 C C . ALA B 1 279 ? -63.093 -19.081 -3.442 1.00 34.17 243 ALA B C 1
ATOM 4180 O O . ALA B 1 279 ? -62.781 -19.952 -2.622 1.00 36.23 243 ALA B O 1
ATOM 4182 N N . ASN B 1 280 ? -62.813 -19.197 -4.738 1.00 42.36 244 ASN B N 1
ATOM 4183 C CA . ASN B 1 280 ? -62.044 -20.330 -5.240 1.00 38.41 244 ASN B CA 1
ATOM 4184 C C . ASN B 1 280 ? -60.671 -20.406 -4.590 1.00 35.99 244 ASN B C 1
ATOM 4185 O O . ASN B 1 280 ? -60.235 -21.475 -4.158 1.00 40.81 244 ASN B O 1
ATOM 4190 N N . ALA B 1 281 ? -59.963 -19.283 -4.535 1.00 33.72 245 ALA B N 1
ATOM 4191 C CA . ALA B 1 281 ? -58.616 -19.299 -3.984 1.00 34.17 245 ALA B CA 1
ATOM 4192 C C . ALA B 1 281 ? -58.622 -19.732 -2.520 1.00 40.17 245 ALA B C 1
ATOM 4193 O O . ALA B 1 281 ? -57.709 -20.433 -2.066 1.00 40.58 245 ALA B O 1
ATOM 4195 N N . TYR B 1 282 ? -59.642 -19.327 -1.761 1.00 36.61 246 TYR B N 1
ATOM 4196 C CA . TYR B 1 282 ? -59.715 -19.752 -0.368 1.00 37.87 246 TYR B CA 1
ATOM 4197 C C . TYR B 1 282 ? -60.030 -21.238 -0.273 1.00 37.84 246 TYR B C 1
ATOM 4198 O O . TYR B 1 282 ? -59.336 -21.993 0.425 1.00 34.65 246 TYR B O 1
ATOM 4207 N N . ARG B 1 283 ? -61.073 -21.676 -0.980 1.00 36.91 247 ARG B N 1
ATOM 4208 C CA . ARG B 1 283 ? -61.369 -23.102 -1.045 1.00 38.31 247 ARG B CA 1
ATOM 4209 C C . ARG B 1 283 ? -60.135 -23.906 -1.439 1.00 39.40 247 ARG B C 1
ATOM 4210 O O . ARG B 1 283 ? -59.904 -24.984 -0.890 1.00 42.26 247 ARG B O 1
ATOM 4218 N N . GLN B 1 284 ? -59.296 -23.377 -2.333 1.00 38.43 248 GLN B N 1
ATOM 4219 C CA . GLN B 1 284 ? -58.112 -24.125 -2.751 1.00 37.06 248 GLN B CA 1
ATOM 4220 C C . GLN B 1 284 ? -57.056 -24.185 -1.647 1.00 38.55 248 GLN B C 1
ATOM 4221 O O . GLN B 1 284 ? -56.468 -25.246 -1.412 1.00 41.16 248 GLN B O 1
ATOM 4227 N N . VAL B 1 285 ? -56.785 -23.062 -0.969 1.00 36.44 249 VAL B N 1
ATOM 4228 C CA . VAL B 1 285 ? -55.787 -23.066 0.102 1.00 33.06 249 VAL B CA 1
ATOM 4229 C C . VAL B 1 285 ? -56.189 -24.033 1.202 1.00 32.85 249 VAL B C 1
ATOM 4230 O O . VAL B 1 285 ? -55.347 -24.745 1.764 1.00 33.27 249 VAL B O 1
ATOM 4234 N N . VAL B 1 286 ? -57.484 -24.084 1.516 1.00 35.03 250 VAL B N 1
ATOM 4235 C CA . VAL B 1 286 ? -57.951 -24.971 2.578 1.00 34.91 250 VAL B CA 1
ATOM 4236 C C . VAL B 1 286 ? -57.738 -26.433 2.194 1.00 36.16 250 VAL B C 1
ATOM 4237 O O . VAL B 1 286 ? -57.235 -27.227 2.991 1.00 44.06 250 VAL B O 1
ATOM 4241 N N . GLN B 1 287 ? -58.095 -26.810 0.960 1.00 36.94 251 GLN B N 1
ATOM 4242 C CA . GLN B 1 287 ? -57.893 -28.193 0.511 1.00 39.98 251 GLN B CA 1
ATOM 4243 C C . GLN B 1 287 ? -56.426 -28.535 0.353 1.00 39.19 251 GLN B C 1
ATOM 4244 O O . GLN B 1 287 ? -56.050 -29.704 0.500 1.00 41.41 251 GLN B O 1
ATOM 4250 N N . ALA B 1 288 ? -55.599 -27.554 0.004 1.00 34.14 252 ALA B N 1
ATOM 4251 C CA . ALA B 1 288 ? -54.162 -27.772 -0.012 1.00 34.14 252 ALA B CA 1
ATOM 4252 C C . ALA B 1 288 ? -53.669 -28.183 1.368 1.00 40.74 252 ALA B C 1
ATOM 4253 O O . ALA B 1 288 ? -52.821 -29.074 1.502 1.00 43.28 252 ALA B O 1
ATOM 4255 N N . CYS B 1 289 ? -54.212 -27.561 2.411 1.00 40.73 253 CYS B N 1
ATOM 4256 C CA . CYS B 1 289 ? -53.773 -27.876 3.761 1.00 39.36 253 CYS B CA 1
ATOM 4257 C C . CYS B 1 289 ? -54.369 -29.191 4.246 1.00 38.02 253 CYS B C 1
ATOM 4258 O O . CYS B 1 289 ? -53.664 -29.994 4.858 1.00 42.46 253 CYS B O 1
ATOM 4261 N N . LEU B 1 290 ? -55.651 -29.444 3.975 1.00 38.40 254 LEU B N 1
ATOM 4262 C CA . LEU B 1 290 ? -56.249 -30.713 4.391 1.00 40.31 254 LEU B CA 1
ATOM 4263 C C . LEU B 1 290 ? -55.568 -31.896 3.711 1.00 40.11 254 LEU B C 1
ATOM 4264 O O . LEU B 1 290 ? -55.415 -32.964 4.313 1.00 41.77 254 LEU B O 1
ATOM 4269 N N . ALA B 1 291 ? -55.135 -31.724 2.465 1.00 41.89 255 ALA B N 1
ATOM 4270 C CA . ALA B 1 291 ? -54.456 -32.811 1.772 1.00 35.15 255 ALA B CA 1
ATOM 4271 C C . ALA B 1 291 ? -53.029 -33.016 2.228 1.00 33.50 255 ALA B C 1
ATOM 4272 O O . ALA B 1 291 ? -52.382 -33.927 1.715 1.00 34.91 255 ALA B O 1
ATOM 4274 N N . VAL B 1 292 ? -52.502 -32.190 3.125 1.00 31.30 256 VAL B N 1
ATOM 4275 C CA . VAL B 1 292 ? -51.153 -32.356 3.652 1.00 31.93 256 VAL B CA 1
ATOM 4276 C C . VAL B 1 292 ? -51.279 -32.692 5.133 1.00 38.61 256 VAL B C 1
ATOM 4277 O O . VAL B 1 292 ? -51.804 -31.892 5.916 1.00 39.94 256 VAL B O 1
ATOM 4281 N N . SER B 1 293 ? -50.795 -33.872 5.522 1.00 41.49 257 SER B N 1
ATOM 4282 C CA . SER B 1 293 ? -51.177 -34.425 6.817 1.00 35.94 257 SER B CA 1
ATOM 4283 C C . SER B 1 293 ? -50.544 -33.645 7.960 1.00 37.81 257 SER B C 1
ATOM 4284 O O . SER B 1 293 ? -51.165 -33.476 9.016 1.00 46.19 257 SER B O 1
ATOM 4287 N N . ARG B 1 294 ? -49.327 -33.134 7.771 1.00 39.16 258 ARG B N 1
ATOM 4288 C CA . ARG B 1 294 ? -48.685 -32.321 8.802 1.00 37.17 258 ARG B CA 1
ATOM 4289 C C . ARG B 1 294 ? -49.003 -30.832 8.685 1.00 35.80 258 ARG B C 1
ATOM 4290 O O . ARG B 1 294 ? -48.161 -30.001 9.047 1.00 37.32 258 ARG B O 1
ATOM 4298 N N . CYS B 1 295 ? -50.188 -30.463 8.193 1.00 40.63 259 CYS B N 1
ATOM 4299 C CA . CYS B 1 295 ? -50.582 -29.057 8.089 1.00 38.98 259 CYS B CA 1
ATOM 4300 C C . CYS B 1 295 ? -51.559 -28.791 9.225 1.00 38.27 259 CYS B C 1
ATOM 4301 O O . CYS B 1 295 ? -52.738 -29.145 9.146 1.00 39.74 259 CYS B O 1
ATOM 4304 N N . THR B 1 296 ? -51.059 -28.141 10.273 1.00 38.50 260 THR B N 1
ATOM 4305 C CA . THR B 1 296 ? -51.782 -28.028 11.527 1.00 34.85 260 THR B CA 1
ATOM 4306 C C . THR B 1 296 ? -52.888 -26.973 11.496 1.00 33.80 260 THR B C 1
ATOM 4307 O O . THR B 1 296 ? -53.837 -27.084 12.274 1.00 31.77 260 THR B O 1
ATOM 4311 N N . GLY B 1 297 ? -52.827 -25.981 10.617 1.00 35.40 261 GLY B N 1
ATOM 4312 C CA . GLY B 1 297 ? -53.976 -25.103 10.484 1.00 35.82 261 GLY B CA 1
ATOM 4313 C C . GLY B 1 297 ? -53.689 -23.838 9.700 1.00 37.24 261 GLY B C 1
ATOM 4314 O O . GLY B 1 297 ? -52.583 -23.615 9.190 1.00 37.58 261 GLY B O 1
ATOM 4315 N N . ILE B 1 298 ? -54.722 -22.990 9.648 1.00 36.56 262 ILE B N 1
ATOM 4316 C CA . ILE B 1 298 ? -54.757 -21.769 8.846 1.00 34.43 262 ILE B CA 1
ATOM 4317 C C . ILE B 1 298 ? -55.130 -20.567 9.722 1.00 35.41 262 ILE B C 1
ATOM 4318 O O . ILE B 1 298 ? -56.139 -20.603 10.438 1.00 32.71 262 ILE B O 1
ATOM 4323 N N . THR B 1 299 ? -54.352 -19.485 9.625 1.00 32.54 263 THR B N 1
ATOM 4324 C CA . THR B 1 299 ? -54.734 -18.184 10.170 1.00 32.51 263 THR B CA 1
ATOM 4325 C C . THR B 1 299 ? -54.883 -17.185 9.032 1.00 29.83 263 THR B C 1
ATOM 4326 O O . THR B 1 299 ? -53.967 -17.043 8.218 1.00 31.77 263 THR B O 1
ATOM 4330 N N . VAL B 1 300 ? -56.050 -16.484 8.978 1.00 32.63 264 VAL B N 1
ATOM 4331 C CA . VAL B 1 300 ? -56.278 -15.355 8.063 1.00 27.49 264 VAL B CA 1
ATOM 4332 C C . VAL B 1 300 ? -55.906 -14.054 8.767 1.00 28.37 264 VAL B C 1
ATOM 4333 O O . VAL B 1 300 ? -56.132 -13.890 9.978 1.00 35.15 264 VAL B O 1
ATOM 4337 N N . TRP B 1 301 ? -55.328 -13.117 8.025 1.00 26.64 265 TRP B N 1
ATOM 4338 C CA . TRP B 1 301 ? -54.724 -11.940 8.659 1.00 28.10 265 TRP B CA 1
ATOM 4339 C C . TRP B 1 301 ? -55.762 -10.829 8.812 1.00 28.31 265 TRP B C 1
ATOM 4340 O O . TRP B 1 301 ? -55.697 -9.787 8.169 1.00 28.90 265 TRP B O 1
ATOM 4351 N N . GLY B 1 302 ? -56.734 -11.077 9.705 1.00 30.10 266 GLY B N 1
ATOM 4352 C CA . GLY B 1 302 ? -57.734 -10.090 10.070 1.00 26.34 266 GLY B CA 1
ATOM 4353 C C . GLY B 1 302 ? -59.185 -10.539 10.015 1.00 31.40 266 GLY B C 1
ATOM 4354 O O . GLY B 1 302 ? -59.515 -11.539 9.366 1.00 35.16 266 GLY B O 1
ATOM 4355 N N . VAL B 1 303 ? -60.072 -9.786 10.660 1.00 28.76 267 VAL B N 1
ATOM 4356 C CA . VAL B 1 303 ? -61.471 -10.174 10.787 1.00 32.39 267 VAL B CA 1
ATOM 4357 C C . VAL B 1 303 ? -62.252 -9.718 9.564 1.00 32.65 267 VAL B C 1
ATOM 4358 O O . VAL B 1 303 ? -62.688 -10.542 8.755 1.00 33.73 267 VAL B O 1
ATOM 4362 N N . ARG B 1 304 ? -62.451 -8.407 9.430 1.00 36.42 268 ARG B N 1
ATOM 4363 C CA . ARG B 1 304 ? -63.262 -7.839 8.362 1.00 33.92 268 ARG B CA 1
ATOM 4364 C C . ARG B 1 304 ? -62.379 -7.124 7.352 1.00 33.09 268 ARG B C 1
ATOM 4365 O O . ARG B 1 304 ? -61.350 -6.548 7.715 1.00 33.47 268 ARG B O 1
ATOM 4373 N N . ASP B 1 305 ? -62.793 -7.180 6.077 1.00 31.58 269 ASP B N 1
ATOM 4374 C CA . ASP B 1 305 ? -62.117 -6.437 5.017 1.00 32.07 269 ASP B CA 1
ATOM 4375 C C . ASP B 1 305 ? -61.677 -5.067 5.519 1.00 33.96 269 ASP B C 1
ATOM 4376 O O . ASP B 1 305 ? -60.517 -4.681 5.359 1.00 38.61 269 ASP B O 1
ATOM 4381 N N . THR B 1 306 ? -62.578 -4.347 6.195 1.00 30.23 270 THR B N 1
ATOM 4382 C CA . THR B 1 306 ? -62.264 -3.028 6.735 1.00 34.04 270 THR B CA 1
ATOM 4383 C C . THR B 1 306 ? -61.221 -3.041 7.844 1.00 35.48 270 THR B C 1
ATOM 4384 O O . THR B 1 306 ? -60.797 -1.961 8.268 1.00 39.08 270 THR B O 1
ATOM 4388 N N . ASP B 1 307 ? -60.826 -4.201 8.361 1.00 31.65 271 ASP B N 1
ATOM 4389 C CA . ASP B 1 307 ? -59.734 -4.223 9.326 1.00 36.43 271 ASP B CA 1
ATOM 4390 C C . ASP B 1 307 ? -58.393 -4.471 8.663 1.00 35.56 271 ASP B C 1
ATOM 4391 O O . ASP B 1 307 ? -57.359 -4.276 9.307 1.00 35.79 271 ASP B O 1
ATOM 4396 N N . SER B 1 308 ? -58.398 -4.875 7.394 1.00 35.62 272 SER B N 1
ATOM 4397 C CA . SER B 1 308 ? -57.201 -5.383 6.736 1.00 33.55 272 SER B CA 1
ATOM 4398 C C . SER B 1 308 ? -56.131 -4.315 6.561 1.00 35.66 272 SER B C 1
ATOM 4399 O O . SER B 1 308 ? -56.415 -3.168 6.191 1.00 38.48 272 SER B O 1
ATOM 4402 N N . TRP B 1 309 ? -54.881 -4.722 6.799 1.00 38.21 273 TRP B N 1
ATOM 4403 C CA . TRP B 1 309 ? -53.743 -3.870 6.473 1.00 33.05 273 TRP B CA 1
ATOM 4404 C C . TRP B 1 309 ? -53.701 -3.538 4.983 1.00 35.68 273 TRP B C 1
ATOM 4405 O O . TRP B 1 309 ? -53.283 -2.438 4.608 1.00 46.27 273 TRP B O 1
ATOM 4416 N N . ARG B 1 310 ? -54.141 -4.460 4.119 1.00 36.21 274 ARG B N 1
ATOM 4417 C CA . ARG B 1 310 ? -54.207 -4.213 2.675 1.00 33.52 274 ARG B CA 1
ATOM 4418 C C . ARG B 1 310 ? -55.512 -3.486 2.364 1.00 39.37 274 ARG B C 1
ATOM 4419 O O . ARG B 1 310 ? -56.504 -4.071 1.908 1.00 37.73 274 ARG B O 1
ATOM 4427 N N . THR B 1 311 ? -55.489 -2.175 2.597 1.00 37.97 275 THR B N 1
ATOM 4428 C CA . THR B 1 311 ? -56.672 -1.343 2.418 1.00 37.28 275 THR B CA 1
ATOM 4429 C C . THR B 1 311 ? -57.105 -1.335 0.954 1.00 35.83 275 THR B C 1
ATOM 4430 O O . THR B 1 311 ? -56.282 -1.157 0.051 1.00 33.18 275 THR B O 1
ATOM 4434 N N . GLY B 1 312 ? -58.403 -1.559 0.723 1.00 38.27 276 GLY B N 1
ATOM 4435 C CA . GLY B 1 312 ? -58.963 -1.623 -0.607 1.00 34.54 276 GLY B CA 1
ATOM 4436 C C . GLY B 1 312 ? -58.960 -2.999 -1.251 1.00 45.17 276 GLY B C 1
ATOM 4437 O O . GLY B 1 312 ? -59.642 -3.195 -2.266 1.00 48.90 276 GLY B O 1
ATOM 4438 N N . ALA B 1 313 ? -58.212 -3.964 -0.707 1.00 46.28 277 ALA B N 1
ATOM 4439 C CA . ALA B 1 313 ? -58.118 -5.262 -1.369 1.00 39.77 277 ALA B CA 1
ATOM 4440 C C . ALA B 1 313 ? -59.290 -6.169 -1.054 1.00 39.61 277 ALA B C 1
ATOM 4441 O O . ALA B 1 313 ? -59.495 -7.142 -1.782 1.00 43.92 277 ALA B O 1
ATOM 4443 N N . ASN B 1 314 ? -60.049 -5.872 0.008 1.00 46.07 278 ASN B N 1
ATOM 4444 C CA . ASN B 1 314 ? -61.115 -6.711 0.555 1.00 42.59 278 ASN B CA 1
ATOM 4445 C C . ASN B 1 314 ? -60.724 -8.207 0.593 1.00 41.04 278 ASN B C 1
ATOM 4446 O O . ASN B 1 314 ? -61.394 -9.031 -0.019 1.00 39.48 278 ASN B O 1
ATOM 4451 N N . PRO B 1 315 ? -59.681 -8.543 1.339 1.00 35.71 279 PRO B N 1
ATOM 4452 C CA . PRO B 1 315 ? -59.032 -9.829 1.114 1.00 33.08 279 PRO B CA 1
ATOM 4453 C C . PRO B 1 315 ? -59.393 -10.864 2.152 1.00 32.51 279 PRO B C 1
ATOM 4454 O O . PRO B 1 315 ? -58.667 -11.856 2.295 1.00 31.89 279 PRO B O 1
ATOM 4458 N N . LEU B 1 316 ? -60.486 -10.648 2.881 1.00 34.05 280 LEU B N 1
ATOM 4459 C CA . LEU B 1 316 ? -60.794 -11.418 4.090 1.00 34.17 280 LEU B CA 1
ATOM 4460 C C . LEU B 1 316 ? -62.149 -12.105 3.975 1.00 31.66 280 LEU B C 1
ATOM 4461 O O . LEU B 1 316 ? -62.855 -11.988 2.975 1.00 42.59 280 LEU B O 1
ATOM 4466 N N . LEU B 1 317 ? -62.524 -12.793 5.040 1.00 29.07 281 LEU B N 1
ATOM 4467 C CA . LEU B 1 317 ? -63.718 -13.623 5.046 1.00 30.99 281 LEU B CA 1
ATOM 4468 C C . LEU B 1 317 ? -64.994 -12.873 5.431 1.00 34.84 281 LEU B C 1
ATOM 4469 O O . LEU B 1 317 ? -66.094 -13.383 5.176 1.00 35.39 281 LEU B O 1
ATOM 4474 N N . PHE B 1 318 ? -64.888 -11.675 6.018 1.00 35.41 282 PHE B N 1
ATOM 4475 C CA . PHE B 1 318 ? -66.048 -10.902 6.455 1.00 31.23 282 PHE B CA 1
ATOM 4476 C C . PHE B 1 318 ? -65.991 -9.502 5.858 1.00 35.47 282 PHE B C 1
ATOM 4477 O O . PHE B 1 318 ? -64.906 -8.938 5.680 1.00 34.67 282 PHE B O 1
ATOM 4485 N N . ASP B 1 319 ? -67.159 -8.947 5.531 1.00 34.81 283 ASP B N 1
ATOM 4486 C CA . ASP B 1 319 ? -67.209 -7.593 5.001 1.00 34.03 283 ASP B CA 1
ATOM 4487 C C . ASP B 1 319 ? -67.336 -6.584 6.143 1.00 33.23 283 ASP B C 1
ATOM 4488 O O . ASP B 1 319 ? -67.499 -6.945 7.310 1.00 37.67 283 ASP B O 1
ATOM 4493 N N . GLY B 1 320 ? -67.241 -5.306 5.797 1.00 30.96 284 GLY B N 1
ATOM 4494 C CA . GLY B 1 320 ? -67.150 -4.277 6.824 1.00 36.80 284 GLY B CA 1
ATOM 4495 C C . GLY B 1 320 ? -68.265 -4.320 7.852 1.00 37.90 284 GLY B C 1
ATOM 4496 O O . GLY B 1 320 ? -68.050 -4.005 9.029 1.00 35.15 284 GLY B O 1
ATOM 4497 N N . SER B 1 321 ? -69.465 -4.712 7.435 1.00 34.62 285 SER B N 1
ATOM 4498 C CA . SER B 1 321 ? -70.591 -4.805 8.347 1.00 37.13 285 SER B CA 1
ATOM 4499 C C . SER B 1 321 ? -70.676 -6.165 9.043 1.00 38.54 285 SER B C 1
ATOM 4500 O O . SER B 1 321 ? -71.746 -6.528 9.537 1.00 39.91 285 SER B O 1
ATOM 4503 N N . GLY B 1 322 ? -69.577 -6.921 9.097 1.00 37.98 286 GLY B N 1
ATOM 4504 C CA . GLY B 1 322 ? -69.535 -8.169 9.830 1.00 31.75 286 GLY B CA 1
ATOM 4505 C C . GLY B 1 322 ? -70.085 -9.388 9.111 1.00 35.97 286 GLY B C 1
ATOM 4506 O O . GLY B 1 322 ? -69.956 -10.502 9.633 1.00 38.22 286 GLY B O 1
ATOM 4507 N N . ASN B 1 323 ? -70.665 -9.237 7.928 1.00 36.18 287 ASN B N 1
ATOM 4508 C CA . ASN B 1 323 ? -71.318 -10.361 7.270 1.00 39.20 287 ASN B CA 1
ATOM 4509 C C . ASN B 1 323 ? -70.332 -11.357 6.660 1.00 39.23 287 ASN B C 1
ATOM 4510 O O . ASN B 1 323 ? -69.203 -11.017 6.290 1.00 33.21 287 ASN B O 1
ATOM 4515 N N . LYS B 1 324 ? -70.781 -12.610 6.576 1.00 35.04 288 LYS B N 1
ATOM 4516 C CA . LYS B 1 324 ? -70.009 -13.633 5.896 1.00 34.53 288 LYS B CA 1
ATOM 4517 C C . LYS B 1 324 ? -70.049 -13.396 4.397 1.00 32.76 288 LYS B C 1
ATOM 4518 O O . LYS B 1 324 ? -71.128 -13.273 3.808 1.00 29.99 288 LYS B O 1
ATOM 4524 N N . LYS B 1 325 ? -68.866 -13.329 3.790 1.00 31.71 289 LYS B N 1
ATOM 4525 C CA . LYS B 1 325 ? -68.686 -13.244 2.351 1.00 31.80 289 LYS B CA 1
ATOM 4526 C C . LYS B 1 325 ? -68.759 -14.634 1.702 1.00 33.18 289 LYS B C 1
ATOM 4527 O O . LYS B 1 325 ? -68.749 -15.669 2.369 1.00 36.34 289 LYS B O 1
ATOM 4533 N N . ALA B 1 326 ? -68.836 -14.651 0.372 1.00 34.83 290 ALA B N 1
ATOM 4534 C CA . ALA B 1 326 ? -68.787 -15.921 -0.340 1.00 34.13 290 ALA B CA 1
ATOM 4535 C C . ALA B 1 326 ? -67.551 -16.736 0.054 1.00 36.44 290 ALA B C 1
ATOM 4536 O O . ALA B 1 326 ? -67.616 -17.969 0.152 1.00 38.56 290 ALA B O 1
ATOM 4538 N N . ALA B 1 327 ? -66.422 -16.065 0.311 1.00 32.51 291 ALA B N 1
ATOM 4539 C CA . ALA B 1 327 ? -65.205 -16.790 0.675 1.00 32.15 291 ALA B CA 1
ATOM 4540 C C . ALA B 1 327 ? -65.333 -17.508 2.022 1.00 40.00 291 ALA B C 1
ATOM 4541 O O . ALA B 1 327 ? -64.676 -18.539 2.228 1.00 38.71 291 ALA B O 1
ATOM 4543 N N . TYR B 1 328 ? -66.149 -16.983 2.953 1.00 34.69 292 TYR B N 1
ATOM 4544 C CA . TYR B 1 328 ? -66.440 -17.716 4.188 1.00 35.05 292 TYR B CA 1
ATOM 4545 C C . TYR B 1 328 ? -67.112 -19.048 3.887 1.00 37.65 292 TYR B C 1
ATOM 4546 O O . TYR B 1 328 ? -66.708 -20.090 4.421 1.00 38.43 292 TYR B O 1
ATOM 4555 N N . ALA B 1 329 ? -68.178 -19.023 3.070 1.00 34.94 293 ALA B N 1
ATOM 4556 C CA . ALA B 1 329 ? -68.855 -20.256 2.677 1.00 34.83 293 ALA B CA 1
ATOM 4557 C C . ALA B 1 329 ? -67.896 -21.226 2.012 1.00 36.37 293 ALA B C 1
ATOM 4558 O O . ALA B 1 329 ? -67.922 -22.429 2.293 1.00 37.27 293 ALA B O 1
ATOM 4560 N N . ALA B 1 330 ? -67.036 -20.718 1.131 1.00 39.10 294 ALA B N 1
ATOM 4561 C CA . ALA B 1 330 ? -66.091 -21.587 0.437 1.00 46.34 294 ALA B CA 1
ATOM 4562 C C . ALA B 1 330 ? -65.171 -22.308 1.420 1.00 41.78 294 ALA B C 1
ATOM 4563 O O . ALA B 1 330 ? -64.871 -23.496 1.241 1.00 41.31 294 ALA B O 1
ATOM 4565 N N . VAL B 1 331 ? -64.701 -21.606 2.453 1.00 35.15 295 VAL B N 1
ATOM 4566 C CA . VAL B 1 331 ? -63.845 -22.251 3.442 1.00 37.49 295 VAL B CA 1
ATOM 4567 C C . VAL B 1 331 ? -64.642 -23.260 4.259 1.00 41.86 295 VAL B C 1
ATOM 4568 O O . VAL B 1 331 ? -64.154 -24.360 4.553 1.00 40.59 295 VAL B O 1
ATOM 4572 N N . LEU B 1 332 ? -65.892 -22.923 4.604 1.00 41.06 296 LEU B N 1
ATOM 4573 C CA . LEU B 1 332 ? -66.695 -23.817 5.433 1.00 37.83 296 LEU B CA 1
ATOM 4574 C C . LEU B 1 332 ? -67.011 -25.127 4.706 1.00 40.27 296 LEU B C 1
ATOM 4575 O O . LEU B 1 332 ? -66.965 -26.198 5.319 1.00 43.63 296 LEU B O 1
ATOM 4580 N N . GLU B 1 333 ? -67.323 -25.077 3.402 1.00 44.13 297 GLU B N 1
ATOM 4581 C CA . GLU B 1 333 ? -67.518 -26.330 2.661 1.00 44.71 297 GLU B CA 1
ATOM 4582 C C . GLU B 1 333 ? -66.231 -27.132 2.610 1.00 41.81 297 GLU B C 1
ATOM 4583 O O . GLU B 1 333 ? -66.231 -28.339 2.868 1.00 44.75 297 GLU B O 1
ATOM 4589 N N . ALA B 1 334 ? -65.128 -26.481 2.229 1.00 39.90 298 ALA B N 1
ATOM 4590 C CA . ALA B 1 334 ? -63.870 -27.200 2.053 1.00 47.93 298 ALA B CA 1
ATOM 4591 C C . ALA B 1 334 ? -63.439 -27.897 3.340 1.00 44.96 298 ALA B C 1
ATOM 4592 O O . ALA B 1 334 ? -62.818 -28.964 3.289 1.00 36.90 298 ALA B O 1
ATOM 4594 N N . LEU B 1 335 ? -63.784 -27.326 4.501 1.00 43.29 299 LEU B N 1
ATOM 4595 C CA . LEU B 1 335 ? -63.488 -27.979 5.774 1.00 45.95 299 LEU B CA 1
ATOM 4596 C C . LEU B 1 335 ? -64.422 -29.151 6.067 1.00 44.02 299 LEU B C 1
ATOM 4597 O O . LEU B 1 335 ? -64.058 -30.025 6.860 1.00 41.95 299 LEU B O 1
ATOM 4602 N N . ASN B 1 336 ? -65.594 -29.198 5.430 1.00 41.45 300 ASN B N 1
ATOM 4603 C CA . ASN B 1 336 ? -66.606 -30.206 5.703 1.00 42.48 300 ASN B CA 1
ATOM 4604 C C . ASN B 1 336 ? -66.701 -31.297 4.642 1.00 48.08 300 ASN B C 1
ATOM 4605 O O . ASN B 1 336 ? -67.056 -32.429 4.977 1.00 52.63 300 ASN B O 1
ATOM 4610 N N . ALA B 1 337 ? -66.377 -31.001 3.387 1.00 48.01 301 ALA B N 1
ATOM 4611 C CA . ALA B 1 337 ? -66.609 -31.923 2.270 1.00 47.14 301 ALA B CA 1
ATOM 4612 C C . ALA B 1 337 ? -66.002 -33.299 2.491 1.00 44.97 301 ALA B C 1
ATOM 4613 O O . ALA B 1 337 ? -65.015 -33.426 3.201 1.00 50.14 301 ALA B O 1
#

Nearest PDB structures (foldseek):
  5m0k-assembly2_B  TM=1.003E+00  e=3.946E-65  Cellulomonas flavigena
  1v6y-assembly1_A  TM=9.781E-01  e=1.118E-45  Streptomyces olivaceoviridis
  2his-assembly1_A  TM=9.666E-01  e=2.633E-40  Cellulomonas fimi
  1fh9-assembly1_A  TM=9.645E-01  e=2.792E-40  Cellulomonas fimi
  2bnj-assembly1_A  TM=9.598E-01  e=2.731E-35  Thermoascus aurantiacus

Secondary structure (DSSP, 8-state):
--HHHHHHTTT-EEEEEE-GGGGG-HHHHHHHHHH-SEEEESSTTSHHHH-SBTTB---HHHHHHHHHHHHTT-EEEEEEEEESSS--HHHHT--HHHHHHHHHHHHHHHHHHTTTT-SEEEEEE--B-SSSS-PBP--TTGGG-TTHHHHHHHHHHHH-TTSEEEEEESS-SSSSHHHHHHHHHHHHHHHHT----EEEE--EE-SS--TTHHHHHHHHHTTT-EEEEEEEEE--STTHHHHHHHHHHHHHTSTTEEEEEES-SBGGG-SSTT---SSB-TT-PBPHHHHHHHHHHH-/--HHHHHHTTT-EEEEEE-GGGTT-HHHHHHHHHH-SEEEESSTTSHHHH-SBTTB---HHHHHHHHHHHHTT-EEEEE-S-BSSS--HHHHT--HHHHHHHHHHHHHHHHHHTTTT-SEEEEEE--B-SSSS-PBP--TTGGG-TTHHHHHHHHHHHH-SSSEEEEEESS-SSS-HHHHHHHHHHHHHHHHT----EEEE--EE-SS--TTHHHHHHHHHTTT-EEEEEEEEE--STTHHHHHHHHHHHHHTSTTEEEEEES-SBGGG-SSTTS--SSB-TTSPBPHHHHHHHHHHH-